Protein AF-A0A9R1CIU8-F1 (afdb_monomer)

Foldseek 3Di:
DDDDDDDPDDPDPPPDPPPPDPVSVVVVVVVVVVVVVVVVVVVVVVVVVVVVVVVVVVVVVVVVVVVVVVVVVVVVVVVVVVVVVVVVVVVVVVVVVVVVVVVVVVVVVVVVVVVVVVVVVVVVVVVVVVVVVVVVVVVVVVVVVVVVVVVVVVVVVVVVVVVVVVVVVVVVVVVCVVPVPDDDDVPVVVVVVVVVVVVVVVVVVVVVVVVVVVVVVVVVVVVVVVVVVVVVVVVVVVVVVVVVVVVVVVVVVVVVVVVVVVVVPDDDPPDDDPVNVVVVVVVVVVVVVVVVVVVVVVVVVVVVVVVVVVVVVVVVVVVVVVVVVVVVVVVVVVVVVVVVVVVVVVVVVVVVLVVLVVVVVVVVVVVDDDDPDDDDPVVVVVSVVVNVVVVVVVVVVVVVVVVVVVVCVVVQVPPHRPVRVVVVVVVVVVVVVVVVVVVVVVVVVVVVVVVVVVVVVVVVVCVVVVPDDPVPDDDDDDPPDPVVVVVVVVVVVVVVVVVVVVVVVVVVVVVVVVVVVVVVPPPDDDDDDDDPPPPDDDPPVVVVVVVVVVVVVVVVVVVVVVVVVVVVVVVVVVVQVVCCVPLQWHWDADPVRQKIWIFGNLAPPDQAGKIWIWGDDPDPDTDIDIHHPCPVVLVVLCCVCCVVVVHPPSSSVVVNVVSVVVSVVVVVVVVVVVVVVVVVVVVVVVVVCVVDPDDDPVVVVVVVVVPPPPDDDDDDDDDDDDDDDDDDDDDDDDDDDDDDDDDDD

Solvent-accessible surface area (backbone atoms only — not comparable to full-atom values): 42557 Å² total; per-residue (Å²): 138,80,90,83,81,83,81,85,79,67,95,69,84,74,74,85,74,92,68,85,44,81,63,55,52,50,53,51,51,50,48,51,52,50,48,54,50,48,50,51,51,49,51,53,48,51,54,48,50,54,50,52,51,51,51,52,52,52,51,49,53,50,50,53,50,53,47,51,52,51,49,53,53,48,50,53,52,49,50,52,49,52,52,48,54,50,52,51,49,52,50,51,51,52,48,50,52,53,52,49,52,54,50,51,53,50,52,52,48,52,52,50,52,50,51,50,53,50,51,50,53,53,49,52,55,49,52,51,50,51,53,52,50,50,53,51,51,51,52,50,50,51,51,52,51,51,49,50,54,50,52,50,50,52,52,51,50,50,51,51,49,50,52,50,49,51,51,51,46,52,54,47,49,57,46,41,73,71,45,76,78,74,72,92,72,56,65,65,56,52,49,53,52,50,50,52,50,49,51,50,51,50,50,52,49,52,52,51,51,52,52,50,51,50,51,50,52,50,50,55,53,50,51,47,52,50,51,56,49,52,54,50,51,50,55,49,51,51,51,50,51,53,51,52,52,49,52,52,51,52,50,51,52,49,54,48,52,52,50,51,55,61,61,73,68,65,76,74,96,85,74,78,54,77,69,53,54,51,53,50,50,51,49,50,52,52,49,52,52,50,48,52,53,50,52,54,51,50,55,53,50,53,49,52,52,51,52,52,52,50,53,51,50,52,51,51,48,53,53,50,52,52,51,49,53,51,50,51,50,51,56,49,52,52,50,52,50,49,51,52,50,56,50,47,56,54,48,52,52,52,51,54,50,52,50,55,51,51,54,51,51,51,51,56,58,70,71,55,92,85,78,96,71,83,90,80,58,70,65,62,53,51,50,51,50,50,50,51,47,50,49,50,51,50,49,52,49,50,51,46,53,48,48,54,48,49,48,34,42,72,71,53,69,36,102,65,37,69,72,58,52,51,52,48,51,54,51,48,52,50,50,50,50,50,51,50,52,50,51,51,52,50,50,52,51,50,53,51,46,51,52,50,49,52,50,50,52,50,50,51,49,41,50,73,72,65,63,75,55,76,92,85,46,80,94,80,76,65,94,84,34,68,69,57,50,52,50,50,50,54,50,49,54,51,53,51,53,51,49,50,52,47,55,50,49,53,52,47,51,52,51,50,49,53,48,49,55,54,58,74,57,70,74,84,80,89,80,93,74,83,78,78,78,78,76,82,78,74,56,67,70,61,52,55,48,55,52,53,51,50,56,50,50,53,54,52,49,53,52,50,54,49,52,51,52,51,51,51,54,49,54,50,48,54,49,48,49,51,43,26,72,74,72,35,38,41,78,42,75,43,98,84,70,52,36,41,36,38,33,47,68,64,41,54,91,65,86,61,21,49,36,38,37,35,41,50,57,95,64,99,64,52,56,79,46,71,42,39,73,54,37,74,80,44,43,66,53,40,44,54,23,45,67,73,62,66,28,62,68,60,32,53,52,52,51,49,52,54,36,48,51,54,53,52,56,54,49,53,53,52,52,50,53,51,48,52,53,50,50,51,54,49,51,52,50,54,57,49,53,73,71,53,85,69,94,68,74,70,67,58,55,57,61,58,65,70,67,73,80,78,78,94,76,85,83,81,83,75,93,72,85,80,84,92,75,82,92,77,92,78,93,76,92,76,89,82,82,88,81,86,81,84,85,81,135

Structure (mmCIF, N/CA/C/O backbone):
data_AF-A0A9R1CIU8-F1
#
_entry.id   AF-A0A9R1CIU8-F1
#
loop_
_atom_site.group_PDB
_atom_site.id
_atom_site.type_symbol
_atom_site.label_atom_id
_atom_site.label_alt_id
_atom_site.label_comp_id
_atom_site.label_asym_id
_atom_site.label_entity_id
_atom_site.label_seq_id
_atom_site.pdbx_PDB_ins_code
_atom_site.Cartn_x
_atom_site.Cartn_y
_atom_site.Cartn_z
_atom_site.occupancy
_atom_site.B_iso_or_equiv
_atom_site.auth_seq_id
_atom_site.auth_comp_id
_atom_site.auth_asym_id
_atom_site.auth_atom_id
_atom_site.pdbx_PDB_model_num
ATOM 1 N N . MET A 1 1 ? -4.027 8.244 -102.520 1.00 32.84 1 MET A N 1
ATOM 2 C CA . MET A 1 1 ? -4.541 9.336 -103.379 1.00 32.84 1 MET A CA 1
ATOM 3 C C . MET A 1 1 ? -3.441 10.381 -103.516 1.00 32.84 1 MET A C 1
ATOM 5 O O . MET A 1 1 ? -2.922 10.759 -102.478 1.00 32.84 1 MET A O 1
ATOM 9 N N . PRO A 1 2 ? -3.113 10.897 -104.707 1.00 42.72 2 PRO A N 1
ATOM 10 C CA . PRO A 1 2 ? -2.824 10.186 -105.950 1.00 42.72 2 PRO A CA 1
ATOM 11 C C . PRO A 1 2 ? -1.463 10.602 -106.567 1.00 42.72 2 PRO A C 1
ATOM 13 O O . PRO A 1 2 ? -0.926 11.668 -106.300 1.00 42.72 2 PRO A O 1
ATOM 16 N N . VAL A 1 3 ? -0.943 9.699 -107.401 1.00 46.72 3 VAL A N 1
ATOM 17 C CA . VAL A 1 3 ? -0.181 9.899 -108.648 1.00 46.72 3 VAL A CA 1
ATOM 18 C C . VAL A 1 3 ? 0.190 11.344 -109.019 1.00 46.72 3 VAL A C 1
ATOM 20 O O . VAL A 1 3 ? -0.689 12.121 -109.374 1.00 46.72 3 VAL A O 1
ATOM 23 N N . THR A 1 4 ? 1.491 11.610 -109.178 1.00 39.84 4 THR A N 1
ATOM 24 C CA . THR A 1 4 ? 1.994 12.340 -110.355 1.00 39.84 4 THR A CA 1
ATOM 25 C C . THR A 1 4 ? 3.302 11.716 -110.867 1.00 39.84 4 THR A C 1
ATOM 27 O O . THR A 1 4 ? 4.161 11.332 -110.071 1.00 39.84 4 THR A O 1
ATOM 30 N N . PRO A 1 5 ? 3.433 11.534 -112.195 1.00 43.41 5 PRO A N 1
ATOM 31 C CA . PRO A 1 5 ? 4.546 10.844 -112.831 1.00 43.41 5 PRO A CA 1
ATOM 32 C C . PRO A 1 5 ? 5.718 11.795 -113.113 1.00 43.41 5 PRO A C 1
ATOM 34 O O . PRO A 1 5 ? 5.579 13.015 -113.108 1.00 43.41 5 PRO A O 1
ATOM 37 N N . ALA A 1 6 ? 6.875 11.191 -113.378 1.00 47.25 6 ALA A N 1
ATOM 38 C CA . ALA A 1 6 ? 8.132 11.825 -113.764 1.00 47.25 6 ALA A CA 1
ATOM 39 C C . ALA A 1 6 ? 8.003 12.967 -114.794 1.00 47.25 6 ALA A C 1
ATOM 41 O O . ALA A 1 6 ? 7.138 12.922 -115.668 1.00 47.25 6 ALA A O 1
ATOM 42 N N . PRO A 1 7 ? 9.031 13.828 -114.881 1.00 43.34 7 PRO A N 1
ATOM 43 C CA . PRO A 1 7 ? 9.591 14.176 -116.166 1.00 43.34 7 PRO A CA 1
ATOM 44 C C . PRO A 1 7 ? 10.929 13.454 -116.314 1.00 43.34 7 PRO A C 1
ATOM 46 O O . PRO A 1 7 ? 11.941 13.787 -115.699 1.00 43.34 7 PRO A O 1
ATOM 49 N N . THR A 1 8 ? 10.920 12.445 -117.178 1.00 48.88 8 THR A N 1
ATOM 50 C CA . THR A 1 8 ? 12.097 11.961 -117.888 1.00 48.88 8 THR A CA 1
ATOM 51 C C . THR A 1 8 ? 12.731 13.140 -118.628 1.00 48.88 8 THR A C 1
ATOM 53 O O . THR A 1 8 ? 12.346 13.466 -119.752 1.00 48.88 8 THR A O 1
ATOM 56 N N . LEU A 1 9 ? 13.692 13.811 -117.996 1.00 41.59 9 LEU A N 1
ATOM 57 C CA . LEU A 1 9 ? 14.535 14.793 -118.663 1.00 41.59 9 LEU A CA 1
ATOM 58 C C . LEU A 1 9 ? 15.562 14.049 -119.518 1.00 41.59 9 LEU A C 1
ATOM 60 O O . LEU A 1 9 ? 16.585 13.568 -119.047 1.00 41.59 9 LEU A O 1
ATOM 64 N N . GLY A 1 10 ? 15.179 13.911 -120.786 1.00 38.97 10 GLY A N 1
ATOM 65 C CA . GLY A 1 10 ? 16.003 13.782 -121.981 1.00 38.97 10 GLY A CA 1
ATOM 66 C C . GLY A 1 10 ? 17.421 13.241 -121.822 1.00 38.97 10 GLY A C 1
ATOM 67 O O . GLY A 1 10 ? 18.350 13.977 -121.497 1.00 38.97 10 GLY A O 1
ATOM 68 N N . LYS A 1 11 ? 17.610 12.011 -122.309 1.00 43.59 11 LYS A N 1
ATOM 69 C CA . LYS A 1 11 ? 18.804 11.649 -123.082 1.00 43.59 11 LYS A CA 1
ATOM 70 C C . LYS A 1 11 ? 18.958 12.655 -124.232 1.00 43.59 11 LYS A C 1
ATOM 72 O O . LYS A 1 11 ? 18.422 12.449 -125.317 1.00 43.59 11 LYS A O 1
ATOM 77 N N . ARG A 1 12 ? 19.665 13.760 -123.997 1.00 39.12 12 ARG A N 1
ATOM 78 C CA . ARG A 1 12 ? 20.302 14.535 -125.061 1.00 39.12 12 ARG A CA 1
ATOM 79 C C . ARG A 1 12 ? 21.724 14.013 -125.183 1.00 39.12 12 ARG A C 1
ATOM 81 O O . ARG A 1 12 ? 22.557 14.232 -124.314 1.00 39.12 12 ARG A O 1
ATOM 88 N N . SER A 1 13 ? 21.965 13.287 -126.266 1.00 40.06 13 SER A N 1
ATOM 89 C CA . SER A 1 13 ? 23.292 13.154 -126.851 1.00 40.06 13 SER A CA 1
ATOM 90 C C . SER A 1 13 ? 23.784 14.564 -127.188 1.00 40.06 13 SER A C 1
ATOM 92 O O . SER A 1 13 ? 23.333 15.142 -128.173 1.00 40.06 13 SER A O 1
ATOM 94 N N . SER A 1 14 ? 24.673 15.123 -126.370 1.00 42.22 14 SER A N 1
ATOM 95 C CA . SER A 1 14 ? 25.617 16.147 -126.821 1.00 42.22 14 SER A CA 1
ATOM 96 C C . SER A 1 14 ? 26.930 15.449 -127.173 1.00 42.22 14 SER A C 1
ATOM 98 O O . SER A 1 14 ? 27.936 15.581 -126.477 1.00 42.22 14 SER A O 1
ATOM 100 N N . ALA A 1 15 ? 26.889 14.636 -128.229 1.00 41.75 15 ALA A N 1
ATOM 101 C CA . ALA A 1 15 ? 28.028 14.586 -129.127 1.00 41.75 15 ALA A CA 1
ATOM 102 C C . ALA A 1 15 ? 28.186 16.000 -129.717 1.00 41.75 15 ALA A C 1
ATOM 104 O O . ALA A 1 15 ? 27.187 16.655 -130.012 1.00 41.75 15 ALA A O 1
ATOM 105 N N . ASP A 1 16 ? 29.428 16.457 -129.816 1.00 42.94 16 ASP A N 1
ATOM 106 C CA . ASP A 1 16 ? 29.844 17.694 -130.480 1.00 42.94 16 ASP A CA 1
ATOM 107 C C . ASP A 1 16 ? 29.483 19.014 -129.778 1.00 42.94 16 ASP A C 1
ATOM 109 O O . ASP A 1 16 ? 28.778 19.880 -130.292 1.00 42.94 16 ASP A O 1
ATOM 113 N N . ALA A 1 17 ? 30.088 19.218 -128.605 1.00 42.75 17 ALA A N 1
ATOM 114 C CA . ALA A 1 17 ? 30.644 20.526 -128.266 1.00 42.75 17 ALA A CA 1
ATOM 115 C C . ALA A 1 17 ? 32.170 20.388 -128.284 1.00 42.75 17 ALA A C 1
ATOM 117 O O . ALA A 1 17 ? 32.766 19.792 -127.385 1.00 42.75 17 ALA A O 1
ATOM 118 N N . ASP A 1 18 ? 32.776 20.895 -129.351 1.00 46.41 18 ASP A N 1
ATOM 119 C CA . ASP A 1 18 ? 34.205 20.877 -129.643 1.00 46.41 18 ASP A CA 1
ATOM 120 C C . ASP A 1 18 ? 34.985 21.689 -128.581 1.00 46.41 18 ASP A C 1
ATOM 122 O O . ASP A 1 18 ? 35.318 22.862 -128.738 1.00 46.41 18 ASP A O 1
ATOM 126 N N . LEU A 1 19 ? 35.214 21.080 -127.414 1.00 48.44 19 LEU A N 1
ATOM 127 C CA . LEU A 1 19 ? 35.966 21.639 -126.285 1.00 48.44 19 LEU A CA 1
ATOM 128 C C . LEU A 1 19 ? 37.390 21.074 -126.298 1.00 48.44 19 LEU A C 1
ATOM 130 O O . LEU A 1 19 ? 37.871 20.427 -125.362 1.00 48.44 19 LEU A O 1
ATOM 134 N N . HIS A 1 20 ? 38.097 21.320 -127.394 1.00 46.97 20 HIS A N 1
ATOM 135 C CA . HIS A 1 20 ? 39.532 21.076 -127.512 1.00 46.97 20 HIS A CA 1
ATOM 136 C C . HIS A 1 20 ? 40.313 22.387 -127.535 1.00 46.97 20 HIS A C 1
ATOM 138 O O . HIS A 1 20 ? 41.182 22.622 -128.363 1.00 46.97 20 HIS A O 1
ATOM 144 N N . THR A 1 21 ? 40.053 23.226 -126.531 1.00 54.69 21 THR A N 1
ATOM 145 C CA . THR A 1 21 ? 41.006 24.246 -126.089 1.00 54.69 21 THR A CA 1
ATOM 146 C C . THR A 1 21 ? 41.682 23.770 -124.795 1.00 54.69 21 THR A C 1
ATOM 148 O O . THR A 1 21 ? 41.004 23.249 -123.902 1.00 54.69 21 THR A O 1
ATOM 151 N N . PRO A 1 22 ? 43.011 23.935 -124.630 1.00 60.44 22 PRO A N 1
ATOM 152 C CA . PRO A 1 22 ? 43.727 23.521 -123.415 1.00 60.44 22 PRO A CA 1
ATOM 153 C C . PRO A 1 22 ? 43.220 24.231 -122.147 1.00 60.44 22 PRO A C 1
ATOM 155 O O . PRO A 1 22 ? 43.459 23.751 -121.042 1.00 60.44 22 PRO A O 1
ATOM 158 N N . SER A 1 23 ? 42.486 25.339 -122.299 1.00 60.66 23 SER A N 1
ATOM 159 C CA . SER A 1 23 ? 41.804 26.043 -121.209 1.00 60.66 23 SER A CA 1
ATOM 160 C C . SER A 1 23 ? 40.589 25.264 -120.680 1.00 60.66 23 SER A C 1
ATOM 162 O O . SER A 1 23 ? 40.474 25.036 -119.478 1.00 60.66 23 SER A O 1
ATOM 164 N N . SER A 1 24 ? 39.727 24.743 -121.560 1.00 59.34 24 SER A N 1
ATOM 165 C CA . SER A 1 24 ? 38.496 24.040 -121.155 1.00 59.34 24 SER A CA 1
ATOM 166 C C . SER A 1 24 ? 38.767 22.703 -120.457 1.00 59.34 24 SER A C 1
ATOM 168 O O . SER A 1 24 ? 38.088 22.369 -119.489 1.00 59.34 24 SER A O 1
ATOM 170 N N . ARG A 1 25 ? 39.811 21.964 -120.869 1.00 65.62 25 ARG A N 1
ATOM 171 C CA . ARG A 1 25 ? 40.265 20.751 -120.156 1.00 65.62 25 ARG A CA 1
ATOM 172 C C . ARG A 1 25 ? 40.822 21.058 -118.767 1.00 65.62 25 ARG A C 1
ATOM 174 O O . ARG A 1 25 ? 40.573 20.288 -117.845 1.00 65.62 25 ARG A O 1
ATOM 181 N N . LYS A 1 26 ? 41.540 22.175 -118.601 1.00 72.25 26 LYS A N 1
ATOM 182 C CA . LYS A 1 26 ? 42.005 22.627 -117.281 1.00 72.25 26 LYS A CA 1
ATOM 183 C C . LYS A 1 26 ? 40.823 23.007 -116.393 1.00 72.25 26 LYS A C 1
ATOM 185 O O . LYS A 1 26 ? 40.779 22.541 -115.266 1.00 72.25 26 LYS A O 1
ATOM 190 N N . HIS A 1 27 ? 39.836 23.738 -116.917 1.00 74.75 27 HIS A N 1
ATOM 191 C CA . HIS A 1 27 ? 38.619 24.082 -116.175 1.00 74.75 27 HIS A CA 1
ATOM 192 C C . HIS A 1 27 ? 37.792 22.851 -115.773 1.00 74.75 27 HIS A C 1
ATOM 194 O O . HIS A 1 27 ? 37.403 22.734 -114.613 1.00 74.75 27 HIS A O 1
ATOM 200 N N . LEU A 1 28 ? 37.592 21.888 -116.679 1.00 76.75 28 LEU A N 1
ATOM 201 C CA . LEU A 1 28 ? 36.949 20.607 -116.362 1.00 76.75 28 LEU A CA 1
ATOM 202 C C . LEU A 1 28 ? 37.749 19.808 -115.328 1.00 76.75 28 LEU A C 1
ATOM 204 O O . LEU A 1 28 ? 37.176 19.333 -114.355 1.00 76.75 28 LEU A O 1
ATOM 208 N N . SER A 1 29 ? 39.073 19.719 -115.468 1.00 78.75 29 SER A N 1
ATOM 209 C CA . SER A 1 29 ? 39.935 19.060 -114.480 1.00 78.75 29 SER A CA 1
ATOM 210 C C . SER A 1 29 ? 39.851 19.736 -113.109 1.00 78.75 29 SER A C 1
ATOM 212 O O . SER A 1 29 ? 39.707 19.042 -112.105 1.00 78.75 29 SER A O 1
ATOM 214 N N . THR A 1 30 ? 39.866 21.070 -113.045 1.00 82.19 30 THR A N 1
ATOM 215 C CA . THR A 1 30 ? 39.698 21.796 -111.781 1.00 82.19 30 THR A CA 1
ATOM 216 C C . THR A 1 30 ? 38.314 21.561 -111.193 1.00 82.19 30 THR A C 1
ATOM 218 O O . THR A 1 30 ? 38.223 21.244 -110.013 1.00 82.19 30 THR A O 1
ATOM 221 N N . LEU A 1 31 ? 37.254 21.586 -112.008 1.00 82.38 31 LEU A N 1
ATOM 222 C CA . LEU A 1 31 ? 35.887 21.327 -111.555 1.00 82.38 31 LEU A CA 1
ATOM 223 C C . LEU A 1 31 ? 35.722 19.892 -111.041 1.00 82.38 31 LEU A C 1
ATOM 225 O O . LEU A 1 31 ? 35.160 19.691 -109.972 1.00 82.38 31 LEU A O 1
ATOM 229 N N . THR A 1 32 ? 36.278 18.892 -111.728 1.00 84.31 32 THR A N 1
ATOM 230 C CA . THR A 1 32 ? 36.272 17.499 -111.245 1.00 84.31 32 THR A CA 1
ATOM 231 C C . THR A 1 32 ? 37.073 17.335 -109.949 1.00 84.31 32 THR A C 1
ATOM 233 O O . THR A 1 32 ? 36.638 16.627 -109.044 1.00 84.31 32 THR A O 1
ATOM 236 N N . SER A 1 33 ? 38.197 18.043 -109.788 1.00 83.81 33 SER A N 1
ATOM 237 C CA . SER A 1 33 ? 38.962 18.041 -108.534 1.00 83.81 33 SER A CA 1
ATOM 238 C C . SER A 1 33 ? 38.215 18.735 -107.387 1.00 83.81 33 SER A C 1
ATOM 240 O O . SER A 1 33 ? 38.254 18.265 -106.253 1.00 83.81 33 SER A O 1
ATOM 242 N N . THR A 1 34 ? 37.465 19.807 -107.672 1.00 88.00 34 THR A N 1
ATOM 243 C CA . THR A 1 34 ? 36.631 20.476 -106.668 1.00 88.00 34 THR A CA 1
ATOM 244 C C . THR A 1 34 ? 35.404 19.647 -106.326 1.00 88.00 34 THR A C 1
ATOM 246 O O . THR A 1 34 ? 35.060 19.569 -105.158 1.00 88.00 34 THR A O 1
ATOM 249 N N . VAL A 1 35 ? 34.782 18.977 -107.301 1.00 89.00 35 VAL A N 1
ATOM 250 C CA . VAL A 1 35 ? 33.635 18.084 -107.078 1.00 89.00 35 VAL A CA 1
ATOM 251 C C . VAL A 1 35 ? 34.059 16.886 -106.239 1.00 89.00 35 VAL A C 1
ATOM 253 O O . VAL A 1 35 ? 33.445 16.637 -105.214 1.00 89.00 35 VAL A O 1
ATOM 256 N N . THR A 1 36 ? 35.165 16.219 -106.572 1.00 88.25 36 THR A N 1
ATOM 257 C CA . THR A 1 36 ? 35.686 15.103 -105.760 1.00 88.25 36 THR A CA 1
ATOM 258 C C . THR A 1 36 ? 36.147 15.546 -104.368 1.00 88.25 36 THR A C 1
ATOM 260 O O . THR A 1 36 ? 35.982 14.807 -103.400 1.00 88.25 36 THR A O 1
ATOM 263 N N . SER A 1 37 ? 36.701 16.757 -104.229 1.00 90.44 37 SER A N 1
ATOM 264 C CA . SER A 1 37 ? 36.991 17.350 -102.918 1.00 90.44 37 SER A CA 1
ATOM 265 C C . SER A 1 37 ? 35.702 17.589 -102.126 1.00 90.44 37 SER A C 1
ATOM 267 O O . SER A 1 37 ? 35.603 17.155 -100.981 1.00 90.44 37 SER A O 1
ATOM 269 N N . LEU A 1 38 ? 34.681 18.185 -102.750 1.00 89.88 38 LEU A N 1
ATOM 270 C CA . LEU A 1 38 ? 33.377 18.431 -102.139 1.00 89.88 38 LEU A CA 1
ATOM 271 C C . LEU A 1 38 ? 32.668 17.128 -101.762 1.00 89.88 38 LEU A C 1
ATOM 273 O O . LEU A 1 38 ? 32.148 17.037 -100.658 1.00 89.88 38 LEU A O 1
ATOM 277 N N . GLU A 1 39 ? 32.707 16.098 -102.603 1.00 90.75 39 GLU A N 1
ATOM 278 C CA . GLU A 1 39 ? 32.171 14.762 -102.319 1.00 90.75 39 GLU A CA 1
ATOM 279 C C . GLU A 1 39 ? 32.873 14.115 -101.125 1.00 90.75 39 GLU A C 1
ATOM 281 O O . GLU A 1 39 ? 32.209 13.584 -100.236 1.00 90.75 39 GLU A O 1
ATOM 286 N N . ARG A 1 40 ? 34.206 14.225 -101.038 1.00 90.50 40 ARG A N 1
ATOM 287 C CA . ARG A 1 40 ? 34.957 13.781 -99.854 1.00 90.50 40 ARG A CA 1
ATOM 288 C C . ARG A 1 40 ? 34.549 14.569 -98.616 1.00 90.50 40 ARG A C 1
ATOM 290 O O . ARG A 1 40 ? 34.334 13.955 -97.578 1.00 90.50 40 ARG A O 1
ATOM 297 N N . THR A 1 41 ? 34.403 15.894 -98.711 1.00 93.25 41 THR A N 1
ATOM 298 C CA . THR A 1 41 ? 33.940 16.705 -97.572 1.00 93.25 41 THR A CA 1
ATOM 299 C C . THR A 1 41 ? 32.500 16.396 -97.176 1.00 93.25 41 THR A C 1
ATOM 301 O O . THR A 1 41 ? 32.178 16.378 -95.996 1.00 93.25 41 THR A O 1
ATOM 304 N N . ASN A 1 42 ? 31.629 16.097 -98.136 1.00 91.56 42 ASN A N 1
ATOM 305 C CA . ASN A 1 42 ? 30.243 15.737 -97.874 1.00 91.56 42 ASN A CA 1
ATOM 306 C C . ASN A 1 42 ? 30.187 14.364 -97.197 1.00 91.56 42 ASN A C 1
ATOM 308 O O . ASN A 1 42 ? 29.518 14.206 -96.186 1.00 91.56 42 ASN A O 1
ATOM 312 N N . HIS A 1 43 ? 30.997 13.407 -97.653 1.00 93.00 43 HIS A N 1
ATOM 313 C CA . HIS A 1 43 ? 31.110 12.105 -97.009 1.00 93.00 43 HIS A CA 1
ATOM 314 C C . HIS A 1 43 ? 31.684 12.194 -95.586 1.00 93.00 43 HIS A C 1
ATOM 316 O O . HIS A 1 43 ? 31.174 11.540 -94.679 1.00 93.00 43 HIS A O 1
ATOM 322 N N . THR A 1 44 ? 32.706 13.023 -95.344 1.00 94.19 44 THR A N 1
ATOM 323 C CA . THR A 1 44 ? 33.238 13.215 -93.983 1.00 94.19 44 THR A CA 1
ATOM 324 C C . THR A 1 44 ? 32.244 13.933 -93.074 1.00 94.19 44 THR A C 1
ATOM 326 O O . THR A 1 44 ? 32.139 13.578 -91.899 1.00 94.19 44 THR A O 1
ATOM 329 N N . LEU A 1 45 ? 31.478 14.895 -93.597 1.00 92.62 45 LEU A N 1
ATOM 330 C CA . LEU A 1 45 ? 30.388 15.539 -92.865 1.00 92.62 45 LEU A CA 1
ATOM 331 C C . LEU A 1 45 ? 29.254 14.557 -92.562 1.00 92.62 45 LEU A C 1
ATOM 333 O O . LEU A 1 45 ? 28.826 14.508 -91.418 1.00 92.62 45 LEU A O 1
ATOM 337 N N . GLN A 1 46 ? 28.851 13.712 -93.511 1.00 95.00 46 GLN A N 1
ATOM 338 C CA . GLN A 1 46 ? 27.853 12.657 -93.300 1.00 95.00 46 GLN A CA 1
ATOM 339 C C . GLN A 1 46 ? 28.310 11.635 -92.252 1.00 95.00 46 GLN A C 1
ATOM 341 O O . GLN A 1 46 ? 27.529 11.234 -91.393 1.00 95.00 46 GLN A O 1
ATOM 346 N N . GLN A 1 47 ? 29.586 11.235 -92.266 1.00 94.31 47 GLN A N 1
ATOM 347 C CA . GLN A 1 47 ? 30.151 10.374 -91.222 1.00 94.31 47 GLN A CA 1
ATOM 348 C C . GLN A 1 47 ? 30.196 11.068 -89.855 1.00 94.31 47 GLN A C 1
ATOM 350 O O . GLN A 1 47 ? 30.026 10.424 -88.822 1.00 94.31 47 GLN A O 1
ATOM 355 N N . ARG A 1 48 ? 30.457 12.378 -89.817 1.00 95.38 48 ARG A N 1
ATOM 356 C CA . ARG A 1 48 ? 30.428 13.153 -88.573 1.00 95.38 48 ARG A CA 1
ATOM 357 C C . ARG A 1 48 ? 29.001 13.312 -88.056 1.00 95.38 48 ARG A C 1
ATOM 359 O O . ARG A 1 48 ? 28.790 13.180 -86.858 1.00 95.38 48 ARG A O 1
ATOM 366 N N . GLU A 1 49 ? 28.045 13.564 -88.939 1.00 94.44 49 GLU A N 1
ATOM 367 C CA . GLU A 1 49 ? 26.625 13.680 -88.620 1.00 94.44 49 GLU A CA 1
ATOM 368 C C . GLU A 1 49 ? 26.074 12.354 -88.091 1.00 94.44 49 GLU A C 1
ATOM 370 O O . GLU A 1 49 ? 25.440 12.349 -87.042 1.00 94.44 49 GLU A O 1
ATOM 375 N N . SER A 1 50 ? 26.406 11.220 -88.717 1.00 94.56 50 SER A N 1
ATOM 376 C CA . SER A 1 50 ? 25.994 9.902 -88.220 1.00 94.56 50 SER A CA 1
ATOM 377 C C . SER A 1 50 ? 26.622 9.557 -86.866 1.00 94.56 50 SER A C 1
ATOM 379 O O . SER A 1 50 ? 25.941 9.017 -85.997 1.00 94.56 50 SER A O 1
ATOM 381 N N . ARG A 1 51 ? 27.892 9.925 -86.638 1.00 95.44 51 ARG A N 1
ATOM 382 C CA . ARG A 1 51 ? 28.547 9.779 -85.325 1.00 95.44 51 ARG A CA 1
ATOM 383 C C . ARG A 1 51 ? 27.897 10.649 -84.254 1.00 95.44 51 ARG A C 1
ATOM 385 O O . ARG A 1 51 ? 27.664 10.164 -83.153 1.00 95.44 51 ARG A O 1
ATOM 392 N N . LEU A 1 52 ? 27.603 11.913 -84.562 1.00 94.81 52 LEU A N 1
ATOM 393 C CA . LEU A 1 52 ? 26.932 12.818 -83.626 1.00 94.81 52 LEU A CA 1
ATOM 394 C C . LEU A 1 52 ? 25.497 12.361 -83.343 1.00 94.81 52 LEU A C 1
ATOM 396 O O . LEU A 1 52 ? 25.078 12.389 -82.193 1.00 94.81 52 LEU A O 1
ATOM 400 N N . ALA A 1 53 ? 24.766 11.881 -84.352 1.00 94.69 53 ALA A N 1
ATOM 401 C CA . ALA A 1 53 ? 23.433 11.313 -84.172 1.00 94.69 53 ALA A CA 1
ATOM 402 C C . ALA A 1 53 ? 23.466 10.076 -83.260 1.00 94.69 53 ALA A C 1
ATOM 404 O O . ALA A 1 53 ? 22.664 9.986 -82.336 1.00 94.69 53 ALA A O 1
ATOM 405 N N . ALA A 1 54 ? 24.436 9.173 -83.451 1.00 95.25 54 ALA A N 1
ATOM 406 C CA . ALA A 1 54 ? 24.627 8.023 -82.568 1.00 95.25 54 ALA A CA 1
ATOM 407 C C . ALA A 1 54 ? 24.944 8.445 -81.121 1.00 95.25 54 ALA A C 1
ATOM 409 O O . ALA A 1 54 ? 24.360 7.897 -80.192 1.00 95.25 54 ALA A O 1
ATOM 410 N N . GLN A 1 55 ? 25.797 9.458 -80.925 1.00 96.38 55 GLN A N 1
ATOM 411 C CA . GLN A 1 55 ? 26.098 10.002 -79.593 1.00 96.38 55 GLN A CA 1
ATOM 412 C C . GLN A 1 55 ? 24.879 10.655 -78.931 1.00 96.38 55 GLN A C 1
ATOM 414 O O . GLN A 1 55 ? 24.689 10.513 -77.727 1.00 96.38 55 GLN A O 1
ATOM 419 N N . VAL A 1 56 ? 24.041 11.362 -79.695 1.00 94.88 56 VAL A N 1
ATOM 420 C CA . VAL A 1 56 ? 22.803 11.958 -79.172 1.00 94.88 56 VAL A CA 1
ATOM 421 C C . VAL A 1 56 ? 21.810 10.874 -78.754 1.00 94.88 56 VAL A C 1
ATOM 423 O O . VAL A 1 56 ? 21.190 11.011 -77.704 1.00 94.88 56 VAL A O 1
ATOM 426 N N . GLU A 1 57 ? 21.668 9.793 -79.524 1.00 95.31 57 GLU A N 1
ATOM 427 C CA . GLU A 1 57 ? 20.807 8.666 -79.139 1.00 95.31 57 GLU A CA 1
ATOM 428 C C . GLU A 1 57 ? 21.346 7.905 -77.919 1.00 95.31 57 GLU A C 1
ATOM 430 O O . GLU A 1 57 ? 20.580 7.586 -77.013 1.00 95.31 57 GLU A O 1
ATOM 435 N N . GLU A 1 58 ? 22.660 7.692 -77.825 1.00 95.81 58 GLU A N 1
ATOM 436 C CA . GLU A 1 58 ? 23.292 7.103 -76.637 1.00 95.81 58 GLU A CA 1
ATOM 437 C C . GLU A 1 58 ? 23.048 7.966 -75.389 1.00 95.81 58 GLU A C 1
ATOM 439 O O . GLU A 1 58 ? 22.607 7.462 -74.357 1.00 95.81 58 GLU A O 1
ATOM 444 N N . GLN A 1 59 ? 23.228 9.286 -75.499 1.00 95.81 59 GLN A N 1
ATOM 445 C CA . GLN A 1 59 ? 22.927 10.222 -74.413 1.00 95.81 59 GLN A CA 1
ATOM 446 C C . GLN A 1 59 ? 21.440 10.239 -74.048 1.00 95.81 59 GLN A C 1
ATOM 448 O O . GLN A 1 59 ? 21.111 10.363 -72.871 1.00 95.81 59 GLN A O 1
ATOM 453 N N . ARG A 1 60 ? 20.526 10.108 -75.019 1.00 95.50 60 ARG A N 1
ATOM 454 C CA . ARG A 1 60 ? 19.082 10.010 -74.750 1.00 95.50 60 ARG A CA 1
ATOM 455 C C . ARG A 1 60 ? 18.754 8.757 -73.948 1.00 95.50 60 ARG A C 1
ATOM 457 O O . ARG A 1 60 ? 18.055 8.866 -72.946 1.00 95.50 60 ARG A O 1
ATOM 464 N N . LEU A 1 61 ? 19.277 7.601 -74.356 1.00 96.25 61 LEU A N 1
ATOM 465 C CA . LEU A 1 61 ? 19.074 6.340 -73.639 1.00 96.25 61 LEU A CA 1
ATOM 466 C C . LEU A 1 61 ? 19.656 6.398 -72.224 1.00 96.25 61 LEU A C 1
ATOM 468 O O . LEU A 1 61 ? 19.001 5.957 -71.283 1.00 96.25 61 LEU A O 1
ATOM 472 N N . GLU A 1 62 ? 20.835 6.999 -72.059 1.00 95.88 62 GLU A N 1
ATOM 473 C CA . GLU A 1 62 ? 21.452 7.177 -70.744 1.00 95.88 62 GLU A CA 1
ATOM 474 C C . GLU A 1 62 ? 20.641 8.131 -69.855 1.00 95.88 62 GLU A C 1
ATOM 476 O O . GLU A 1 62 ? 20.409 7.852 -68.682 1.00 95.88 62 GLU A O 1
ATOM 481 N N . ILE A 1 63 ? 20.125 9.232 -70.409 1.00 95.12 63 ILE A N 1
ATOM 482 C CA . ILE A 1 63 ? 19.239 10.147 -69.679 1.00 95.12 63 ILE A CA 1
ATOM 483 C C . ILE A 1 63 ? 17.954 9.433 -69.243 1.00 95.12 63 ILE A C 1
ATOM 485 O O . ILE A 1 63 ? 17.519 9.622 -68.110 1.00 95.12 63 ILE A O 1
ATOM 489 N N . GLU A 1 64 ? 17.337 8.623 -70.107 1.00 95.81 64 GLU A N 1
ATOM 490 C CA . GLU A 1 64 ? 16.143 7.848 -69.746 1.00 95.81 64 GLU A CA 1
ATOM 491 C C . GLU A 1 64 ? 16.450 6.793 -68.675 1.00 95.81 64 GLU A C 1
ATOM 493 O O . GLU A 1 64 ? 15.690 6.655 -67.715 1.00 95.81 64 GLU A O 1
ATOM 498 N N . ARG A 1 65 ? 17.606 6.123 -68.757 1.00 97.25 65 ARG A N 1
ATOM 499 C CA . ARG A 1 65 ? 18.081 5.209 -67.712 1.00 97.25 65 ARG A CA 1
ATOM 500 C C . ARG A 1 65 ? 18.236 5.930 -66.369 1.00 97.25 65 ARG A C 1
ATOM 502 O O . ARG A 1 65 ? 17.647 5.500 -65.381 1.00 97.25 65 ARG A O 1
ATOM 509 N N . LEU A 1 66 ? 18.957 7.051 -66.337 1.00 95.12 66 LEU A N 1
ATOM 510 C CA . LEU A 1 66 ? 19.182 7.835 -65.117 1.00 95.12 66 LEU A CA 1
ATOM 511 C C . LEU A 1 66 ? 17.887 8.435 -64.555 1.00 95.12 66 LEU A C 1
ATOM 513 O O . LEU A 1 66 ? 17.743 8.567 -63.340 1.00 95.12 66 LEU A O 1
ATOM 517 N N . LYS A 1 67 ? 16.925 8.802 -65.412 1.00 95.25 67 LYS A N 1
ATOM 518 C CA . LYS A 1 67 ? 15.591 9.231 -64.969 1.00 95.25 67 LYS A CA 1
ATOM 519 C C . LYS A 1 67 ? 14.862 8.095 -64.262 1.00 95.25 67 LYS A C 1
ATOM 521 O O . LYS A 1 67 ? 14.361 8.329 -63.168 1.00 95.25 67 LYS A O 1
ATOM 526 N N . ASN A 1 68 ? 14.831 6.899 -64.850 1.00 95.69 68 ASN A N 1
ATOM 527 C CA . ASN A 1 68 ? 14.179 5.735 -64.249 1.00 95.69 68 ASN A CA 1
ATOM 528 C C . ASN A 1 68 ? 14.833 5.362 -62.913 1.00 95.69 68 ASN A C 1
ATOM 530 O O . ASN A 1 68 ? 14.133 5.257 -61.912 1.00 95.69 68 ASN A O 1
ATOM 534 N N . GLU A 1 69 ? 16.167 5.304 -62.857 1.00 95.94 69 GLU A N 1
ATOM 535 C CA . GLU A 1 69 ? 16.903 5.077 -61.605 1.00 95.94 69 GLU A CA 1
ATOM 536 C C . GLU A 1 69 ? 16.582 6.159 -60.558 1.00 95.94 69 GLU A C 1
ATOM 538 O O . GLU A 1 69 ? 16.366 5.862 -59.384 1.00 95.94 69 GLU A O 1
ATOM 543 N N . ARG A 1 70 ? 16.481 7.433 -60.963 1.00 95.00 70 ARG A N 1
ATOM 544 C CA . ARG A 1 70 ? 16.088 8.523 -60.058 1.00 95.00 70 ARG A CA 1
ATOM 545 C C . ARG A 1 70 ? 14.650 8.373 -59.553 1.00 95.00 70 ARG A C 1
ATOM 547 O O . ARG A 1 70 ? 14.406 8.701 -58.392 1.00 95.00 70 ARG A O 1
ATOM 554 N N . TYR A 1 71 ? 13.716 7.932 -60.395 1.00 95.12 71 TYR A N 1
ATOM 555 C CA . TYR A 1 71 ? 12.333 7.671 -59.991 1.00 95.12 71 TYR A CA 1
ATOM 556 C C . TYR A 1 71 ? 12.260 6.515 -58.992 1.00 95.12 71 TYR A C 1
ATOM 558 O O . TYR A 1 71 ? 11.687 6.700 -57.924 1.00 95.12 71 TYR A O 1
ATOM 566 N N . GLU A 1 72 ? 12.924 5.391 -59.266 1.00 95.31 72 GLU A N 1
ATOM 567 C CA . GLU A 1 72 ? 12.981 4.239 -58.355 1.00 95.31 72 GLU A CA 1
ATOM 568 C C . GLU A 1 72 ? 13.610 4.609 -57.005 1.00 95.31 72 GLU A C 1
ATOM 570 O O . GLU A 1 72 ? 13.073 4.281 -55.947 1.00 95.31 72 GLU A O 1
ATOM 575 N N . LEU A 1 73 ? 14.713 5.368 -57.010 1.00 94.56 73 LEU A N 1
ATOM 576 C CA . LEU A 1 73 ? 15.337 5.860 -55.778 1.00 94.56 73 LEU A CA 1
ATOM 577 C C . LEU A 1 73 ? 14.428 6.829 -55.010 1.00 94.56 73 LEU A C 1
ATOM 579 O O . LEU A 1 73 ? 14.438 6.843 -53.777 1.00 94.56 73 LEU A O 1
ATOM 583 N N . PHE A 1 74 ? 13.656 7.658 -55.716 1.00 93.62 74 PHE A N 1
ATOM 584 C CA . PHE A 1 74 ? 12.693 8.559 -55.093 1.00 93.62 74 PHE A CA 1
ATOM 585 C C . PHE A 1 74 ? 11.526 7.787 -54.468 1.00 93.62 74 PHE A C 1
ATOM 587 O O . PHE A 1 74 ? 11.187 8.055 -53.316 1.00 93.62 74 PHE A O 1
ATOM 594 N N . GLU A 1 75 ? 10.956 6.813 -55.178 1.00 96.06 75 GLU A N 1
ATOM 595 C CA . GLU A 1 75 ? 9.897 5.942 -54.662 1.00 96.06 75 GLU A CA 1
ATOM 596 C C . GLU A 1 75 ? 10.380 5.143 -53.451 1.00 96.06 75 GLU A C 1
ATOM 598 O O . GLU A 1 75 ? 9.758 5.223 -52.393 1.00 96.06 75 GLU A O 1
ATOM 603 N N . ALA A 1 76 ? 11.546 4.496 -53.536 1.00 94.75 76 ALA A N 1
ATOM 604 C CA . ALA A 1 76 ? 12.139 3.769 -52.414 1.00 94.75 76 ALA A CA 1
ATOM 605 C C . ALA A 1 76 ? 12.364 4.676 -51.190 1.00 94.75 76 ALA A C 1
ATOM 607 O O . ALA A 1 76 ? 12.057 4.299 -50.059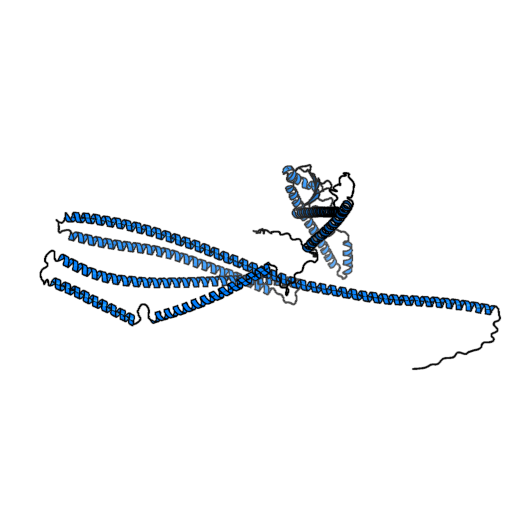 1.00 94.75 76 ALA A O 1
ATOM 608 N N . LYS A 1 77 ? 12.839 5.912 -51.399 1.00 93.25 77 LYS A N 1
ATOM 609 C CA . LYS A 1 77 ? 13.002 6.898 -50.319 1.00 93.25 77 LYS A CA 1
ATOM 610 C C . LYS A 1 77 ? 11.663 7.304 -49.696 1.00 93.25 77 LYS A C 1
ATOM 612 O O . LYS A 1 77 ? 11.593 7.503 -48.483 1.00 93.25 77 LYS A O 1
ATOM 617 N N . MET A 1 78 ? 10.619 7.466 -50.506 1.00 93.75 78 MET A N 1
ATOM 618 C CA . MET A 1 78 ? 9.280 7.808 -50.025 1.00 93.75 78 MET A CA 1
ATOM 619 C C . MET A 1 78 ? 8.636 6.643 -49.270 1.00 93.75 78 MET A C 1
ATOM 621 O O . MET A 1 78 ? 8.020 6.868 -48.231 1.00 93.75 78 MET A O 1
ATOM 625 N N . GLU A 1 79 ? 8.824 5.407 -49.729 1.00 94.00 79 GLU A N 1
ATOM 626 C CA . GLU A 1 79 ? 8.362 4.214 -49.023 1.00 94.00 79 GLU A CA 1
ATOM 627 C C . GLU A 1 79 ? 9.061 4.026 -47.679 1.00 94.00 79 GLU A C 1
ATOM 629 O O . GLU A 1 79 ? 8.387 3.751 -46.689 1.00 94.00 79 GLU A O 1
ATOM 634 N N . GLU A 1 80 ? 10.381 4.209 -47.612 1.00 91.12 80 GLU A N 1
ATOM 635 C CA . GLU A 1 80 ? 11.122 4.146 -46.348 1.00 91.12 80 GLU A CA 1
ATOM 636 C C . GLU A 1 80 ? 10.683 5.247 -45.379 1.00 91.12 80 GLU A C 1
ATOM 638 O O . GLU A 1 80 ? 10.453 4.968 -44.204 1.00 91.12 80 GLU A O 1
ATOM 643 N N . ARG A 1 81 ? 10.454 6.478 -45.866 1.00 92.75 81 ARG A N 1
ATOM 644 C CA . ARG A 1 81 ? 9.868 7.541 -45.035 1.00 92.75 81 ARG A CA 1
ATOM 645 C C . ARG A 1 81 ? 8.484 7.141 -44.518 1.00 92.75 81 ARG A C 1
ATOM 647 O O . ARG A 1 81 ? 8.234 7.276 -43.328 1.00 92.75 81 ARG A O 1
ATOM 654 N N . ARG A 1 82 ? 7.613 6.600 -45.376 1.00 94.69 82 ARG A N 1
ATOM 655 C CA . ARG A 1 82 ? 6.262 6.159 -44.991 1.00 94.69 82 ARG A CA 1
ATOM 656 C C . ARG A 1 82 ? 6.302 5.024 -43.963 1.00 94.69 82 ARG A C 1
ATOM 658 O O . ARG A 1 82 ? 5.518 5.033 -43.021 1.00 94.69 82 ARG A O 1
ATOM 665 N N . LYS A 1 83 ? 7.200 4.046 -44.125 1.00 95.38 83 LYS A N 1
ATOM 666 C CA . LYS A 1 83 ? 7.411 2.976 -43.135 1.00 95.38 83 LYS A CA 1
ATOM 667 C C . LYS A 1 83 ? 7.929 3.544 -41.813 1.00 95.38 83 LYS A C 1
ATOM 669 O O . LYS A 1 83 ? 7.465 3.109 -40.766 1.00 95.38 83 LYS A O 1
ATOM 674 N N . GLY A 1 84 ? 8.838 4.520 -41.867 1.00 92.06 84 GLY A N 1
ATOM 675 C CA . GLY A 1 84 ? 9.329 5.246 -40.695 1.00 92.06 84 GLY A CA 1
ATOM 676 C C . GLY A 1 84 ? 8.204 5.959 -39.946 1.00 92.06 84 GLY A C 1
ATOM 677 O O . GLY A 1 84 ? 8.022 5.717 -38.760 1.00 92.06 84 GLY A O 1
ATOM 678 N N . GLU A 1 85 ? 7.384 6.741 -40.650 1.00 94.56 85 GLU A N 1
ATOM 679 C CA . GLU A 1 85 ? 6.226 7.441 -40.075 1.00 94.56 85 GLU A CA 1
ATOM 680 C C . GLU A 1 85 ? 5.210 6.467 -39.455 1.00 94.56 85 GLU A C 1
ATOM 682 O O . GLU A 1 85 ? 4.701 6.714 -38.365 1.00 94.56 85 GLU A O 1
ATOM 687 N N . GLN A 1 86 ? 4.942 5.327 -40.101 1.00 95.44 86 GLN A N 1
ATOM 688 C CA . GLN A 1 86 ? 4.062 4.293 -39.544 1.00 95.44 86 GLN A CA 1
ATOM 689 C C . GLN A 1 86 ? 4.654 3.621 -38.302 1.00 95.44 86 GLN A C 1
ATOM 691 O O . GLN A 1 86 ? 3.937 3.394 -37.332 1.00 95.44 86 GLN A O 1
ATOM 696 N N . ALA A 1 87 ? 5.953 3.317 -38.306 1.00 94.00 87 ALA A N 1
ATOM 697 C CA . ALA A 1 87 ? 6.628 2.758 -37.140 1.00 94.00 87 ALA A CA 1
ATOM 698 C C . ALA A 1 87 ? 6.644 3.753 -35.967 1.00 94.00 87 ALA A C 1
ATOM 700 O O . ALA A 1 87 ? 6.434 3.348 -34.826 1.00 94.00 87 ALA A O 1
ATOM 701 N N . GLU A 1 88 ? 6.834 5.048 -36.238 1.00 92.25 88 GLU A N 1
ATOM 702 C CA . GLU A 1 88 ? 6.752 6.108 -35.230 1.00 92.25 88 GLU A CA 1
ATOM 703 C C . GLU A 1 88 ? 5.338 6.260 -34.660 1.00 92.25 88 GLU A C 1
ATOM 705 O O . GLU A 1 88 ? 5.195 6.429 -33.449 1.00 92.25 88 GLU A O 1
ATOM 710 N N . GLN A 1 89 ? 4.298 6.162 -35.496 1.00 95.44 89 GLN A N 1
ATOM 711 C CA . GLN A 1 89 ? 2.901 6.190 -35.047 1.00 95.44 89 GLN A CA 1
ATOM 712 C C . GLN A 1 89 ? 2.580 5.008 -34.131 1.00 95.44 89 GLN A C 1
ATOM 714 O O . GLN A 1 89 ? 2.110 5.224 -33.017 1.00 95.44 89 GLN A O 1
ATOM 719 N N . LEU A 1 90 ? 2.911 3.783 -34.551 1.00 95.44 90 LEU A N 1
ATOM 720 C CA . LEU A 1 90 ? 2.704 2.584 -33.732 1.00 95.44 90 LEU A CA 1
ATOM 721 C C . LEU A 1 90 ? 3.480 2.671 -32.413 1.00 95.44 90 LEU A C 1
ATOM 723 O O . LEU A 1 90 ? 2.937 2.400 -31.347 1.00 95.44 90 LEU A O 1
ATOM 727 N N . TRP A 1 91 ? 4.731 3.137 -32.456 1.00 93.88 91 TRP A N 1
ATOM 728 C CA . TRP A 1 91 ? 5.522 3.330 -31.244 1.00 93.88 91 TRP A CA 1
ATOM 729 C C . TRP A 1 91 ? 4.938 4.409 -30.321 1.00 93.88 91 TRP A C 1
ATOM 731 O O . TRP A 1 91 ? 5.004 4.281 -29.098 1.00 93.88 91 TRP A O 1
ATOM 741 N N . ALA A 1 92 ? 4.358 5.477 -30.875 1.00 94.00 92 ALA A N 1
ATOM 742 C CA . ALA A 1 92 ? 3.686 6.509 -30.093 1.00 94.00 92 ALA A CA 1
ATOM 743 C C . ALA A 1 92 ? 2.399 5.988 -29.432 1.00 94.00 92 ALA A C 1
ATOM 745 O O . ALA A 1 92 ? 2.147 6.332 -28.274 1.00 94.00 92 ALA A O 1
ATOM 746 N N . GLU A 1 93 ? 1.626 5.153 -30.130 1.00 96.06 93 GLU A N 1
ATOM 747 C CA . GLU A 1 93 ? 0.438 4.472 -29.600 1.00 96.06 93 GLU A CA 1
ATOM 748 C C . GLU A 1 93 ? 0.812 3.506 -28.470 1.00 96.06 93 GLU A C 1
ATOM 750 O O . GLU A 1 93 ? 0.290 3.639 -27.362 1.00 96.06 93 GLU A O 1
ATOM 755 N N . ASP A 1 94 ? 1.792 2.625 -28.689 1.00 95.19 94 ASP A N 1
ATOM 756 C CA . ASP A 1 94 ? 2.298 1.701 -27.665 1.00 95.19 94 ASP A CA 1
ATOM 757 C C . ASP A 1 94 ? 2.819 2.459 -26.441 1.00 95.19 94 ASP A C 1
ATOM 759 O O . ASP A 1 94 ? 2.531 2.107 -25.294 1.00 95.19 94 ASP A O 1
ATOM 763 N N . ARG A 1 95 ? 3.557 3.554 -26.662 1.00 96.50 95 ARG A N 1
ATOM 764 C CA . ARG A 1 95 ? 4.040 4.407 -25.574 1.00 96.50 95 ARG A CA 1
ATOM 765 C C . ARG A 1 95 ? 2.880 5.017 -24.795 1.00 96.50 95 ARG A C 1
ATOM 767 O O . ARG A 1 95 ? 2.957 5.061 -23.571 1.00 96.50 95 ARG A O 1
ATOM 774 N N . LEU A 1 96 ? 1.825 5.478 -25.466 1.00 96.25 96 LEU A N 1
ATOM 775 C CA . LEU A 1 96 ? 0.643 6.027 -24.804 1.00 96.25 96 LEU A CA 1
ATOM 776 C C . LEU A 1 96 ? -0.043 4.961 -23.939 1.00 96.25 96 LEU A C 1
ATOM 778 O O . LEU A 1 96 ? -0.306 5.224 -22.764 1.00 96.25 96 LEU A O 1
ATOM 782 N N . VAL A 1 97 ? -0.251 3.756 -24.478 1.00 96.75 97 VAL A N 1
ATOM 783 C CA . VAL A 1 97 ? -0.845 2.621 -23.752 1.00 96.75 97 VAL A CA 1
ATOM 784 C C . VAL A 1 97 ? -0.011 2.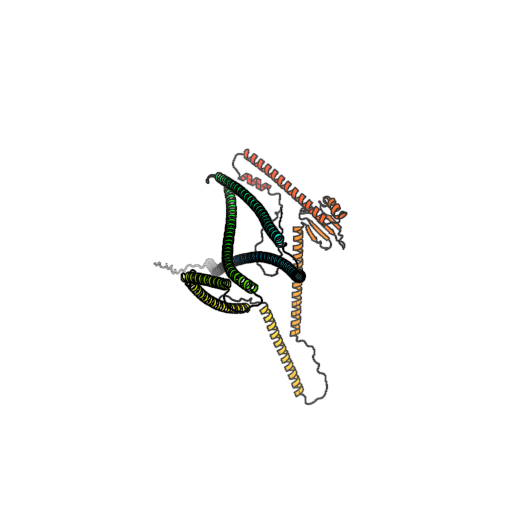274 -22.520 1.00 96.75 97 VAL A C 1
ATOM 786 O O . VAL A 1 97 ? -0.533 2.301 -21.406 1.00 96.75 97 VAL A O 1
ATOM 789 N N . LEU A 1 98 ? 1.300 2.077 -22.682 1.00 94.06 98 LEU A N 1
ATOM 790 C CA . LEU A 1 98 ? 2.206 1.768 -21.573 1.00 94.06 98 LEU A CA 1
ATOM 791 C C . LEU A 1 98 ? 2.238 2.886 -20.522 1.00 94.06 98 LEU A C 1
ATOM 793 O O . LEU A 1 98 ? 2.260 2.613 -19.322 1.00 94.06 98 LEU A O 1
ATOM 797 N N . THR A 1 99 ? 2.211 4.159 -20.932 1.00 96.81 99 THR A N 1
ATOM 798 C CA . THR A 1 99 ? 2.134 5.272 -19.970 1.00 96.81 99 THR A CA 1
ATOM 799 C C . THR A 1 99 ? 0.809 5.295 -19.210 1.00 96.81 99 THR A C 1
ATOM 801 O O . THR A 1 99 ? 0.812 5.591 -18.014 1.00 96.81 99 THR A O 1
ATOM 804 N N . GLY A 1 100 ? -0.299 4.934 -19.866 1.00 96.81 100 GLY A N 1
ATOM 805 C CA . GLY A 1 100 ? -1.608 4.773 -19.237 1.00 96.81 100 GLY A CA 1
ATOM 806 C C . GLY A 1 100 ? -1.624 3.625 -18.229 1.00 96.81 100 GLY A C 1
ATOM 807 O O . GLY A 1 100 ? -2.057 3.813 -17.094 1.00 96.81 100 GLY A O 1
ATOM 808 N N . GLU A 1 101 ? -1.067 2.468 -18.588 1.00 96.62 101 GLU A N 1
ATOM 809 C CA . GLU A 1 101 ? -0.930 1.319 -17.684 1.00 96.62 101 GLU A CA 1
ATOM 810 C C . GLU A 1 101 ? -0.076 1.655 -16.458 1.00 96.62 101 GLU A C 1
ATOM 812 O O . GLU A 1 101 ? -0.467 1.366 -15.328 1.00 96.62 101 GLU A O 1
ATOM 817 N N . VAL A 1 102 ? 1.060 2.336 -16.645 1.00 93.81 102 VAL A N 1
ATOM 818 C CA . VAL A 1 102 ? 1.906 2.788 -15.530 1.00 93.81 102 VAL A CA 1
ATOM 819 C C . VAL A 1 102 ? 1.163 3.782 -14.633 1.00 93.81 102 VAL A C 1
ATOM 821 O O . VAL A 1 102 ? 1.311 3.720 -13.410 1.00 93.81 102 VAL A O 1
ATOM 824 N N . ALA A 1 103 ? 0.362 4.688 -15.199 1.00 96.56 103 ALA A N 1
ATOM 825 C CA . ALA A 1 103 ? -0.454 5.617 -14.420 1.00 96.56 103 ALA A CA 1
ATOM 826 C C . ALA A 1 103 ? -1.518 4.880 -13.588 1.00 96.56 103 ALA A C 1
ATOM 828 O O . ALA A 1 103 ? -1.601 5.108 -12.381 1.00 96.56 103 ALA A O 1
ATOM 829 N N . LEU A 1 104 ? -2.243 3.931 -14.189 1.00 96.75 104 LEU A N 1
ATOM 830 C CA . LEU A 1 104 ? -3.240 3.103 -13.501 1.00 96.75 104 LEU A CA 1
ATOM 831 C C . LEU A 1 104 ? -2.614 2.238 -12.400 1.00 96.75 104 LEU A C 1
ATOM 833 O O . LEU A 1 104 ? -3.150 2.139 -11.296 1.00 96.75 104 LEU A O 1
ATOM 837 N N . LEU A 1 105 ? -1.450 1.636 -12.659 1.00 93.31 105 LEU A N 1
ATOM 838 C CA . LEU A 1 105 ? -0.723 0.860 -11.654 1.00 93.31 105 LEU A CA 1
ATOM 839 C C . LEU A 1 105 ? -0.241 1.739 -10.495 1.00 93.31 105 LEU A C 1
ATOM 841 O O . LEU A 1 105 ? -0.260 1.294 -9.347 1.00 93.31 105 LEU A O 1
ATOM 845 N N . ARG A 1 106 ? 0.173 2.984 -10.757 1.00 95.62 106 ARG A N 1
ATOM 846 C CA . ARG A 1 106 ? 0.533 3.945 -9.701 1.00 95.62 106 ARG A CA 1
ATOM 847 C C . ARG A 1 106 ? -0.680 4.352 -8.872 1.00 95.62 106 ARG A C 1
ATOM 849 O O . ARG A 1 106 ? -0.586 4.344 -7.650 1.00 95.62 106 ARG A O 1
ATOM 856 N N . GLU A 1 107 ? -1.810 4.641 -9.510 1.00 96.12 107 GLU A N 1
ATOM 857 C CA . GLU A 1 107 ? -3.061 4.968 -8.820 1.00 96.12 107 GLU A CA 1
ATOM 858 C C . GLU A 1 107 ? -3.540 3.803 -7.944 1.00 96.12 107 GLU A C 1
ATOM 860 O O . GLU A 1 107 ? -3.832 3.992 -6.763 1.00 96.12 107 GLU A O 1
ATOM 865 N N . ARG A 1 108 ? -3.516 2.572 -8.472 1.00 97.19 108 ARG A N 1
ATOM 866 C CA . ARG A 1 108 ? -3.857 1.368 -7.704 1.00 97.19 108 ARG A CA 1
ATOM 867 C C . ARG A 1 108 ? -2.916 1.154 -6.520 1.00 97.19 108 ARG A C 1
ATOM 869 O O . ARG A 1 108 ? -3.383 0.795 -5.442 1.00 97.19 108 ARG A O 1
ATOM 876 N N . ASN A 1 109 ? -1.612 1.370 -6.696 1.00 93.88 109 ASN A N 1
ATOM 877 C CA . ASN A 1 109 ? -0.657 1.281 -5.590 1.00 93.88 109 ASN A CA 1
ATOM 878 C C . ASN A 1 109 ? -0.946 2.331 -4.513 1.00 93.88 109 ASN A C 1
ATOM 880 O O . ASN A 1 109 ? -0.970 1.974 -3.342 1.00 93.88 109 ASN A O 1
ATOM 884 N N . LEU A 1 110 ? -1.234 3.580 -4.894 1.00 97.12 110 LEU A N 1
ATOM 885 C CA . LEU A 1 110 ? -1.605 4.639 -3.949 1.00 97.12 110 LEU A CA 1
ATOM 886 C C . LEU A 1 110 ? -2.902 4.312 -3.193 1.00 97.12 110 LEU A C 1
ATOM 888 O O . LEU A 1 110 ? -2.984 4.503 -1.981 1.00 97.12 110 LEU A O 1
ATOM 892 N N . ALA A 1 111 ? -3.910 3.773 -3.881 1.00 96.12 111 ALA A N 1
ATOM 893 C CA . ALA A 1 111 ? -5.152 3.339 -3.244 1.00 96.12 111 ALA A CA 1
ATOM 894 C C . ALA A 1 111 ? -4.903 2.207 -2.231 1.00 96.12 111 ALA A C 1
ATOM 896 O O . ALA A 1 111 ? -5.408 2.251 -1.108 1.00 96.12 111 ALA A O 1
ATOM 897 N N . LEU A 1 112 ? -4.073 1.223 -2.594 1.00 94.62 112 LEU A N 1
ATOM 898 C CA . LEU A 1 112 ? -3.698 0.131 -1.697 1.00 94.62 112 LEU A CA 1
ATOM 899 C C . LEU A 1 112 ? -2.886 0.629 -0.496 1.00 94.62 112 LEU A C 1
ATOM 901 O O . LEU A 1 112 ? -3.177 0.221 0.627 1.00 94.62 112 LEU A O 1
ATOM 905 N N . THR A 1 113 ? -1.922 1.535 -0.681 1.00 97.56 113 THR A N 1
ATOM 906 C CA . THR A 1 113 ? -1.157 2.101 0.442 1.00 97.56 113 THR A CA 1
ATOM 907 C C . THR A 1 113 ? -2.050 2.880 1.396 1.00 97.56 113 THR A C 1
ATOM 909 O O . THR A 1 113 ? -1.951 2.673 2.603 1.00 97.56 113 THR A O 1
ATOM 912 N N . ASN A 1 114 ? -2.985 3.681 0.876 1.00 96.44 114 ASN A N 1
ATOM 913 C CA . ASN A 1 114 ? -3.948 4.407 1.706 1.00 96.44 114 ASN A CA 1
ATOM 914 C C . ASN A 1 114 ? -4.841 3.439 2.494 1.00 96.44 114 ASN A C 1
ATOM 916 O O . ASN A 1 114 ? -5.037 3.627 3.691 1.00 96.44 114 ASN A O 1
ATOM 920 N N . SER A 1 115 ? -5.315 2.357 1.862 1.00 95.94 115 SER A N 1
ATOM 921 C CA . SER A 1 115 ? -6.113 1.337 2.556 1.00 95.94 115 SER A CA 1
ATOM 922 C C . SER A 1 115 ? -5.327 0.622 3.664 1.00 95.94 115 SER A C 1
ATOM 924 O O . SER A 1 115 ? -5.874 0.335 4.726 1.00 95.94 115 SER A O 1
ATOM 926 N N . LEU A 1 116 ? -4.025 0.377 3.461 1.00 95.75 116 LEU A N 1
ATOM 927 C CA . LEU A 1 116 ? -3.153 -0.215 4.478 1.00 95.75 116 LEU A CA 1
ATOM 928 C C . LEU A 1 116 ? -2.895 0.746 5.640 1.00 95.75 116 LEU A C 1
ATOM 930 O O . LEU A 1 116 ? -2.854 0.311 6.790 1.00 95.75 116 LEU A O 1
ATOM 934 N N . GLU A 1 117 ? -2.706 2.035 5.366 1.00 96.38 117 GLU A N 1
ATOM 935 C CA . GLU A 1 117 ? -2.564 3.064 6.399 1.00 96.38 117 GLU A CA 1
ATOM 936 C C . GLU A 1 117 ? -3.849 3.229 7.212 1.00 96.38 117 GLU A C 1
ATOM 938 O O . GLU A 1 117 ? -3.794 3.265 8.444 1.00 96.38 117 GLU A O 1
ATOM 943 N N . GLU A 1 118 ? -5.007 3.230 6.551 1.00 96.69 118 GLU A N 1
ATOM 944 C CA . GLU A 1 118 ? -6.303 3.265 7.220 1.00 96.69 118 GLU A CA 1
ATOM 945 C C . GLU A 1 118 ? -6.498 2.031 8.108 1.00 96.69 118 GLU A C 1
ATOM 947 O O . GLU A 1 118 ? -6.780 2.176 9.299 1.00 96.69 118 GLU A O 1
ATOM 952 N N . LEU A 1 119 ? -6.239 0.826 7.594 1.00 94.75 119 LEU A N 1
ATOM 953 C CA . LEU A 1 119 ? -6.368 -0.409 8.369 1.00 94.75 119 LEU A CA 1
ATOM 954 C C . LEU A 1 119 ? -5.390 -0.457 9.555 1.00 94.75 119 LEU A C 1
ATOM 956 O O . LEU A 1 119 ? -5.744 -0.912 10.644 1.00 94.75 119 LEU A O 1
ATOM 960 N N . ARG A 1 120 ? -4.171 0.073 9.387 1.00 96.81 120 ARG A N 1
ATOM 961 C CA . ARG A 1 120 ? -3.206 0.243 10.487 1.00 96.81 120 ARG A CA 1
ATOM 962 C C . ARG A 1 120 ? -3.726 1.212 11.542 1.00 96.81 120 ARG A C 1
ATOM 964 O O . ARG A 1 120 ? -3.615 0.908 12.726 1.00 96.81 120 ARG A O 1
ATOM 971 N N . SER A 1 121 ? -4.310 2.340 11.139 1.00 95.75 121 SER A N 1
ATOM 972 C CA . SER A 1 121 ? -4.903 3.307 12.072 1.00 95.75 121 SER A CA 1
ATOM 973 C C . SER A 1 121 ? -6.089 2.713 12.842 1.00 95.75 121 SER A C 1
ATOM 975 O O . SER A 1 121 ? -6.211 2.905 14.050 1.00 95.75 121 SER A O 1
ATOM 977 N N . GLN A 1 122 ? -6.925 1.907 12.182 1.00 96.38 122 GLN A N 1
ATOM 978 C CA . GLN A 1 122 ? -8.019 1.194 12.837 1.00 96.38 122 GLN A CA 1
ATOM 979 C C . GLN A 1 122 ? -7.479 0.158 13.829 1.00 96.38 122 GLN A C 1
ATOM 981 O O . GLN A 1 122 ? -7.972 0.065 14.953 1.00 96.38 122 GLN A O 1
ATOM 986 N N . HIS A 1 123 ? -6.422 -0.570 13.461 1.00 96.06 123 HIS A N 1
ATOM 987 C CA . HIS A 1 123 ? -5.779 -1.534 14.347 1.00 96.06 123 HIS A CA 1
ATOM 988 C C . HIS A 1 123 ? -5.143 -0.873 15.578 1.00 96.06 123 HIS A C 1
ATOM 990 O O . HIS A 1 123 ? -5.300 -1.384 16.685 1.00 96.06 123 HIS A O 1
ATOM 996 N N . THR A 1 124 ? -4.476 0.277 15.437 1.00 97.00 124 THR A N 1
ATOM 997 C CA . THR A 1 124 ? -3.912 0.997 16.592 1.00 97.00 124 THR A CA 1
ATOM 998 C C . THR A 1 124 ? -5.010 1.536 17.512 1.00 97.00 124 THR A C 1
ATOM 1000 O O . THR A 1 124 ? -4.903 1.401 18.733 1.00 97.00 124 THR A O 1
ATOM 1003 N N . VAL A 1 125 ? -6.107 2.068 16.962 1.00 96.50 125 VAL A N 1
ATOM 1004 C CA . VAL A 1 125 ? -7.274 2.503 17.752 1.00 96.50 125 VAL A CA 1
ATOM 1005 C C . VAL A 1 125 ? -7.932 1.324 18.479 1.00 96.50 125 VAL A C 1
ATOM 1007 O O . VAL A 1 125 ? -8.247 1.430 19.663 1.00 96.50 125 VAL A O 1
ATOM 1010 N N . LEU A 1 126 ? -8.111 0.179 17.820 1.00 95.06 126 LEU A N 1
ATOM 1011 C CA . LEU A 1 126 ? -8.648 -1.018 18.472 1.00 95.06 126 LEU A CA 1
ATOM 1012 C C . LEU A 1 126 ? -7.694 -1.554 19.542 1.00 95.06 126 LEU A C 1
ATOM 1014 O O . LEU A 1 126 ? -8.129 -1.833 20.654 1.00 95.06 126 LEU A O 1
ATOM 1018 N N . SER A 1 127 ? -6.394 -1.637 19.258 1.00 97.00 127 SER A N 1
ATOM 1019 C CA . SER A 1 127 ? -5.389 -2.106 20.217 1.00 97.00 127 SER A CA 1
ATOM 1020 C C . SER A 1 127 ? -5.335 -1.224 21.465 1.00 97.00 127 SER A C 1
ATOM 1022 O O . SER A 1 127 ? -5.248 -1.745 22.575 1.00 97.00 127 SER A O 1
ATOM 1024 N N . THR A 1 128 ? -5.403 0.099 21.304 1.00 96.81 128 THR A N 1
ATOM 1025 C CA . THR A 1 128 ? -5.434 1.046 22.432 1.00 96.81 128 THR A CA 1
ATOM 1026 C C . THR A 1 128 ? -6.723 0.929 23.241 1.00 96.81 128 THR A C 1
ATOM 1028 O O . THR A 1 128 ? -6.661 0.896 24.470 1.00 96.81 128 THR A O 1
ATOM 1031 N N . ARG A 1 129 ? -7.880 0.770 22.583 1.00 96.69 129 ARG A N 1
ATOM 1032 C CA . ARG A 1 129 ? -9.153 0.482 23.265 1.00 96.69 129 ARG A CA 1
ATOM 1033 C C . ARG A 1 129 ? -9.093 -0.828 24.047 1.00 96.69 129 ARG A C 1
ATOM 1035 O O . ARG A 1 129 ? -9.453 -0.835 25.221 1.00 96.69 129 ARG A O 1
ATOM 1042 N N . HIS A 1 130 ? -8.585 -1.903 23.445 1.00 95.88 130 HIS A N 1
ATOM 1043 C CA . HIS A 1 130 ? -8.414 -3.191 24.119 1.00 95.88 130 HIS A CA 1
ATOM 1044 C C . HIS A 1 130 ? -7.474 -3.091 25.321 1.00 95.88 130 HIS A C 1
ATOM 1046 O O . HIS A 1 130 ? -7.805 -3.622 26.375 1.00 95.88 130 HIS A O 1
ATOM 1052 N N . ALA A 1 131 ? -6.357 -2.369 25.204 1.00 97.19 131 ALA A N 1
ATOM 1053 C CA . ALA A 1 131 ? -5.460 -2.128 26.331 1.00 97.19 131 ALA A CA 1
ATOM 1054 C C . ALA A 1 131 ? -6.159 -1.355 27.464 1.00 97.19 131 ALA A C 1
ATOM 1056 O O . ALA A 1 131 ? -6.040 -1.731 28.627 1.00 97.19 131 ALA A O 1
ATOM 1057 N N . SER A 1 132 ? -6.944 -0.322 27.132 1.00 96.69 132 SER A N 1
ATOM 1058 C CA . SER A 1 132 ? -7.688 0.451 28.135 1.00 96.69 132 SER A CA 1
ATOM 1059 C C . SER A 1 132 ? -8.786 -0.365 28.828 1.00 96.69 132 SER A C 1
ATOM 1061 O O . SER A 1 132 ? -8.942 -0.260 30.041 1.00 96.69 132 SER A O 1
ATOM 1063 N N . LEU A 1 133 ? -9.498 -1.220 28.081 1.00 95.44 133 LEU A N 1
ATOM 1064 C CA . LEU A 1 133 ? -10.529 -2.107 28.621 1.00 95.44 133 LEU A CA 1
ATOM 1065 C C . LEU A 1 133 ? -9.913 -3.215 29.483 1.00 95.44 133 LEU A C 1
ATOM 1067 O O . LEU A 1 133 ? -10.440 -3.545 30.541 1.00 95.44 133 LEU A O 1
ATOM 1071 N N . ALA A 1 134 ? -8.773 -3.766 29.058 1.00 95.81 134 ALA A N 1
ATOM 1072 C CA . ALA A 1 134 ? -8.026 -4.726 29.860 1.00 95.81 134 ALA A CA 1
ATOM 1073 C C . ALA A 1 134 ? -7.619 -4.093 31.198 1.00 95.81 134 ALA A C 1
ATOM 1075 O O . ALA A 1 134 ? -7.919 -4.654 32.249 1.00 95.81 134 ALA A O 1
ATOM 1076 N N . GLN A 1 135 ? -7.065 -2.878 31.171 1.00 96.62 135 GLN A N 1
ATOM 1077 C CA . GLN A 1 135 ? -6.675 -2.160 32.382 1.00 96.62 135 GLN A CA 1
ATOM 1078 C C . GLN A 1 135 ? -7.875 -1.808 33.278 1.00 96.62 135 GLN A C 1
ATOM 1080 O O . GLN A 1 135 ? -7.778 -1.931 34.497 1.00 96.62 135 GLN A O 1
ATOM 1085 N N . SER A 1 136 ? -9.024 -1.408 32.715 1.00 96.50 136 SER A N 1
ATOM 1086 C CA . SER A 1 136 ? -10.227 -1.149 33.520 1.00 96.50 136 SER A CA 1
ATOM 1087 C C . SER A 1 136 ? -10.755 -2.426 34.173 1.00 96.50 136 SER A C 1
ATOM 1089 O O . SER A 1 136 ? -11.073 -2.407 35.359 1.00 96.50 136 SER A O 1
ATOM 1091 N N . SER A 1 137 ? -10.777 -3.543 33.438 1.00 92.12 137 SER A N 1
ATOM 1092 C CA . SER A 1 137 ? -11.199 -4.838 33.981 1.00 92.12 137 SER A CA 1
ATOM 1093 C C . SER A 1 137 ? -10.249 -5.348 35.069 1.00 92.12 137 SER A C 1
ATOM 1095 O O . SER A 1 137 ? -10.700 -5.864 36.087 1.00 92.12 137 SER A O 1
ATOM 1097 N N . GLU A 1 138 ? -8.940 -5.140 34.916 1.00 97.31 138 GLU A N 1
ATOM 1098 C CA . GLU A 1 138 ? -7.941 -5.509 35.920 1.00 97.31 138 GLU A CA 1
ATOM 1099 C C . GLU A 1 138 ? -8.095 -4.663 37.193 1.00 97.31 138 GLU A C 1
ATOM 1101 O O . GLU A 1 138 ? -8.067 -5.198 38.304 1.00 97.31 138 GLU A O 1
ATOM 1106 N N . ASN A 1 139 ? -8.376 -3.364 37.046 1.00 96.62 139 ASN A N 1
ATOM 1107 C CA . ASN A 1 139 ? -8.693 -2.488 38.173 1.00 96.62 139 ASN A CA 1
ATOM 1108 C C . ASN A 1 139 ? -9.973 -2.937 38.901 1.00 96.62 139 ASN A C 1
ATOM 1110 O O . ASN A 1 139 ? -9.980 -3.001 40.131 1.00 96.62 139 ASN A O 1
ATOM 1114 N N . GLU A 1 140 ? -11.038 -3.290 38.177 1.00 96.38 140 GLU A N 1
ATOM 1115 C CA . GLU A 1 140 ? -12.277 -3.812 38.770 1.00 96.38 140 GLU A CA 1
ATOM 1116 C C . GLU A 1 140 ? -12.052 -5.138 39.501 1.00 96.38 140 GLU A C 1
ATOM 1118 O O . GLU A 1 140 ? -12.494 -5.295 40.641 1.00 96.38 140 GLU A O 1
ATOM 1123 N N . ILE A 1 141 ? -11.307 -6.068 38.897 1.00 95.56 141 ILE A N 1
ATOM 1124 C CA . ILE A 1 141 ? -10.928 -7.333 39.535 1.00 95.56 141 ILE A CA 1
ATOM 1125 C C . ILE A 1 141 ? -10.142 -7.057 40.820 1.00 95.56 141 ILE A C 1
ATOM 1127 O O . ILE A 1 141 ? -10.436 -7.666 41.848 1.00 95.56 141 ILE A O 1
ATOM 1131 N N . SER A 1 142 ? -9.197 -6.113 40.802 1.00 97.19 142 SER A N 1
ATOM 1132 C CA . SER A 1 142 ? -8.415 -5.745 41.988 1.00 97.19 142 SER A CA 1
ATOM 1133 C C . SER A 1 142 ? -9.290 -5.170 43.113 1.00 97.19 142 SER A C 1
ATOM 1135 O O . SER A 1 142 ? -9.111 -5.518 44.284 1.00 97.19 142 SER A O 1
ATOM 1137 N N . LEU A 1 143 ? -10.296 -4.356 42.769 1.00 96.94 143 LEU A N 1
ATOM 1138 C CA . LEU A 1 143 ? -11.246 -3.782 43.722 1.00 96.94 143 LEU A CA 1
ATOM 1139 C C . LEU A 1 143 ? -12.150 -4.866 44.321 1.00 96.94 143 LEU A C 1
ATOM 1141 O O . LEU A 1 143 ? -12.351 -4.908 45.537 1.00 96.94 143 LEU A O 1
ATOM 1145 N N . LEU A 1 144 ? -12.663 -5.768 43.481 1.00 94.25 144 LEU A N 1
ATOM 1146 C CA . LEU A 1 144 ? -13.469 -6.904 43.921 1.00 94.25 144 LEU A CA 1
ATOM 1147 C C . LEU A 1 144 ? -12.656 -7.835 44.826 1.00 94.25 144 LEU A C 1
ATOM 1149 O O . LEU A 1 144 ? -13.153 -8.227 45.879 1.00 94.25 144 LEU A O 1
ATOM 1153 N N . GLN A 1 145 ? -11.395 -8.116 44.488 1.00 96.00 145 GLN A N 1
ATOM 1154 C CA . GLN A 1 145 ? -10.484 -8.903 45.324 1.00 96.00 145 GLN A CA 1
ATOM 1155 C C . GLN A 1 145 ? -10.239 -8.241 46.688 1.00 96.00 145 GLN A C 1
ATOM 1157 O O . GLN A 1 145 ? -10.321 -8.907 47.727 1.00 96.00 145 GLN A O 1
ATOM 1162 N N . ALA A 1 146 ? -10.005 -6.924 46.718 1.00 96.38 146 ALA A N 1
ATOM 1163 C CA . ALA A 1 146 ? -9.866 -6.174 47.965 1.00 96.38 146 ALA A CA 1
ATOM 1164 C C . ALA A 1 146 ? -11.142 -6.258 48.819 1.00 96.38 146 ALA A C 1
ATOM 1166 O O . ALA A 1 146 ? -11.066 -6.546 50.017 1.00 96.38 146 ALA A O 1
ATOM 1167 N N . ARG A 1 147 ? -12.320 -6.109 48.196 1.00 95.69 147 ARG A N 1
ATOM 1168 C CA . ARG A 1 147 ? -13.613 -6.219 48.881 1.00 95.69 147 ARG A CA 1
ATOM 1169 C C . ARG A 1 147 ? -13.874 -7.627 49.410 1.00 95.69 147 ARG A C 1
ATOM 1171 O O . ARG A 1 147 ? -14.355 -7.772 50.532 1.00 95.69 147 ARG A O 1
ATOM 1178 N N . THR A 1 148 ? -13.528 -8.668 48.654 1.00 94.06 148 THR A N 1
ATOM 1179 C CA . THR A 1 148 ? -13.631 -10.051 49.141 1.00 94.06 148 THR A CA 1
ATOM 1180 C C . THR A 1 148 ? -12.708 -10.292 50.330 1.00 94.06 148 THR A C 1
ATOM 1182 O O . THR A 1 148 ? -13.140 -10.893 51.309 1.00 94.06 148 THR A O 1
ATOM 1185 N N . ALA A 1 149 ? -11.488 -9.744 50.317 1.00 96.19 149 ALA A N 1
ATOM 1186 C CA . ALA A 1 149 ? -10.562 -9.862 51.439 1.00 96.19 149 ALA A CA 1
ATOM 1187 C C . ALA A 1 149 ? -11.071 -9.127 52.694 1.00 96.19 149 ALA A C 1
ATOM 1189 O O . ALA A 1 149 ? -10.903 -9.614 53.811 1.00 96.19 149 ALA A O 1
ATOM 1190 N N . GLU A 1 150 ? -11.713 -7.966 52.544 1.00 96.50 150 GLU A N 1
ATOM 1191 C CA . GLU A 1 150 ? -12.400 -7.282 53.650 1.00 96.50 150 GLU A CA 1
ATOM 1192 C C . GLU A 1 150 ? -13.537 -8.126 54.227 1.00 96.50 150 GLU A C 1
ATOM 1194 O O . GLU A 1 150 ? -13.567 -8.357 55.436 1.00 96.50 150 GLU A O 1
ATOM 1199 N N . LEU A 1 151 ? -14.422 -8.647 53.373 1.00 93.44 151 LEU A N 1
ATOM 1200 C CA . LEU A 1 151 ? -15.529 -9.506 53.800 1.00 93.44 151 LEU A CA 1
ATOM 1201 C C . LEU A 1 151 ? -15.028 -10.786 54.479 1.00 93.44 151 LEU A C 1
ATOM 1203 O O . LEU A 1 151 ? -15.618 -11.244 55.455 1.00 93.44 151 LEU A O 1
ATOM 1207 N N . GLU A 1 152 ? -13.914 -11.358 54.023 1.00 95.75 152 GLU A N 1
ATOM 1208 C CA . GLU A 1 152 ? -13.272 -12.491 54.690 1.00 95.75 152 GLU A CA 1
ATOM 1209 C C . GLU A 1 152 ? -12.737 -12.124 56.078 1.00 95.75 152 GLU A C 1
ATOM 1211 O O . GLU A 1 152 ? -12.912 -12.904 57.022 1.00 95.75 152 GLU A O 1
ATOM 1216 N N . ARG A 1 153 ? -12.129 -10.938 56.240 1.00 96.88 153 ARG A N 1
ATOM 1217 C CA . ARG A 1 153 ? -11.688 -10.426 57.550 1.00 96.88 153 ARG A CA 1
ATOM 1218 C C . ARG A 1 153 ? -12.873 -10.197 58.487 1.00 96.88 153 ARG A C 1
ATOM 1220 O O . ARG A 1 153 ? -12.808 -10.627 59.638 1.00 96.88 153 ARG A O 1
ATOM 1227 N N . GLU A 1 154 ? -13.957 -9.589 58.005 1.00 95.00 154 GLU A N 1
ATOM 1228 C CA . GLU A 1 154 ? -15.199 -9.393 58.766 1.00 95.00 154 GLU A CA 1
ATOM 1229 C C . GLU A 1 154 ? -15.841 -10.728 59.156 1.00 95.00 154 GLU A C 1
ATOM 1231 O O . GLU A 1 154 ? -16.192 -10.949 60.312 1.00 95.00 154 GLU A O 1
ATOM 1236 N N . ARG A 1 155 ? -15.920 -11.684 58.227 1.00 94.00 155 ARG A N 1
ATOM 1237 C CA . ARG A 1 155 ? -16.407 -13.038 58.514 1.00 94.00 155 ARG A CA 1
ATOM 1238 C C . ARG A 1 155 ? -15.555 -13.719 59.585 1.00 94.00 155 ARG A C 1
ATOM 1240 O O . ARG A 1 155 ? -16.091 -14.381 60.471 1.00 94.00 155 ARG A O 1
ATOM 1247 N N . ASN A 1 156 ? -14.231 -13.595 59.510 1.00 94.94 156 ASN A N 1
ATOM 1248 C CA . ASN A 1 156 ? -13.325 -14.197 60.488 1.00 94.94 156 ASN A CA 1
ATOM 1249 C C . ASN A 1 156 ? -13.445 -13.528 61.864 1.00 94.94 156 ASN A C 1
ATOM 1251 O O . ASN A 1 156 ? -13.420 -14.226 62.878 1.00 94.94 156 ASN A O 1
ATOM 1255 N N . SER A 1 157 ? -13.627 -12.205 61.914 1.00 95.44 157 SER A N 1
ATOM 1256 C CA . SER A 1 157 ? -13.855 -11.491 63.171 1.00 95.44 157 SER A CA 1
ATOM 1257 C C . SER A 1 157 ? -15.198 -11.880 63.793 1.00 95.44 157 SER A C 1
ATOM 1259 O O . SER A 1 157 ? -15.238 -12.187 64.982 1.00 95.44 157 SER A O 1
ATOM 1261 N N . LEU A 1 158 ? -16.271 -11.985 62.999 1.00 92.44 158 LEU A N 1
ATOM 1262 C CA . LEU A 1 158 ? -17.578 -12.472 63.450 1.00 92.44 158 LEU A CA 1
ATOM 1263 C C . LEU A 1 158 ? -17.504 -13.907 63.976 1.00 92.44 158 LEU A C 1
ATOM 1265 O O . LEU A 1 158 ? -18.024 -14.172 65.054 1.00 92.44 158 LEU A O 1
ATOM 1269 N N . LYS A 1 159 ? -16.795 -14.813 63.291 1.00 94.75 159 LYS A N 1
ATOM 1270 C CA . LYS A 1 159 ? -16.540 -16.174 63.802 1.00 94.75 159 LYS A CA 1
ATOM 1271 C C . LYS A 1 159 ? -15.783 -16.159 65.131 1.00 94.75 159 LYS A C 1
ATOM 1273 O O . LYS A 1 159 ? -16.098 -16.936 66.027 1.00 94.75 159 LYS A O 1
ATOM 1278 N N . ALA A 1 160 ? -14.796 -15.275 65.288 1.00 94.00 160 ALA A N 1
ATOM 1279 C CA . ALA A 1 160 ? -14.079 -15.129 66.552 1.00 94.00 160 ALA A CA 1
ATOM 1280 C C . ALA A 1 160 ? -14.997 -14.614 67.675 1.00 94.00 160 ALA A C 1
ATOM 1282 O O . ALA A 1 160 ? -14.916 -15.105 68.801 1.00 94.00 160 ALA A O 1
ATOM 1283 N N . TRP A 1 161 ? -15.892 -13.668 67.377 1.00 91.06 161 TRP A N 1
ATOM 1284 C CA . TRP A 1 161 ? -16.915 -13.198 68.314 1.00 91.06 161 TRP A CA 1
ATOM 1285 C C . TRP A 1 161 ? -17.938 -14.278 68.654 1.00 91.06 161 TRP A C 1
ATOM 1287 O O . TRP A 1 161 ? -18.286 -14.422 69.819 1.00 91.06 161 TRP A O 1
ATOM 1297 N N . GLU A 1 162 ? -18.375 -15.068 67.677 1.00 91.12 162 GLU A N 1
ATOM 1298 C CA . GLU A 1 162 ? -19.281 -16.197 67.885 1.00 91.12 162 GLU A CA 1
ATOM 1299 C C . GLU A 1 162 ? -18.644 -17.254 68.795 1.00 91.12 162 GLU A C 1
ATOM 1301 O O . GLU A 1 162 ? -19.279 -17.722 69.736 1.00 91.12 162 GLU A O 1
ATOM 1306 N N . ASN A 1 163 ? -17.367 -17.577 68.581 1.00 91.12 163 ASN A N 1
ATOM 1307 C CA . ASN A 1 163 ? -16.627 -18.499 69.442 1.00 91.12 163 ASN A CA 1
ATOM 1308 C C . ASN A 1 163 ? -16.470 -17.953 70.870 1.00 91.12 163 ASN A C 1
ATOM 1310 O O . ASN A 1 163 ? -16.661 -18.704 71.824 1.00 91.12 163 ASN A O 1
ATOM 1314 N N . LYS A 1 164 ? -16.191 -16.651 71.029 1.00 91.81 164 LYS A N 1
ATOM 1315 C CA . LYS A 1 164 ? -16.170 -15.987 72.346 1.00 91.81 164 LYS A CA 1
ATOM 1316 C C . LYS A 1 164 ? -17.547 -15.968 73.011 1.00 91.81 164 LYS A C 1
ATOM 1318 O O . LYS A 1 164 ? -17.651 -16.155 74.213 1.00 91.81 164 LYS A O 1
ATOM 1323 N N . ALA A 1 165 ? -18.615 -15.742 72.250 1.00 85.69 165 ALA A N 1
ATOM 1324 C CA . ALA A 1 165 ? -19.977 -15.769 72.772 1.00 85.69 165 ALA A CA 1
ATOM 1325 C C . ALA A 1 165 ? -20.370 -17.185 73.212 1.00 85.69 165 ALA A C 1
ATOM 1327 O O . ALA A 1 165 ? -20.981 -17.344 74.263 1.00 85.69 165 ALA A O 1
ATOM 1328 N N . LYS A 1 166 ? -19.966 -18.212 72.455 1.00 89.00 166 LYS A N 1
ATOM 1329 C CA . LYS A 1 166 ? -20.134 -19.621 72.829 1.00 89.00 166 LYS A CA 1
ATOM 1330 C C . LYS A 1 166 ? -19.367 -19.954 74.109 1.00 89.00 166 LYS A C 1
ATOM 1332 O O . LYS A 1 166 ? -19.974 -20.519 75.012 1.00 89.00 166 LYS A O 1
ATOM 1337 N N . SER A 1 167 ? -18.097 -19.553 74.235 1.00 86.00 167 SER A N 1
ATOM 1338 C CA . SER A 1 167 ? -17.318 -19.783 75.463 1.00 86.00 167 SER A CA 1
ATOM 1339 C C . SER A 1 167 ? -17.927 -19.069 76.671 1.00 86.00 167 SER A C 1
ATOM 1341 O O . SER A 1 167 ? -18.127 -19.694 77.704 1.00 86.00 167 SER A O 1
ATOM 1343 N N . LEU A 1 168 ? -18.328 -17.804 76.514 1.00 84.31 168 LEU A N 1
ATOM 1344 C CA . LEU A 1 168 ? -19.025 -17.049 77.558 1.00 84.31 168 LEU A CA 1
ATOM 1345 C C . LEU A 1 168 ? -20.400 -17.641 77.889 1.00 84.31 168 LEU A C 1
ATOM 1347 O O . LEU A 1 168 ? -20.834 -17.545 79.029 1.00 84.31 168 LEU A O 1
ATOM 1351 N N . SER A 1 169 ? -21.109 -18.238 76.923 1.00 81.88 169 SER A N 1
ATOM 1352 C CA . SER A 1 169 ? -22.385 -18.914 77.190 1.00 81.88 169 SER A CA 1
ATOM 1353 C C . SER A 1 169 ? -22.192 -20.187 78.004 1.00 81.88 169 SER A C 1
ATOM 1355 O O . SER A 1 169 ? -22.980 -20.422 78.908 1.00 81.88 169 SER A O 1
ATOM 1357 N N . ILE A 1 170 ? -21.118 -20.939 77.746 1.00 81.50 170 ILE A N 1
ATOM 1358 C CA . ILE A 1 170 ? -20.740 -22.115 78.536 1.00 81.50 170 ILE A CA 1
ATOM 1359 C C . ILE A 1 170 ? -20.376 -21.669 79.958 1.00 81.50 170 ILE A C 1
ATOM 1361 O O . ILE A 1 170 ? -20.925 -22.196 80.916 1.00 81.50 170 ILE A O 1
ATOM 1365 N N . GLU A 1 171 ? -19.565 -20.616 80.105 1.00 79.81 171 GLU A N 1
ATOM 1366 C CA . GLU A 1 171 ? -19.236 -20.029 81.414 1.00 79.81 171 GLU A CA 1
ATOM 1367 C C . GLU A 1 171 ? -20.476 -19.490 82.150 1.00 79.81 171 GLU A C 1
ATOM 1369 O O . GLU A 1 171 ? -20.598 -19.646 83.361 1.00 79.81 171 GLU A O 1
ATOM 1374 N N . LEU A 1 172 ? -21.429 -18.877 81.439 1.00 76.00 172 LEU A N 1
ATOM 1375 C CA . LEU A 1 172 ? -22.689 -18.398 82.012 1.00 76.00 172 LEU A CA 1
ATOM 1376 C C . LEU A 1 172 ? -23.669 -19.525 82.326 1.00 76.00 172 LEU A C 1
ATOM 1378 O O . LEU A 1 172 ? -24.476 -19.356 83.231 1.00 76.00 172 LEU A O 1
ATOM 1382 N N . GLU A 1 173 ? -23.657 -20.633 81.594 1.00 73.69 173 GLU A N 1
ATOM 1383 C CA . GLU A 1 173 ? -24.412 -21.838 81.935 1.00 73.69 173 GLU A CA 1
ATOM 1384 C C . GLU A 1 173 ? -23.803 -22.520 83.163 1.00 73.69 173 GLU A C 1
ATOM 1386 O O . GLU A 1 173 ? -24.554 -22.888 84.063 1.00 73.69 173 GLU A O 1
ATOM 1391 N N . ASP A 1 174 ? -22.474 -22.544 83.286 1.00 69.75 174 ASP A N 1
ATOM 1392 C CA . ASP A 1 174 ? -21.761 -22.977 84.492 1.00 69.75 174 ASP A CA 1
ATOM 1393 C C . ASP A 1 174 ? -22.038 -22.038 85.684 1.00 69.75 174 ASP A C 1
ATOM 1395 O O . ASP A 1 174 ? -22.252 -22.486 86.814 1.00 69.75 174 ASP A O 1
ATOM 1399 N N . GLU A 1 175 ? -22.110 -20.721 85.457 1.00 62.94 175 GLU A N 1
ATOM 1400 C CA . GLU A 1 175 ? -22.498 -19.743 86.478 1.00 62.94 175 GLU A CA 1
ATOM 1401 C C . GLU A 1 175 ? -23.996 -19.752 86.790 1.00 62.94 175 GLU A C 1
ATOM 1403 O O . GLU A 1 175 ? -24.371 -19.502 87.931 1.00 62.94 175 GLU A O 1
ATOM 1408 N N . ARG A 1 176 ? -24.876 -20.026 85.824 1.00 61.09 176 ARG A N 1
ATOM 1409 C CA . ARG A 1 176 ? -26.321 -20.176 86.050 1.00 61.09 176 ARG A CA 1
ATOM 1410 C C . ARG A 1 176 ? -26.612 -21.473 86.772 1.00 61.09 176 ARG A C 1
ATOM 1412 O O . ARG A 1 176 ? -27.421 -21.432 87.682 1.00 61.09 176 ARG A O 1
ATOM 1419 N N . ALA A 1 177 ? -25.907 -22.561 86.470 1.00 55.06 177 ALA A N 1
ATOM 1420 C CA . ALA A 1 177 ? -25.915 -23.779 87.274 1.00 55.06 177 ALA A CA 1
ATOM 1421 C C . ALA A 1 177 ? -25.459 -23.505 88.722 1.00 55.06 177 ALA A C 1
ATOM 1423 O O . ALA A 1 177 ? -25.979 -24.122 89.648 1.00 55.06 177 ALA A O 1
ATOM 1424 N N . ARG A 1 178 ? -24.571 -22.519 88.941 1.00 51.19 178 ARG A N 1
ATOM 1425 C CA . ARG A 1 178 ? -24.209 -21.992 90.275 1.00 51.19 178 ARG A CA 1
ATOM 1426 C C . ARG A 1 178 ? -25.202 -20.970 90.860 1.00 51.19 178 ARG A C 1
ATOM 1428 O O . ARG A 1 178 ? -25.225 -20.800 92.072 1.00 51.19 178 ARG A O 1
ATOM 1435 N N . LYS A 1 179 ? -26.015 -20.300 90.036 1.00 46.62 179 LYS A N 1
ATOM 1436 C CA . LYS A 1 179 ? -26.964 -19.221 90.395 1.00 46.62 179 LYS A CA 1
ATOM 1437 C C . LYS A 1 179 ? -28.440 -19.610 90.168 1.00 46.62 179 LYS A C 1
ATOM 1439 O O . LYS A 1 179 ? -29.276 -18.731 89.977 1.00 46.62 179 LYS A O 1
ATOM 1444 N N . VAL A 1 180 ? -28.789 -20.904 90.175 1.00 48.03 180 VAL A N 1
ATOM 1445 C CA . VAL A 1 180 ? -30.198 -21.373 90.134 1.00 48.03 180 VAL A CA 1
ATOM 1446 C C . VAL A 1 180 ? -30.953 -21.038 91.434 1.00 48.03 180 VAL A C 1
ATOM 1448 O O . VAL A 1 180 ? -32.177 -21.118 91.482 1.00 48.03 180 VAL A O 1
ATOM 1451 N N . THR A 1 181 ? -30.274 -20.546 92.466 1.00 45.34 181 THR A N 1
ATOM 1452 C CA . THR A 1 181 ? -30.906 -19.861 93.596 1.00 45.34 181 THR A CA 1
ATOM 1453 C C . THR A 1 181 ? -30.800 -18.351 93.397 1.00 45.34 181 THR A C 1
ATOM 1455 O O . THR A 1 181 ? -29.744 -17.794 93.675 1.00 45.34 181 THR A O 1
ATOM 1458 N N . GLU A 1 182 ? -31.855 -17.736 92.849 1.00 42.66 182 GLU A N 1
ATOM 1459 C CA . GLU A 1 182 ? -32.375 -16.379 93.150 1.00 42.66 182 GLU A CA 1
ATOM 1460 C C . GLU A 1 182 ? -33.094 -15.725 91.941 1.00 42.66 182 GLU A C 1
ATOM 1462 O O . GLU A 1 182 ? -32.507 -15.344 90.924 1.00 42.66 182 GLU A O 1
ATOM 1467 N N . ASP A 1 183 ? -34.417 -15.632 92.118 1.00 41.44 183 ASP A N 1
ATOM 1468 C CA . ASP A 1 183 ? -35.276 -14.445 91.993 1.00 41.44 183 ASP A CA 1
ATOM 1469 C C . ASP A 1 183 ? -35.695 -13.854 90.627 1.00 41.44 183 ASP A C 1
ATOM 1471 O O . ASP A 1 183 ? -34.973 -13.170 89.902 1.00 41.44 183 ASP A O 1
ATOM 1475 N N . GLY A 1 184 ? -36.988 -14.043 90.322 1.00 48.41 184 GLY A N 1
ATOM 1476 C CA . GLY A 1 184 ? -38.043 -13.086 90.711 1.00 48.41 184 GLY A CA 1
ATOM 1477 C C . GLY A 1 184 ? -38.088 -11.717 90.024 1.00 48.41 184 GLY A C 1
ATOM 1478 O O . GLY A 1 184 ? -39.032 -11.436 89.285 1.00 48.41 184 GLY A O 1
ATOM 1479 N N . GLU A 1 185 ? -37.090 -10.864 90.252 1.00 51.31 185 GLU A N 1
ATOM 1480 C CA . GLU A 1 185 ? -37.141 -9.426 89.919 1.00 51.31 185 GLU A CA 1
ATOM 1481 C C . GLU A 1 185 ? -36.580 -9.080 88.522 1.00 51.31 185 GLU A C 1
ATOM 1483 O O . GLU A 1 185 ? -36.757 -7.973 88.024 1.00 51.31 185 GLU A O 1
ATOM 1488 N N . ARG A 1 186 ? -35.990 -10.048 87.802 1.00 54.97 186 ARG A N 1
ATOM 1489 C CA . ARG A 1 186 ? -35.370 -9.825 86.475 1.00 54.97 186 ARG A CA 1
ATOM 1490 C C . ARG A 1 186 ? -36.343 -9.562 85.321 1.00 54.97 186 ARG A C 1
ATOM 1492 O O . ARG A 1 186 ? -35.921 -9.094 84.268 1.00 54.97 186 ARG A O 1
ATOM 1499 N N . LYS A 1 187 ? -37.631 -9.889 85.452 1.00 55.47 187 LYS A N 1
ATOM 1500 C CA . LYS A 1 187 ? -38.568 -9.865 84.307 1.00 55.47 187 LYS A CA 1
ATOM 1501 C C . LYS A 1 187 ? -38.979 -8.450 83.885 1.00 55.47 187 LYS A C 1
ATOM 1503 O O . LYS A 1 187 ? -39.253 -8.237 82.705 1.00 55.47 187 LYS A O 1
ATOM 1508 N N . THR A 1 188 ? -38.998 -7.493 84.809 1.00 55.75 188 THR A N 1
ATOM 1509 C CA . THR A 1 188 ? -39.325 -6.086 84.526 1.00 55.75 188 THR A CA 1
ATOM 1510 C C . THR A 1 188 ? -38.137 -5.336 83.923 1.00 55.75 188 THR A C 1
ATOM 1512 O O . THR A 1 188 ? -38.310 -4.613 82.941 1.00 55.75 188 THR A O 1
ATOM 1515 N N . ASP A 1 189 ? -36.922 -5.598 84.409 1.00 58.75 189 ASP A N 1
ATOM 1516 C CA . ASP A 1 189 ? -35.690 -5.016 83.860 1.00 58.75 189 ASP A CA 1
ATOM 1517 C C . ASP A 1 189 ? -35.352 -5.576 82.474 1.00 58.75 189 ASP A C 1
ATOM 1519 O O . ASP A 1 189 ? -34.912 -4.842 81.588 1.00 58.75 189 ASP A O 1
ATOM 1523 N N . ASP A 1 190 ? -35.625 -6.860 82.238 1.00 67.56 190 ASP A N 1
ATOM 1524 C CA . ASP A 1 190 ? -35.402 -7.496 80.939 1.00 67.56 190 ASP A CA 1
ATOM 1525 C C . ASP A 1 190 ? -36.410 -6.999 79.881 1.00 67.56 190 ASP A C 1
ATOM 1527 O O . ASP A 1 190 ? -36.072 -6.870 78.703 1.00 67.56 190 ASP A O 1
ATOM 1531 N N . ALA A 1 191 ? -37.633 -6.636 80.289 1.00 66.00 191 ALA A N 1
ATOM 1532 C CA . ALA A 1 191 ? -38.618 -5.998 79.414 1.00 66.00 191 ALA A CA 1
ATOM 1533 C C . ALA A 1 191 ? -38.228 -4.551 79.054 1.00 66.00 191 ALA A C 1
ATOM 1535 O O . ALA A 1 191 ? -38.269 -4.186 77.876 1.00 66.00 191 ALA A O 1
ATOM 1536 N N . LEU A 1 192 ? -37.774 -3.750 80.027 1.00 66.75 192 LEU A N 1
ATOM 1537 C CA . LEU A 1 192 ? -37.262 -2.394 79.783 1.00 66.75 192 LEU A CA 1
ATOM 1538 C C . LEU A 1 192 ? -35.995 -2.407 78.915 1.00 66.75 192 LEU A C 1
ATOM 1540 O O . LEU A 1 192 ? -35.888 -1.623 77.974 1.00 66.75 192 LEU A O 1
ATOM 1544 N N . GLN A 1 193 ? -35.068 -3.341 79.142 1.00 71.81 193 GLN A N 1
ATOM 1545 C CA . GLN A 1 193 ? -33.890 -3.502 78.286 1.00 71.81 193 GLN A CA 1
ATOM 1546 C C . GLN A 1 193 ? -34.251 -3.916 76.858 1.00 71.81 193 GLN A C 1
ATOM 1548 O O . GLN A 1 193 ? -33.607 -3.457 75.913 1.00 71.81 193 GLN A O 1
ATOM 1553 N N . LYS A 1 194 ? -35.260 -4.774 76.670 1.00 77.88 194 LYS A N 1
ATOM 1554 C CA . LYS A 1 194 ? -35.739 -5.160 75.334 1.00 77.88 194 LYS A CA 1
ATOM 1555 C C . LYS A 1 194 ? -36.375 -3.983 74.600 1.00 77.88 194 LYS A C 1
ATOM 1557 O O . LYS A 1 194 ? -36.090 -3.803 73.418 1.00 77.88 194 LYS A O 1
ATOM 1562 N N . GLU A 1 195 ? -37.150 -3.149 75.288 1.00 80.56 195 GLU A N 1
ATOM 1563 C CA . GLU A 1 195 ? -37.761 -1.971 74.667 1.00 80.56 195 GLU A CA 1
ATOM 1564 C C . GLU A 1 195 ? -36.723 -0.880 74.353 1.00 80.56 195 GLU A C 1
ATOM 1566 O O . GLU A 1 195 ? -36.741 -0.327 73.255 1.00 80.56 195 GLU A O 1
ATOM 1571 N N . VAL A 1 196 ? -35.734 -0.649 75.225 1.00 80.75 196 VAL A N 1
ATOM 1572 C CA . VAL A 1 196 ? -34.606 0.263 74.942 1.00 80.75 196 VAL A CA 1
ATOM 1573 C C . VAL A 1 196 ? -33.760 -0.239 73.767 1.00 80.75 196 VAL A C 1
ATOM 1575 O O . VAL A 1 196 ? -33.367 0.552 72.912 1.00 80.75 196 VAL A O 1
ATOM 1578 N N . LYS A 1 197 ? -33.521 -1.554 73.663 1.00 81.88 197 LYS A N 1
ATOM 1579 C CA . LYS A 1 197 ? -32.829 -2.162 72.510 1.00 81.88 197 LYS A CA 1
ATOM 1580 C C . LYS A 1 197 ? -33.636 -2.036 71.218 1.00 81.88 197 LYS A C 1
ATOM 1582 O O . LYS A 1 197 ? -33.061 -1.818 70.156 1.00 81.88 197 LYS A O 1
ATOM 1587 N N . ARG A 1 198 ? -34.965 -2.144 71.289 1.00 84.00 198 ARG A N 1
ATOM 1588 C CA . ARG A 1 198 ? -35.846 -1.937 70.134 1.00 84.00 198 ARG A CA 1
ATOM 1589 C C . ARG A 1 198 ? -35.824 -0.479 69.677 1.00 84.00 198 ARG A C 1
ATOM 1591 O O . ARG A 1 198 ? -35.692 -0.209 68.488 1.00 84.00 198 ARG A O 1
ATOM 1598 N N . GLN A 1 199 ? -35.889 0.461 70.617 1.00 83.94 199 GLN A N 1
ATOM 1599 C CA . GLN A 1 199 ? -35.832 1.891 70.321 1.00 83.94 199 GLN A CA 1
ATOM 1600 C C . GLN A 1 199 ? -34.457 2.320 69.799 1.00 83.94 199 GLN A C 1
ATOM 1602 O O . GLN A 1 199 ? -34.392 3.109 68.859 1.00 83.94 199 GLN A O 1
ATOM 1607 N N . SER A 1 200 ? -33.360 1.761 70.317 1.00 86.81 200 SER A N 1
ATOM 1608 C CA . SER A 1 200 ? -32.018 2.034 69.793 1.00 86.81 200 SER A CA 1
ATOM 1609 C C . SER A 1 200 ? -31.793 1.418 68.409 1.00 86.81 200 SER A C 1
ATOM 1611 O O . SER A 1 200 ? -31.179 2.059 67.559 1.00 86.81 200 SER A O 1
ATOM 1613 N N . ALA A 1 201 ? -32.350 0.234 68.134 1.00 83.25 201 ALA A N 1
ATOM 1614 C CA . ALA A 1 201 ? -32.327 -0.373 66.805 1.00 83.25 201 ALA A CA 1
ATOM 1615 C C . ALA A 1 201 ? -33.133 0.445 65.783 1.00 83.25 201 ALA A C 1
ATOM 1617 O O . ALA A 1 201 ? -32.657 0.670 64.669 1.00 83.25 201 ALA A O 1
ATOM 1618 N N . ASN A 1 202 ? -34.309 0.945 66.175 1.00 87.44 202 ASN A N 1
ATOM 1619 C CA . ASN A 1 202 ? -35.129 1.820 65.337 1.00 87.44 202 ASN A CA 1
ATOM 1620 C C . ASN A 1 202 ? -34.443 3.170 65.095 1.00 87.44 202 ASN A C 1
ATOM 1622 O O . ASN A 1 202 ? -34.390 3.623 63.956 1.00 87.44 202 ASN A O 1
ATOM 1626 N N . LEU A 1 203 ? -33.845 3.784 66.122 1.00 83.56 203 LEU A N 1
ATOM 1627 C CA . LEU A 1 203 ? -33.046 4.999 65.949 1.00 83.56 203 LEU A CA 1
ATOM 1628 C C . LEU A 1 203 ? -31.858 4.748 65.019 1.00 83.56 203 LEU A C 1
ATOM 1630 O O . LEU A 1 203 ? -31.635 5.533 64.107 1.00 83.56 203 LEU A O 1
ATOM 1634 N N . ALA A 1 204 ? -31.130 3.641 65.177 1.00 87.69 204 ALA A N 1
ATOM 1635 C CA . ALA A 1 204 ? -30.025 3.290 64.287 1.00 87.69 204 ALA A CA 1
ATOM 1636 C C . ALA A 1 204 ? -30.483 3.046 62.837 1.00 87.69 204 ALA A C 1
ATOM 1638 O O . ALA A 1 204 ? -29.740 3.355 61.907 1.00 87.69 204 ALA A O 1
ATOM 1639 N N . ALA A 1 205 ? -31.686 2.502 62.630 1.00 88.56 205 ALA A N 1
ATOM 1640 C CA . ALA A 1 205 ? -32.280 2.354 61.304 1.00 88.56 205 ALA A CA 1
ATOM 1641 C C . ALA A 1 205 ? -32.613 3.715 60.683 1.00 88.56 205 ALA A C 1
ATOM 1643 O O . ALA A 1 205 ? -32.162 3.991 59.576 1.00 88.56 205 ALA A O 1
ATOM 1644 N N . VAL A 1 206 ? -33.279 4.596 61.436 1.00 87.50 206 VAL A N 1
ATOM 1645 C CA . VAL A 1 206 ? -33.592 5.962 60.993 1.00 87.50 206 VAL A CA 1
ATOM 1646 C C . VAL A 1 206 ? -32.317 6.760 60.714 1.00 87.50 206 VAL A C 1
ATOM 1648 O O . VAL A 1 206 ? -32.258 7.476 59.722 1.00 87.50 206 VAL A O 1
ATOM 1651 N N . TRP A 1 207 ? -31.263 6.613 61.522 1.00 91.56 207 TRP A N 1
ATOM 1652 C CA . TRP A 1 207 ? -29.963 7.245 61.268 1.00 91.56 207 TRP A CA 1
ATOM 1653 C C . TRP A 1 207 ? -29.304 6.731 59.984 1.00 91.56 207 TRP A C 1
ATOM 1655 O O . TRP A 1 207 ? -28.791 7.537 59.211 1.00 91.56 207 TRP A O 1
ATOM 1665 N N . ARG A 1 208 ? -29.348 5.416 59.726 1.00 91.25 208 ARG A N 1
ATOM 1666 C CA . ARG A 1 208 ? -28.832 4.824 58.481 1.00 91.25 208 ARG A CA 1
ATOM 1667 C C . ARG A 1 208 ? -29.604 5.303 57.256 1.00 91.25 208 ARG A C 1
ATOM 1669 O O . ARG A 1 208 ? -28.981 5.650 56.260 1.00 91.25 208 ARG A O 1
ATOM 1676 N N . GLU A 1 209 ? -30.929 5.366 57.339 1.00 91.19 209 GLU A N 1
ATOM 1677 C CA . GLU A 1 209 ? -31.769 5.913 56.268 1.00 91.19 209 GLU A CA 1
ATOM 1678 C C . GLU A 1 209 ? -31.498 7.403 56.047 1.00 91.19 209 GLU A C 1
ATOM 1680 O O . GLU A 1 209 ? -31.375 7.840 54.909 1.00 91.19 209 GLU A O 1
ATOM 1685 N N . ASN A 1 210 ? -31.324 8.185 57.116 1.00 87.56 210 ASN A N 1
ATOM 1686 C CA . ASN A 1 210 ? -31.006 9.607 56.998 1.00 87.56 210 ASN A CA 1
ATOM 1687 C C . ASN A 1 210 ? -29.640 9.831 56.330 1.00 87.56 210 ASN A C 1
ATOM 1689 O O . ASN A 1 210 ? -29.497 10.732 55.510 1.00 87.56 210 ASN A O 1
ATOM 1693 N N . GLU A 1 211 ? -28.643 9.002 56.643 1.00 92.38 211 GLU A N 1
ATOM 1694 C CA . GLU A 1 211 ? -27.322 9.086 56.017 1.00 92.38 211 GLU A CA 1
ATOM 1695 C C . GLU A 1 211 ? -27.344 8.620 54.554 1.00 92.38 211 GLU A C 1
ATOM 1697 O O . GLU A 1 211 ? -26.755 9.274 53.691 1.00 92.38 211 GLU A O 1
ATOM 1702 N N . ALA A 1 212 ? -28.104 7.564 54.247 1.00 90.38 212 ALA A N 1
ATOM 1703 C CA . ALA A 1 212 ? -28.338 7.125 52.875 1.00 90.38 212 ALA A CA 1
ATOM 1704 C C . ALA A 1 212 ? -29.007 8.235 52.047 1.00 90.38 212 ALA A C 1
ATOM 1706 O O . ALA A 1 212 ? -28.479 8.616 51.002 1.00 90.38 212 ALA A O 1
ATOM 1707 N N . LEU A 1 213 ? -30.078 8.849 52.560 1.00 90.88 213 LEU A N 1
ATOM 1708 C CA . LEU A 1 213 ? -30.761 9.970 51.907 1.00 90.88 213 LEU A CA 1
ATOM 1709 C C . LEU A 1 213 ? -29.855 11.200 51.748 1.00 90.88 213 LEU A C 1
ATOM 1711 O O . LEU A 1 213 ? -29.922 11.883 50.730 1.00 90.88 213 LEU A O 1
ATOM 1715 N N . LYS A 1 214 ? -28.965 11.498 52.703 1.00 93.06 214 LYS A N 1
ATOM 1716 C CA . LYS A 1 214 ? -27.970 12.575 52.535 1.00 93.06 214 LYS A CA 1
ATOM 1717 C C . LYS A 1 214 ? -26.978 12.271 51.417 1.00 93.06 214 LYS A C 1
ATOM 1719 O O . LYS A 1 214 ? -26.636 13.181 50.662 1.00 93.06 214 LYS A O 1
ATOM 1724 N N . SER A 1 215 ? -26.523 11.024 51.309 1.00 92.38 215 SER A N 1
ATOM 1725 C CA . SER A 1 215 ? -25.613 10.600 50.241 1.00 92.38 215 SER A CA 1
ATOM 1726 C C . SER A 1 215 ? -26.293 10.649 48.866 1.00 92.38 215 SER A C 1
ATOM 1728 O O . SER A 1 215 ? -25.706 11.148 47.906 1.00 92.38 215 SER A O 1
ATOM 1730 N N . GLU A 1 216 ? -27.569 10.267 48.788 1.00 94.12 216 GLU A N 1
ATOM 1731 C CA . GLU A 1 216 ? -28.401 10.384 47.589 1.00 94.12 216 GLU A CA 1
ATOM 1732 C C . GLU A 1 216 ? -28.632 11.855 47.208 1.00 94.12 216 GLU A C 1
ATOM 1734 O O . GLU A 1 216 ? -28.418 12.267 46.074 1.00 94.12 216 GLU A O 1
ATOM 1739 N N . VAL A 1 217 ? -28.944 12.720 48.175 1.00 91.00 217 VAL A N 1
ATOM 1740 C CA . VAL A 1 217 ? -29.051 14.165 47.921 1.00 91.00 217 VAL A CA 1
ATOM 1741 C C . VAL A 1 217 ? -27.710 14.756 47.469 1.00 91.00 217 VAL A C 1
ATOM 1743 O O . VAL A 1 217 ? -27.691 15.686 46.660 1.00 91.00 217 VAL A O 1
ATOM 1746 N N . HIS A 1 218 ? -26.577 14.255 47.966 1.00 93.62 218 HIS A N 1
ATOM 1747 C CA . HIS A 1 218 ? -25.259 14.714 47.532 1.00 93.62 218 HIS A CA 1
ATOM 1748 C C . HIS A 1 218 ? -24.945 14.292 46.091 1.00 93.62 218 HIS A C 1
ATOM 1750 O O . HIS A 1 218 ? -24.507 15.131 45.302 1.00 93.62 218 HIS A O 1
ATOM 1756 N N . THR A 1 219 ? -25.218 13.034 45.738 1.00 93.19 219 THR A N 1
ATOM 1757 C CA . THR A 1 219 ? -25.037 12.506 44.376 1.00 93.19 219 THR A CA 1
ATOM 1758 C C . THR A 1 219 ? -25.956 13.215 43.387 1.00 93.19 219 THR A C 1
ATOM 1760 O O . THR A 1 219 ? -25.451 13.793 42.431 1.00 93.19 219 THR A O 1
ATOM 1763 N N . LEU A 1 220 ? -27.251 13.354 43.687 1.00 90.44 220 LEU A N 1
ATOM 1764 C CA . LEU A 1 220 ? -28.197 14.108 42.853 1.00 90.44 220 LEU A CA 1
ATOM 1765 C C . LEU A 1 220 ? -27.785 15.578 42.677 1.00 90.44 220 LEU A C 1
ATOM 1767 O O . LEU A 1 220 ? -27.945 16.161 41.604 1.00 90.44 220 LEU A O 1
ATOM 1771 N N . ARG A 1 221 ? -27.215 16.215 43.710 1.00 94.00 221 ARG A N 1
ATOM 1772 C CA . ARG A 1 221 ? -26.661 17.576 43.584 1.00 94.00 221 ARG A CA 1
ATOM 1773 C C . ARG A 1 221 ? -25.415 17.620 42.703 1.00 94.00 221 ARG A C 1
ATOM 1775 O O . ARG A 1 221 ? -25.200 18.631 42.035 1.00 94.00 221 ARG A O 1
ATOM 1782 N N . HIS A 1 222 ? -24.578 16.587 42.727 1.00 92.75 222 HIS A N 1
ATOM 1783 C CA . HIS A 1 222 ? -23.406 16.489 41.863 1.00 92.75 222 HIS A CA 1
ATOM 1784 C C . HIS A 1 222 ? -23.810 16.240 40.406 1.00 92.75 222 HIS A C 1
ATOM 1786 O O . HIS A 1 222 ? -23.359 16.962 39.520 1.00 92.75 222 HIS A O 1
ATOM 1792 N N . GLU A 1 223 ? -24.741 15.316 40.175 1.00 91.75 223 GLU A N 1
ATOM 1793 C CA . GLU A 1 223 ? -25.332 15.045 38.864 1.00 91.75 223 GLU A CA 1
ATOM 1794 C C . GLU A 1 223 ? -26.000 16.292 38.293 1.00 91.75 223 GLU A C 1
ATOM 1796 O O . GLU A 1 223 ? -25.706 16.673 37.166 1.00 91.75 223 GLU A O 1
ATOM 1801 N N . LYS A 1 224 ? -26.794 17.018 39.092 1.00 93.81 224 LYS A N 1
ATOM 1802 C CA . LYS A 1 224 ? -27.372 18.299 38.668 1.00 93.81 224 LYS A CA 1
ATOM 1803 C C . LYS A 1 224 ? -26.301 19.312 38.252 1.00 93.81 224 LYS A C 1
ATOM 1805 O O . LYS A 1 224 ? -26.450 19.960 37.225 1.00 93.81 224 LYS A O 1
ATOM 1810 N N . LYS A 1 225 ? -25.205 19.445 39.009 1.00 94.38 225 LYS A N 1
ATOM 1811 C CA . LYS A 1 225 ? -24.092 20.337 38.627 1.00 94.38 225 LYS A CA 1
ATOM 1812 C C . LYS A 1 225 ? -23.427 19.906 37.318 1.00 94.38 225 LYS A C 1
ATOM 1814 O O . LYS A 1 225 ? -23.032 20.772 36.541 1.00 94.38 225 LYS A O 1
ATOM 1819 N N . SER A 1 226 ? -23.302 18.598 37.093 1.00 93.25 226 SER A N 1
ATOM 1820 C CA . SER A 1 226 ? -22.772 18.022 35.856 1.00 93.25 226 SER A CA 1
ATOM 1821 C C . SER A 1 226 ? -23.695 18.316 34.669 1.00 93.25 226 SER A C 1
ATOM 1823 O O . SER A 1 226 ? -23.238 18.859 33.666 1.00 93.25 226 SER A O 1
ATOM 1825 N N . ILE A 1 227 ? -25.005 18.088 34.828 1.00 92.38 227 ILE A N 1
ATOM 1826 C CA . ILE A 1 227 ? -26.042 18.415 33.835 1.00 92.38 227 ILE A CA 1
ATOM 1827 C C . ILE A 1 227 ? -26.027 19.912 33.517 1.00 92.38 227 ILE A C 1
ATOM 1829 O O . ILE A 1 227 ? -25.917 20.281 32.352 1.00 92.38 227 ILE A O 1
ATOM 1833 N N . ASP A 1 228 ? -26.027 20.782 34.532 1.00 92.75 228 ASP A N 1
ATOM 1834 C CA . ASP A 1 228 ? -25.933 22.232 34.331 1.00 92.75 228 ASP A CA 1
ATOM 1835 C C . ASP A 1 228 ? -24.637 22.608 33.575 1.00 92.75 228 ASP A C 1
ATOM 1837 O O . ASP A 1 228 ? -24.598 23.584 32.825 1.00 92.75 228 ASP A O 1
ATOM 1841 N N . GLY A 1 229 ? -23.536 21.879 33.797 1.00 93.19 229 GLY A N 1
ATOM 1842 C CA . GLY A 1 229 ? -22.272 22.042 33.070 1.00 93.19 229 GLY A CA 1
ATOM 1843 C C . GLY A 1 229 ? -22.402 21.692 31.588 1.00 93.19 229 GLY A C 1
ATOM 1844 O O . GLY A 1 229 ? -22.014 22.489 30.734 1.00 93.19 229 GLY A O 1
ATOM 1845 N N . VAL A 1 230 ? -23.015 20.545 31.291 1.00 90.94 230 VAL A N 1
ATOM 1846 C CA . VAL A 1 230 ? -23.295 20.088 29.923 1.00 90.94 230 VAL A CA 1
ATOM 1847 C C . VAL A 1 230 ? -24.250 21.044 29.206 1.00 90.94 230 VAL A C 1
ATOM 1849 O O . VAL A 1 230 ? -23.994 21.405 28.062 1.00 90.94 230 VAL A O 1
ATOM 1852 N N . GLU A 1 231 ? -25.298 21.537 29.870 1.00 91.12 231 GLU A N 1
ATOM 1853 C CA . GLU A 1 231 ? -26.224 22.513 29.279 1.00 91.12 231 GLU A CA 1
ATOM 1854 C C . GLU A 1 231 ? -25.547 23.848 28.940 1.00 91.12 231 GLU A C 1
ATOM 1856 O O . GLU A 1 231 ? -25.872 24.470 27.925 1.00 91.12 231 GLU A O 1
ATOM 1861 N N . ARG A 1 232 ? -24.605 24.317 29.772 1.00 92.69 232 ARG A N 1
ATOM 1862 C CA . ARG A 1 232 ? -23.824 25.527 29.461 1.00 92.69 232 ARG A CA 1
ATOM 1863 C C . ARG A 1 232 ? -22.931 25.306 28.245 1.00 92.69 232 ARG A C 1
ATOM 1865 O O . ARG A 1 232 ? -22.953 26.144 27.346 1.00 92.69 232 ARG A O 1
ATOM 1872 N N . ALA A 1 233 ? -22.229 24.175 28.188 1.00 89.25 233 ALA A N 1
ATOM 1873 C CA . ALA A 1 233 ? -21.398 23.815 27.043 1.00 89.25 233 ALA A CA 1
ATOM 1874 C C . ALA A 1 233 ? -22.231 23.679 25.755 1.00 89.25 233 ALA A C 1
ATOM 1876 O O . ALA A 1 233 ? -21.843 24.204 24.715 1.00 89.25 233 ALA A O 1
ATOM 1877 N N . ALA A 1 234 ? -23.417 23.065 25.828 1.00 88.56 234 ALA A N 1
ATOM 1878 C CA . ALA A 1 234 ? -24.337 22.961 24.695 1.00 88.56 234 ALA A CA 1
ATOM 1879 C C . ALA A 1 234 ? -24.763 24.346 24.179 1.00 88.56 234 ALA A C 1
ATOM 1881 O O . ALA A 1 234 ? -24.656 24.618 22.986 1.00 88.56 234 ALA A O 1
ATOM 1882 N N . LYS A 1 235 ? -25.145 25.265 25.078 1.00 93.56 235 LYS A N 1
ATOM 1883 C CA . LYS A 1 235 ? -25.490 26.651 24.712 1.00 93.56 235 LYS A CA 1
ATOM 1884 C C . LYS A 1 235 ? -24.305 27.425 24.128 1.00 93.56 235 LYS A C 1
ATOM 1886 O O . LYS A 1 235 ? -24.500 28.306 23.298 1.00 93.56 235 LYS A O 1
ATOM 1891 N N . GLU A 1 236 ? -23.079 27.157 24.571 1.00 92.00 236 GLU A N 1
ATOM 1892 C CA . GLU A 1 236 ? -21.870 27.765 23.999 1.00 92.00 236 GLU A CA 1
ATOM 1893 C C . GLU A 1 236 ? -21.589 27.256 22.584 1.00 92.00 236 GLU A C 1
ATOM 1895 O O . GLU A 1 236 ? -21.337 28.071 21.696 1.00 92.00 236 GLU A O 1
ATOM 1900 N N . VAL A 1 237 ? -21.725 25.948 22.349 1.00 89.81 237 VAL A N 1
ATOM 1901 C CA . VAL A 1 237 ? -21.616 25.348 21.010 1.00 89.81 237 VAL A CA 1
ATOM 1902 C C . VAL A 1 237 ? -22.702 25.886 20.081 1.00 89.81 237 VAL A C 1
ATOM 1904 O O . VAL A 1 237 ? -22.402 26.267 18.953 1.00 89.81 237 VAL A O 1
ATOM 1907 N N . GLU A 1 238 ? -23.946 25.997 20.553 1.00 90.56 238 GLU A N 1
ATOM 1908 C CA . GLU A 1 238 ? -25.023 26.614 19.778 1.00 90.56 238 GLU A CA 1
ATOM 1909 C C . GLU A 1 238 ? -24.666 28.049 19.382 1.00 90.56 238 GLU A C 1
ATOM 1911 O O . GLU A 1 238 ? -24.782 28.396 18.210 1.00 90.56 238 GLU A O 1
ATOM 1916 N N . ARG A 1 239 ? -24.183 28.886 20.310 1.00 93.44 239 ARG A N 1
ATOM 1917 C CA . ARG A 1 239 ? -23.767 30.261 19.977 1.00 93.44 239 ARG A CA 1
ATOM 1918 C C . ARG A 1 239 ? -22.627 30.296 18.960 1.00 93.44 239 ARG A C 1
ATOM 1920 O O . ARG A 1 239 ? -22.678 31.119 18.052 1.00 93.44 239 ARG A O 1
ATOM 1927 N N . ALA A 1 240 ? -21.637 29.413 19.092 1.00 91.38 240 ALA A N 1
ATOM 1928 C CA . ALA A 1 240 ? -20.530 29.321 18.143 1.00 91.38 240 ALA A CA 1
ATOM 1929 C C . ALA A 1 240 ? -21.026 28.961 16.733 1.00 91.38 240 ALA A C 1
ATOM 1931 O O . ALA A 1 240 ? -20.679 29.644 15.774 1.00 91.38 240 ALA A O 1
ATOM 1932 N N . LEU A 1 241 ? -21.919 27.973 16.617 1.00 87.12 241 LEU A N 1
ATOM 1933 C CA . LEU A 1 241 ? -22.527 27.590 15.340 1.00 87.12 241 LEU A CA 1
ATOM 1934 C C . LEU A 1 241 ? -23.360 28.723 14.727 1.00 87.12 241 LEU A C 1
ATOM 1936 O O . LEU A 1 241 ? -23.305 28.937 13.519 1.00 87.12 241 LEU A O 1
ATOM 1940 N N . HIS A 1 242 ? -24.116 29.473 15.535 1.00 91.75 242 HIS A N 1
ATOM 1941 C CA . HIS A 1 242 ? -24.878 30.622 15.035 1.00 91.75 242 HIS A CA 1
ATOM 1942 C C . HIS A 1 242 ? -23.961 31.728 14.493 1.00 91.75 242 HIS A C 1
ATOM 1944 O O . HIS A 1 242 ? -24.266 32.307 13.450 1.00 91.75 242 HIS A O 1
ATOM 1950 N N . GLU A 1 243 ? -22.838 32.005 15.162 1.00 92.31 243 GLU A N 1
ATOM 1951 C CA . GLU A 1 243 ? -21.866 32.988 14.674 1.00 92.31 243 GLU A CA 1
ATOM 1952 C C . GLU A 1 243 ? -21.164 32.494 13.399 1.00 92.31 243 GLU A C 1
ATOM 1954 O O . GLU A 1 243 ? -21.047 33.252 12.440 1.00 92.31 243 GLU A O 1
ATOM 1959 N N . GLU A 1 244 ? -20.786 31.214 13.319 1.00 89.56 244 GLU A N 1
ATOM 1960 C CA . GLU A 1 244 ? -20.228 30.624 12.093 1.00 89.56 244 GLU A CA 1
ATOM 1961 C C . GLU A 1 244 ? -21.203 30.711 10.914 1.00 89.56 244 GLU A C 1
ATOM 1963 O O . GLU A 1 244 ? -20.816 31.123 9.819 1.00 89.56 244 GLU A O 1
ATOM 1968 N N . ILE A 1 245 ? -22.482 30.386 11.132 1.00 88.75 245 ILE A N 1
ATOM 1969 C CA . ILE A 1 245 ? -23.529 30.521 10.110 1.00 88.75 245 ILE A CA 1
ATOM 1970 C C . ILE A 1 245 ? -23.642 31.977 9.652 1.00 88.75 245 ILE A C 1
ATOM 1972 O O . ILE A 1 245 ? -23.714 32.229 8.449 1.00 88.75 245 ILE A O 1
ATOM 1976 N N . ARG A 1 246 ? -23.619 32.938 10.581 1.00 94.06 246 ARG A N 1
ATOM 1977 C CA . ARG A 1 246 ? -23.668 34.367 10.255 1.00 94.06 246 ARG A CA 1
ATOM 1978 C C . ARG A 1 246 ? -22.458 34.801 9.422 1.00 94.06 246 ARG A C 1
ATOM 1980 O O . ARG A 1 246 ? -22.639 35.490 8.419 1.00 94.06 246 ARG A O 1
ATOM 1987 N N . VAL A 1 247 ? -21.244 34.383 9.787 1.00 91.75 247 VAL A N 1
ATOM 1988 C CA . VAL A 1 247 ? -20.029 34.692 9.012 1.00 91.75 247 VAL A CA 1
ATOM 1989 C C . VAL A 1 247 ? -20.107 34.079 7.613 1.00 91.75 247 VAL A C 1
ATOM 1991 O O . VAL A 1 247 ? -19.795 34.756 6.634 1.00 91.75 247 VAL A O 1
ATOM 1994 N N . LEU A 1 248 ? -20.561 32.830 7.490 1.00 86.12 248 LEU A N 1
ATOM 1995 C CA . LEU A 1 248 ? -20.730 32.166 6.195 1.00 86.12 248 LEU A CA 1
ATOM 1996 C C . LEU A 1 248 ? -21.788 32.855 5.324 1.00 86.12 248 LEU A C 1
ATOM 1998 O O . LEU A 1 248 ? -21.589 32.993 4.118 1.00 86.12 248 LEU A O 1
ATOM 2002 N N . GLN A 1 249 ? -22.887 33.328 5.917 1.00 88.44 249 GLN A N 1
ATOM 2003 C CA . GLN A 1 249 ? -23.890 34.130 5.214 1.00 88.44 249 GLN A CA 1
ATOM 2004 C C . GLN A 1 249 ? -23.294 35.447 4.710 1.00 88.44 249 GLN A C 1
ATOM 2006 O O . GLN A 1 249 ? -23.467 35.787 3.542 1.00 88.44 249 GLN A O 1
ATOM 2011 N N . GLU A 1 250 ? -22.524 36.153 5.540 1.00 90.62 250 GLU A N 1
ATOM 2012 C CA . GLU A 1 250 ? -21.868 37.396 5.135 1.00 90.62 250 GLU A CA 1
ATOM 2013 C C . GLU A 1 250 ? -20.832 37.164 4.019 1.00 90.62 250 GLU A C 1
ATOM 2015 O O . GLU A 1 250 ? -20.758 37.940 3.064 1.00 90.62 250 GLU A O 1
ATOM 2020 N N . GLN A 1 251 ? -20.069 36.069 4.086 1.00 84.62 251 GLN A N 1
ATOM 2021 C CA . GLN A 1 251 ? -19.136 35.665 3.029 1.00 84.62 251 GLN A CA 1
ATOM 2022 C C . GLN A 1 251 ? -19.857 35.327 1.718 1.00 84.62 251 GLN A C 1
ATOM 2024 O O . GLN A 1 251 ? -19.417 35.763 0.654 1.00 84.62 251 GLN A O 1
ATOM 2029 N N . LEU A 1 252 ? -20.980 34.605 1.780 1.00 84.25 252 LEU A N 1
ATOM 2030 C CA . LEU A 1 252 ? -21.805 34.298 0.611 1.00 84.25 252 LEU A CA 1
ATOM 2031 C C . LEU A 1 252 ? -22.359 35.577 -0.028 1.00 84.25 252 LEU A C 1
ATOM 2033 O O . LEU A 1 252 ? -22.339 35.719 -1.248 1.00 84.25 252 LEU A O 1
ATOM 2037 N N . GLU A 1 253 ? -22.845 36.521 0.778 1.00 86.94 253 GLU A N 1
ATOM 2038 C CA . GLU A 1 253 ? -23.341 37.795 0.267 1.00 86.94 253 GLU A CA 1
ATOM 2039 C C . GLU A 1 253 ? -22.229 38.652 -0.346 1.00 86.94 253 GLU A C 1
ATOM 2041 O O . GLU A 1 253 ? -22.464 39.301 -1.363 1.00 86.94 253 GLU A O 1
ATOM 2046 N N . ARG A 1 254 ? -21.018 38.660 0.228 1.00 85.81 254 ARG A N 1
ATOM 2047 C CA . ARG A 1 254 ? -19.850 39.322 -0.382 1.00 85.81 254 ARG A CA 1
ATOM 2048 C C . ARG A 1 254 ? -19.505 38.690 -1.729 1.00 85.81 254 ARG A C 1
ATOM 2050 O O . ARG A 1 254 ? -19.436 39.409 -2.714 1.00 85.81 254 ARG A O 1
ATOM 2057 N N . ALA A 1 255 ? -19.426 37.361 -1.802 1.00 74.12 255 ALA A N 1
ATOM 2058 C CA . ALA A 1 255 ? -19.160 36.655 -3.055 1.00 74.12 255 ALA A CA 1
ATOM 2059 C C . ALA A 1 255 ? -20.242 36.910 -4.122 1.00 74.12 255 ALA A C 1
ATOM 2061 O O . ALA A 1 255 ? -19.926 37.043 -5.302 1.00 74.12 255 ALA A O 1
ATOM 2062 N N . ARG A 1 256 ? -21.517 37.022 -3.719 1.00 79.88 256 ARG A N 1
ATOM 2063 C CA . ARG A 1 256 ? -22.613 37.410 -4.623 1.00 79.88 256 ARG A CA 1
ATOM 2064 C C . ARG A 1 256 ? -22.461 38.843 -5.125 1.00 79.88 256 ARG A C 1
ATOM 2066 O O . ARG A 1 256 ? -22.574 39.056 -6.322 1.00 79.88 256 ARG A O 1
ATOM 2073 N N . ARG A 1 257 ? -22.143 39.802 -4.248 1.00 80.31 257 ARG A N 1
ATOM 2074 C CA . ARG A 1 257 ? -21.880 41.200 -4.644 1.00 80.31 257 ARG A CA 1
ATOM 2075 C C . ARG A 1 257 ? -20.675 41.309 -5.579 1.00 80.31 257 ARG A C 1
ATOM 2077 O O . ARG A 1 257 ? -20.738 42.052 -6.554 1.00 80.31 257 ARG A O 1
ATOM 2084 N N . ASP A 1 258 ? -19.617 40.546 -5.320 1.00 74.56 258 ASP A N 1
ATOM 2085 C CA . ASP A 1 258 ? -18.436 40.490 -6.182 1.00 74.56 258 ASP A CA 1
ATOM 2086 C C . ASP A 1 258 ? -18.804 39.922 -7.560 1.00 74.56 258 ASP A C 1
ATOM 2088 O O . ASP A 1 258 ? -18.462 40.521 -8.579 1.00 74.56 258 ASP A O 1
ATOM 2092 N N . MET A 1 259 ? -19.581 38.835 -7.608 1.00 68.31 259 MET A N 1
ATOM 2093 C CA . MET A 1 259 ? -20.102 38.271 -8.857 1.00 68.31 259 MET A CA 1
ATOM 2094 C C . MET A 1 259 ? -20.983 39.276 -9.615 1.00 68.31 259 MET A C 1
ATOM 2096 O O . MET A 1 259 ? -20.752 39.494 -10.803 1.00 68.31 259 MET A O 1
ATOM 2100 N N . ASP A 1 260 ? -21.917 39.942 -8.931 1.00 73.75 260 ASP A N 1
ATOM 2101 C CA . ASP A 1 260 ? -22.821 40.933 -9.524 1.00 73.75 260 ASP A CA 1
ATOM 2102 C C . ASP A 1 260 ? -22.047 42.141 -10.089 1.00 73.75 260 ASP A C 1
ATOM 2104 O O . ASP A 1 260 ? -22.329 42.602 -11.202 1.00 73.75 260 ASP A O 1
ATOM 2108 N N . SER A 1 261 ? -21.010 42.603 -9.377 1.00 72.12 261 SER A N 1
ATOM 2109 C CA . SER A 1 261 ? -20.108 43.676 -9.826 1.00 72.12 261 SER A CA 1
ATOM 2110 C C . SER A 1 261 ? -19.288 43.284 -11.063 1.00 72.12 261 SER A C 1
ATOM 2112 O O . SER A 1 261 ? -19.062 44.101 -11.961 1.00 72.12 261 SER A O 1
ATOM 2114 N N . LEU A 1 262 ? -18.892 42.011 -11.158 1.00 61.69 262 LEU A N 1
ATOM 2115 C CA . LEU A 1 262 ? -18.172 41.474 -12.310 1.00 61.69 262 LEU A CA 1
ATOM 2116 C C . LEU A 1 262 ? -19.093 41.314 -13.528 1.00 61.69 262 LEU A C 1
ATOM 2118 O O . LEU A 1 262 ? -18.638 41.513 -14.651 1.00 61.69 262 LEU A O 1
ATOM 2122 N N . THR A 1 263 ? -20.386 41.037 -13.334 1.00 62.69 263 THR A N 1
ATOM 2123 C CA . THR A 1 263 ? -21.378 41.018 -14.426 1.00 62.69 263 THR A CA 1
ATOM 2124 C C . THR A 1 263 ? -21.807 42.406 -14.904 1.00 62.69 263 THR A C 1
ATOM 2126 O O . THR A 1 263 ? -22.084 42.562 -16.090 1.00 62.69 263 THR A O 1
ATOM 2129 N N . GLN A 1 264 ? -21.822 43.432 -14.043 1.00 59.31 264 GLN A N 1
ATOM 2130 C CA . GLN A 1 264 ? -22.143 44.813 -14.452 1.00 59.31 264 GLN A CA 1
ATOM 2131 C C . GLN A 1 264 ? -21.027 45.505 -15.254 1.00 59.31 264 GLN A C 1
ATOM 2133 O O . GLN A 1 264 ? -21.267 46.552 -15.849 1.00 59.31 264 GLN A O 1
ATOM 2138 N N . THR A 1 265 ? -19.819 44.934 -15.301 1.00 57.91 265 THR A N 1
ATOM 2139 C CA . THR A 1 265 ? -18.661 45.502 -16.017 1.00 57.91 265 THR A CA 1
ATOM 2140 C C . THR A 1 265 ? -18.385 44.846 -17.376 1.00 57.91 265 THR A C 1
ATOM 2142 O O . THR A 1 265 ? -17.264 44.948 -17.873 1.00 57.91 265 THR A O 1
ATOM 2145 N N . LEU A 1 266 ? -19.376 44.191 -18.000 1.00 50.94 266 LEU A N 1
ATOM 2146 C CA . LEU A 1 266 ? -19.296 43.757 -19.404 1.00 50.94 266 LEU A CA 1
ATOM 2147 C C . LEU A 1 266 ? -19.847 44.846 -20.352 1.00 50.94 266 LEU A C 1
ATOM 2149 O O . LEU A 1 266 ? -21.052 45.093 -20.327 1.00 50.94 266 LEU A O 1
ATOM 2153 N N . PRO A 1 267 ? -19.019 45.467 -21.216 1.00 56.16 267 PRO A N 1
ATOM 2154 C CA . PRO A 1 267 ? -19.493 46.252 -22.356 1.00 56.16 267 PRO A CA 1
ATOM 2155 C C . PRO A 1 267 ? -19.961 45.348 -23.511 1.00 56.16 267 PRO A C 1
ATOM 2157 O O . PRO A 1 267 ? -19.519 44.203 -23.634 1.00 56.16 267 PRO A O 1
ATOM 2160 N N . ASP A 1 268 ? -20.841 45.885 -24.362 1.00 53.44 268 ASP A N 1
ATOM 2161 C CA . ASP A 1 268 ? -21.437 45.215 -25.526 1.00 53.44 268 ASP A CA 1
ATOM 2162 C C . ASP A 1 268 ? -20.395 44.604 -26.496 1.00 53.44 268 ASP A C 1
ATOM 2164 O O . ASP A 1 268 ? -19.348 45.206 -26.754 1.00 53.44 268 ASP A O 1
ATOM 2168 N N . PRO A 1 269 ? -20.687 43.443 -27.122 1.00 52.53 269 PRO A N 1
ATOM 2169 C CA . PRO A 1 269 ? -19.728 42.636 -27.893 1.00 52.53 269 PRO A CA 1
ATOM 2170 C C . PRO A 1 269 ? -19.317 43.224 -29.260 1.00 52.53 269 PRO A C 1
ATOM 2172 O O . PRO A 1 269 ? -18.771 42.506 -30.096 1.00 52.53 269 PRO A O 1
ATOM 2175 N N . ALA A 1 270 ? -19.590 44.506 -29.522 1.00 50.84 270 ALA A N 1
ATOM 2176 C CA . ALA A 1 270 ? -19.368 45.149 -30.819 1.00 50.84 270 ALA A CA 1
ATOM 2177 C C . ALA A 1 270 ? -18.197 46.155 -30.849 1.00 50.84 270 ALA A C 1
ATOM 2179 O O . ALA A 1 270 ? -17.915 46.700 -31.914 1.00 50.84 270 ALA A O 1
ATOM 2180 N N . SER A 1 271 ? -17.502 46.405 -29.730 1.00 54.12 271 SER A N 1
ATOM 2181 C CA . SER A 1 271 ? -16.446 47.435 -29.649 1.00 54.12 271 SER A CA 1
ATOM 2182 C C . SER A 1 271 ? -15.161 46.992 -28.936 1.00 54.12 271 SER A C 1
ATOM 2184 O O . SER A 1 271 ? -14.559 47.786 -28.221 1.00 54.12 271 SER A O 1
ATOM 2186 N N . THR A 1 272 ? -14.751 45.730 -29.070 1.00 52.97 272 THR A N 1
ATOM 2187 C CA . THR A 1 272 ? -13.683 45.165 -28.226 1.00 52.97 272 THR A CA 1
ATOM 2188 C C . THR A 1 272 ? -12.320 45.166 -28.929 1.00 52.97 272 THR A C 1
ATOM 2190 O O . THR A 1 272 ? -12.088 44.400 -29.866 1.00 52.97 272 THR A O 1
ATOM 2193 N N . GLU A 1 273 ? -11.405 46.013 -28.452 1.00 58.62 273 GLU A N 1
ATOM 2194 C CA . GLU A 1 273 ? -9.992 46.061 -28.861 1.00 58.62 273 GLU A CA 1
ATOM 2195 C C . GLU A 1 273 ? -9.242 44.755 -28.479 1.00 58.62 273 GLU A C 1
ATOM 2197 O O . GLU A 1 273 ? -9.621 44.063 -27.525 1.00 58.62 273 GLU A O 1
ATOM 2202 N N . PRO A 1 274 ? -8.130 44.386 -29.151 1.00 60.66 274 PRO A N 1
ATOM 2203 C CA . PRO A 1 274 ? -7.397 43.135 -28.895 1.00 60.66 274 PRO A CA 1
ATOM 2204 C C . PRO A 1 274 ? -6.892 42.973 -27.449 1.00 60.66 274 PRO A C 1
ATOM 2206 O O . PRO A 1 274 ? -6.719 41.848 -26.969 1.00 60.66 274 PRO A O 1
ATOM 2209 N N . SER A 1 275 ? -6.661 44.086 -26.744 1.00 63.38 275 SER A N 1
ATOM 2210 C CA . SER A 1 275 ? -6.243 44.111 -25.336 1.00 63.38 275 SER A CA 1
ATOM 2211 C C . SER A 1 275 ? -7.361 43.672 -24.383 1.00 63.38 275 SER A C 1
ATOM 2213 O O . SER A 1 275 ? -7.090 43.026 -23.371 1.00 63.38 275 SER A O 1
ATOM 2215 N N . GLU A 1 276 ? -8.619 43.936 -24.727 1.00 59.97 276 GLU A N 1
ATOM 2216 C CA . GLU A 1 276 ? -9.790 43.576 -23.926 1.00 59.97 276 GLU A CA 1
ATOM 2217 C C . GLU A 1 276 ? -10.154 42.093 -24.094 1.00 59.97 276 GLU A C 1
ATOM 2219 O O . GLU A 1 276 ? -10.566 41.427 -23.147 1.00 59.97 276 GLU A O 1
ATOM 2224 N N . ILE A 1 277 ? -9.876 41.499 -25.257 1.00 68.44 277 ILE A N 1
ATOM 2225 C CA . ILE A 1 277 ? -9.981 40.041 -25.446 1.00 68.44 277 ILE A CA 1
ATOM 2226 C C . ILE A 1 277 ? -8.957 39.306 -24.567 1.00 68.44 277 ILE A C 1
ATOM 2228 O O . ILE A 1 277 ? -9.247 38.236 -24.024 1.00 68.44 277 ILE A O 1
ATOM 2232 N N . ALA A 1 278 ? -7.759 39.872 -24.391 1.00 72.44 278 ALA A N 1
ATOM 2233 C CA . ALA A 1 278 ? -6.752 39.305 -23.500 1.00 72.44 278 ALA A CA 1
ATOM 2234 C C . ALA A 1 278 ? -7.193 39.370 -22.027 1.00 72.44 278 ALA A C 1
ATOM 2236 O O . ALA A 1 278 ? -7.038 38.379 -21.312 1.00 72.44 278 ALA A O 1
ATOM 2237 N N . THR A 1 279 ? -7.804 40.475 -21.584 1.00 77.75 279 THR A N 1
ATOM 2238 C CA . THR A 1 279 ? -8.335 40.588 -20.213 1.00 77.75 279 THR A CA 1
ATOM 2239 C C . THR A 1 279 ? -9.555 39.694 -19.983 1.00 77.75 279 THR A C 1
ATOM 2241 O O . THR A 1 279 ? -9.697 39.116 -18.907 1.00 77.75 279 THR A O 1
ATOM 2244 N N . LEU A 1 280 ? -10.408 39.487 -20.988 1.00 77.81 280 LEU A N 1
ATOM 2245 C CA . LEU A 1 280 ? -11.512 38.526 -20.907 1.00 77.81 280 LEU A CA 1
ATOM 2246 C C . LEU A 1 280 ? -11.012 37.077 -20.843 1.00 77.81 280 LEU A C 1
ATOM 2248 O O . LEU A 1 280 ? -11.552 36.281 -20.077 1.00 77.81 280 LEU A O 1
ATOM 2252 N N . ARG A 1 281 ? -9.944 36.728 -21.572 1.00 80.00 281 ARG A N 1
ATOM 2253 C CA . ARG A 1 281 ? -9.316 35.396 -21.490 1.00 80.00 281 ARG A CA 1
ATOM 2254 C C . ARG A 1 281 ? -8.673 35.139 -20.133 1.00 80.00 281 ARG A C 1
ATOM 2256 O O . ARG A 1 281 ? -8.841 34.048 -19.589 1.00 80.00 281 ARG A O 1
ATOM 2263 N N . THR A 1 282 ? -7.979 36.124 -19.561 1.00 82.75 282 THR A N 1
ATOM 2264 C CA . THR A 1 282 ? -7.425 35.979 -18.208 1.00 82.75 282 THR A CA 1
ATOM 2265 C C . THR A 1 282 ? -8.545 35.856 -17.179 1.00 82.75 282 THR A C 1
ATOM 2267 O O . THR A 1 282 ? -8.497 34.935 -16.367 1.00 82.75 282 THR A O 1
ATOM 2270 N N . ARG A 1 283 ? -9.614 36.658 -17.281 1.00 81.44 283 ARG A N 1
ATOM 2271 C CA . ARG A 1 283 ? -10.801 36.541 -16.415 1.00 81.44 283 ARG A CA 1
ATOM 2272 C C . ARG A 1 283 ? -11.501 35.185 -16.533 1.00 81.44 283 ARG A C 1
ATOM 2274 O O . ARG A 1 283 ? -11.830 34.580 -15.514 1.00 81.44 283 ARG A O 1
ATOM 2281 N N . LEU A 1 284 ? -11.675 34.668 -17.749 1.00 84.25 284 LEU A N 1
ATOM 2282 C CA . LEU A 1 284 ? -12.241 33.336 -17.980 1.00 84.25 284 LEU A CA 1
ATOM 2283 C C . LEU A 1 284 ? -11.358 32.251 -17.353 1.00 84.25 284 LEU A C 1
ATOM 2285 O O . LEU A 1 284 ? -11.870 31.348 -16.696 1.00 84.25 284 LEU A O 1
ATOM 2289 N N . SER A 1 285 ? -10.034 32.364 -17.494 1.00 83.25 285 SER A N 1
ATOM 2290 C CA . SER A 1 285 ? -9.103 31.424 -16.865 1.00 83.25 285 SER A CA 1
ATOM 2291 C C . SER A 1 285 ? -9.182 31.481 -15.337 1.00 83.25 285 SER A C 1
ATOM 2293 O O . SER A 1 285 ? -9.275 30.434 -14.702 1.00 83.25 285 SER A O 1
ATOM 2295 N N . THR A 1 286 ? -9.272 32.678 -14.742 1.00 87.56 286 THR A N 1
ATOM 2296 C CA . THR A 1 286 ? -9.405 32.837 -13.287 1.00 87.56 286 THR A CA 1
ATOM 2297 C C . THR A 1 286 ? -10.743 32.305 -12.777 1.00 87.56 286 THR A C 1
ATOM 2299 O O . THR A 1 286 ? -10.784 31.624 -11.754 1.00 87.56 286 THR A O 1
ATOM 2302 N N . LEU A 1 287 ? -11.836 32.527 -13.514 1.00 87.62 287 LEU A N 1
ATOM 2303 C CA . LEU A 1 287 ? -13.148 31.978 -13.172 1.00 87.62 287 LEU A CA 1
ATOM 2304 C C . LEU A 1 287 ? -13.168 30.457 -13.305 1.00 87.62 287 LEU A C 1
ATOM 2306 O O . LEU A 1 287 ? -13.696 29.784 -12.428 1.00 87.62 287 LEU A O 1
ATOM 2310 N N . SER A 1 288 ? -12.535 29.900 -14.338 1.00 87.06 288 SER A N 1
ATOM 2311 C CA . SER A 1 288 ? -12.390 28.452 -14.485 1.00 87.06 288 SER A CA 1
ATOM 2312 C C . SER A 1 288 ? -11.581 27.843 -13.339 1.00 87.06 288 SER A C 1
ATOM 2314 O O . SER A 1 288 ? -11.931 26.763 -12.867 1.00 87.06 288 SER A O 1
ATOM 2316 N N . THR A 1 289 ? -10.527 28.520 -12.865 1.00 90.81 289 THR A N 1
ATOM 2317 C CA . THR A 1 289 ? -9.744 28.050 -11.711 1.00 90.81 289 THR A CA 1
ATOM 2318 C C . THR A 1 289 ? -10.506 28.166 -10.394 1.00 90.81 289 THR A C 1
ATOM 2320 O O . THR A 1 289 ? -10.435 27.261 -9.571 1.00 90.81 289 THR A O 1
ATOM 2323 N N . LEU A 1 290 ? -11.275 29.238 -10.189 1.00 92.25 290 LEU A N 1
ATOM 2324 C CA . LEU A 1 290 ? -12.104 29.387 -8.990 1.00 92.25 290 LEU A CA 1
ATOM 2325 C C . LEU A 1 290 ? -13.264 28.391 -8.993 1.00 92.25 290 LEU A C 1
ATOM 2327 O O . LEU A 1 290 ? -13.587 27.815 -7.955 1.00 92.25 290 LEU A O 1
ATOM 2331 N N . HIS A 1 291 ? -13.862 28.140 -10.158 1.00 90.56 291 HIS A N 1
ATOM 2332 C CA . HIS A 1 291 ? -14.902 27.135 -10.310 1.00 90.56 291 HIS A CA 1
ATOM 2333 C C . HIS A 1 291 ? -14.359 25.749 -9.968 1.00 90.56 291 HIS A C 1
ATOM 2335 O O . HIS A 1 291 ? -14.934 25.097 -9.101 1.00 90.56 291 HIS A O 1
ATOM 2341 N N . SER A 1 292 ? -13.216 25.348 -10.545 1.00 91.56 292 SER A N 1
ATOM 2342 C CA . SER A 1 292 ? -12.608 24.046 -10.253 1.00 91.56 292 SER A CA 1
ATOM 2343 C C . SER A 1 292 ? -12.289 23.893 -8.763 1.00 91.56 292 SER A C 1
ATOM 2345 O O . SER A 1 292 ? -12.692 22.898 -8.158 1.00 91.56 292 SER A O 1
ATOM 2347 N N . GLN A 1 293 ? -11.692 24.914 -8.138 1.00 94.00 293 GLN A N 1
ATOM 2348 C CA . GLN A 1 293 ? -11.435 24.948 -6.695 1.00 94.00 293 GLN A CA 1
ATOM 2349 C C . GLN A 1 293 ? -12.725 24.791 -5.877 1.00 94.00 293 GLN A C 1
ATOM 2351 O O . GLN A 1 293 ? -12.789 23.952 -4.978 1.00 94.00 293 GLN A O 1
ATOM 2356 N N . THR A 1 294 ? -13.786 25.519 -6.222 1.00 92.19 294 THR A N 1
ATOM 2357 C CA . THR A 1 294 ? -15.066 25.449 -5.503 1.00 92.19 294 THR A CA 1
ATOM 2358 C C . THR A 1 294 ? -15.721 24.076 -5.649 1.00 92.19 294 THR A C 1
ATOM 2360 O O . THR A 1 294 ? -16.179 23.515 -4.655 1.00 92.19 294 THR A O 1
ATOM 2363 N N . THR A 1 295 ? -15.701 23.474 -6.844 1.00 93.94 295 THR A N 1
ATOM 2364 C CA . THR A 1 295 ? -16.176 22.092 -7.033 1.00 93.94 295 THR A CA 1
ATOM 2365 C C . THR A 1 295 ? -15.373 21.094 -6.211 1.00 93.94 295 THR A C 1
ATOM 2367 O O . THR A 1 295 ? -15.967 20.224 -5.582 1.00 93.94 295 THR A O 1
ATOM 2370 N N . THR A 1 296 ? -14.044 21.230 -6.143 1.00 92.81 296 THR A N 1
ATOM 2371 C CA . THR A 1 296 ? -13.234 20.322 -5.315 1.00 92.81 296 THR A CA 1
ATOM 2372 C C . THR A 1 296 ? -13.564 20.456 -3.830 1.00 92.81 296 THR A C 1
ATOM 2374 O O . THR A 1 296 ? -13.708 19.444 -3.147 1.00 92.81 296 THR A O 1
ATOM 2377 N N . LEU A 1 297 ? -13.771 21.683 -3.335 1.00 95.44 297 LEU A N 1
ATOM 2378 C CA . LEU A 1 297 ? -14.178 21.923 -1.952 1.00 95.44 297 LEU A CA 1
ATOM 2379 C C . LEU A 1 297 ? -15.575 21.363 -1.666 1.00 95.44 297 LEU A C 1
ATOM 2381 O O . LEU A 1 297 ? -15.775 20.759 -0.616 1.00 95.44 297 LEU A O 1
ATOM 2385 N N . LEU A 1 298 ? -16.531 21.508 -2.587 1.00 93.62 298 LEU A N 1
ATOM 2386 C CA . LEU A 1 298 ? -17.870 20.931 -2.431 1.00 93.62 298 LEU A CA 1
ATOM 2387 C C . LEU A 1 298 ? -17.820 19.404 -2.352 1.00 93.62 298 LEU A C 1
ATOM 2389 O O . LEU A 1 298 ? -18.393 18.836 -1.426 1.00 93.62 298 LEU A O 1
ATOM 2393 N N . VAL A 1 299 ? -17.064 18.748 -3.235 1.00 94.94 299 VAL A N 1
ATOM 2394 C CA . VAL A 1 299 ? -16.891 17.285 -3.209 1.00 94.94 299 VAL A CA 1
ATOM 2395 C C . VAL A 1 299 ? -16.258 16.820 -1.892 1.00 94.94 299 VAL A C 1
ATOM 2397 O O . VAL A 1 299 ? -16.712 15.836 -1.306 1.00 94.94 299 VAL A O 1
ATOM 2400 N N . GLN A 1 300 ? -15.259 17.548 -1.381 1.00 95.06 300 GLN A N 1
ATOM 2401 C CA . GLN A 1 300 ? -14.658 17.266 -0.071 1.00 95.06 300 GLN A CA 1
ATOM 2402 C C . GLN A 1 300 ? -15.663 17.445 1.075 1.00 95.06 300 GLN A C 1
ATOM 2404 O O . GLN A 1 300 ? -15.712 16.639 2.001 1.00 95.06 300 GLN A O 1
ATOM 2409 N N . ARG A 1 301 ? -16.504 18.483 1.038 1.00 93.62 301 ARG A N 1
ATOM 2410 C CA . ARG A 1 301 ? -17.527 18.681 2.074 1.00 93.62 301 ARG A CA 1
ATOM 2411 C C . ARG A 1 301 ? -18.603 17.604 2.007 1.00 93.62 301 ARG A C 1
ATOM 2413 O O . ARG A 1 301 ? -18.969 17.054 3.042 1.00 93.62 301 ARG A O 1
ATOM 2420 N N . GLU A 1 302 ? -19.046 17.224 0.817 1.00 94.69 302 GLU A N 1
ATOM 2421 C CA . GLU A 1 302 ? -19.991 16.124 0.633 1.00 94.69 302 GLU A CA 1
ATOM 2422 C C . GLU A 1 302 ? -19.442 14.784 1.131 1.00 94.69 302 GLU A C 1
ATOM 2424 O O . GLU A 1 302 ? -20.200 14.011 1.722 1.00 94.69 302 GLU A O 1
ATOM 2429 N N . SER A 1 303 ? -18.142 14.508 0.956 1.00 93.50 303 SER A N 1
ATOM 2430 C CA . SER A 1 303 ? -17.528 13.313 1.544 1.00 93.50 303 SER A CA 1
ATOM 2431 C C . SER A 1 303 ? -17.533 13.374 3.066 1.00 93.50 303 SER A C 1
ATOM 2433 O O . SER A 1 303 ? -18.023 12.442 3.694 1.00 93.50 303 SER A O 1
ATOM 2435 N N . THR A 1 304 ? -17.143 14.505 3.666 1.00 95.38 304 THR A N 1
ATOM 2436 C CA . THR A 1 304 ? -17.190 14.648 5.132 1.00 95.38 304 THR A CA 1
ATOM 2437 C C . THR A 1 304 ? -18.605 14.507 5.697 1.00 95.38 304 THR A C 1
ATOM 2439 O O . THR A 1 304 ? -18.794 13.895 6.745 1.00 95.38 304 THR A O 1
ATOM 2442 N N . ILE A 1 305 ? -19.627 15.013 4.998 1.00 93.94 305 ILE A N 1
ATOM 2443 C CA . ILE A 1 305 ? -21.029 14.865 5.408 1.00 93.94 305 ILE A CA 1
ATOM 2444 C C . ILE A 1 305 ? -21.463 13.398 5.323 1.00 93.94 305 ILE A C 1
ATOM 2446 O O . ILE A 1 305 ? -22.178 12.924 6.208 1.00 93.94 305 ILE A O 1
ATOM 2450 N N . ARG A 1 306 ? -21.045 12.666 4.282 1.00 95.38 306 ARG A N 1
ATOM 2451 C CA . ARG A 1 306 ? -21.304 11.223 4.166 1.00 95.38 306 ARG A CA 1
ATOM 2452 C C . ARG A 1 306 ? -20.649 10.445 5.307 1.00 95.38 306 ARG A C 1
ATOM 2454 O O . ARG A 1 306 ? -21.334 9.640 5.932 1.00 95.38 306 ARG A O 1
ATOM 2461 N N . ASP A 1 307 ? -19.401 10.755 5.643 1.00 93.25 307 ASP A N 1
ATOM 2462 C CA . ASP A 1 307 ? -18.677 10.092 6.733 1.00 93.25 307 ASP A CA 1
ATOM 2463 C C . ASP A 1 307 ? -19.327 10.367 8.096 1.00 93.25 307 ASP A C 1
ATOM 2465 O O . ASP A 1 307 ? -19.504 9.459 8.908 1.00 93.25 307 ASP A O 1
ATOM 2469 N N . LEU A 1 308 ? -19.749 11.611 8.344 1.00 92.25 308 LEU A N 1
ATOM 2470 C CA . LEU A 1 308 ? -20.473 11.971 9.566 1.00 92.25 308 LEU A CA 1
ATOM 2471 C C . LEU A 1 308 ? -21.834 11.267 9.654 1.00 92.25 308 LEU A C 1
ATOM 2473 O O . LEU A 1 308 ? -22.215 10.817 10.733 1.00 92.25 308 LEU A O 1
ATOM 2477 N N . ARG A 1 309 ? -22.556 11.125 8.535 1.00 93.94 309 ARG A N 1
ATOM 2478 C CA . ARG A 1 309 ? -23.821 10.372 8.491 1.00 93.94 309 ARG A CA 1
ATOM 2479 C C . ARG A 1 309 ? -23.618 8.883 8.759 1.00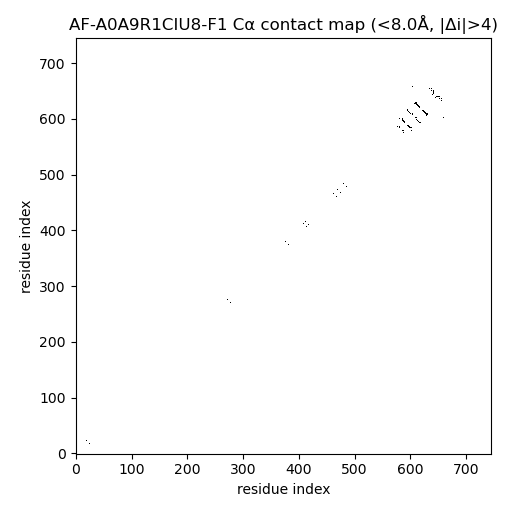 93.94 309 ARG A C 1
ATOM 2481 O O . ARG A 1 309 ? -24.413 8.313 9.498 1.00 93.94 309 ARG A O 1
ATOM 2488 N N . ALA A 1 310 ? -22.562 8.279 8.214 1.00 93.75 310 ALA A N 1
ATOM 2489 C CA . ALA A 1 310 ? -22.208 6.890 8.501 1.00 93.75 310 ALA A CA 1
ATOM 2490 C C . ALA A 1 310 ? -21.899 6.701 9.994 1.00 93.75 310 ALA A C 1
ATOM 2492 O O . ALA A 1 310 ? -22.523 5.873 10.648 1.00 93.75 310 ALA A O 1
ATOM 2493 N N . ARG A 1 311 ? -21.062 7.569 10.579 1.00 94.00 311 ARG A N 1
ATOM 2494 C CA . ARG A 1 311 ? -20.749 7.529 12.020 1.00 94.00 311 ARG A CA 1
ATOM 2495 C C . ARG A 1 311 ? -21.978 7.705 12.909 1.00 94.00 311 ARG A C 1
ATOM 2497 O O . ARG A 1 311 ? -22.064 7.066 13.951 1.00 94.00 311 ARG A O 1
ATOM 2504 N N . LEU A 1 312 ? -22.920 8.569 12.524 1.00 90.94 312 LEU A N 1
ATOM 2505 C CA . LEU A 1 312 ? -24.184 8.726 13.249 1.00 90.94 312 LEU A CA 1
ATOM 2506 C C . LEU A 1 312 ? -25.058 7.472 13.151 1.00 90.94 312 LEU A C 1
ATOM 2508 O O . LEU A 1 312 ? -25.675 7.102 14.146 1.00 90.94 312 LEU A O 1
ATOM 2512 N N . ALA A 1 313 ? -25.101 6.814 11.990 1.00 93.81 313 ALA A N 1
ATOM 2513 C CA . ALA A 1 313 ? -25.813 5.550 11.825 1.00 93.81 313 ALA A CA 1
ATOM 2514 C C . ALA A 1 313 ? -25.183 4.435 12.677 1.00 93.81 313 ALA A C 1
ATOM 2516 O O . ALA A 1 313 ? -25.913 3.717 13.357 1.00 93.81 313 ALA A O 1
ATOM 2517 N N . ASP A 1 314 ? -23.852 4.359 12.723 1.00 93.00 314 ASP A N 1
ATOM 2518 C CA . ASP A 1 314 ? -23.121 3.395 13.552 1.00 93.00 314 ASP A CA 1
ATOM 2519 C C . ASP A 1 314 ? -23.353 3.645 15.048 1.00 93.00 314 ASP A C 1
ATOM 2521 O O . ASP A 1 314 ? -23.642 2.712 15.798 1.00 93.00 314 ASP A O 1
ATOM 2525 N N . LEU A 1 315 ? -23.292 4.909 15.496 1.00 91.50 315 LEU A N 1
ATOM 2526 C CA . LEU A 1 315 ? -23.603 5.266 16.885 1.00 91.50 315 LEU A CA 1
ATOM 2527 C C . LEU A 1 315 ? -25.060 4.950 17.239 1.00 91.50 315 LEU A C 1
ATOM 2529 O O . LEU A 1 315 ? -25.329 4.457 18.333 1.00 91.50 315 LEU A O 1
ATOM 2533 N N . ALA A 1 316 ? -26.001 5.228 16.334 1.00 91.62 316 ALA A N 1
ATOM 2534 C CA . ALA A 1 316 ? -27.412 4.915 16.540 1.00 91.62 316 ALA A CA 1
ATOM 2535 C C . ALA A 1 316 ? -27.652 3.397 16.597 1.00 91.62 316 ALA A C 1
ATOM 2537 O O . ALA A 1 316 ? -28.424 2.938 17.439 1.00 91.62 316 ALA A O 1
ATOM 2538 N N . GLY A 1 317 ? -26.963 2.622 15.752 1.00 93.19 317 GLY A N 1
ATOM 2539 C CA . GLY A 1 317 ? -26.962 1.159 15.785 1.00 93.19 317 GLY A CA 1
ATOM 2540 C C . GLY A 1 317 ? -26.430 0.629 17.113 1.00 93.19 317 GLY A C 1
ATOM 2541 O O . GLY A 1 317 ? -27.152 -0.050 17.835 1.00 93.19 317 GLY A O 1
ATOM 2542 N N . SER A 1 318 ? -25.232 1.063 17.508 1.00 92.12 318 SER A N 1
ATOM 2543 C CA . SER A 1 318 ? -24.614 0.677 18.782 1.00 92.12 318 SER A CA 1
ATOM 2544 C C . SER A 1 318 ? -25.462 1.072 19.997 1.00 92.12 318 SER A C 1
ATOM 2546 O O . SER A 1 318 ? -25.600 0.284 20.931 1.00 92.12 318 SER A O 1
ATOM 2548 N N . SER A 1 319 ? -26.093 2.253 19.985 1.00 85.44 319 SER A N 1
ATOM 2549 C CA . SER A 1 319 ? -27.025 2.662 21.041 1.00 85.44 319 SER A CA 1
ATOM 2550 C C . SER A 1 319 ? -28.263 1.768 21.094 1.00 85.44 319 SER A C 1
ATOM 2552 O O . SER A 1 319 ? -28.732 1.462 22.189 1.00 85.44 319 SER A O 1
ATOM 2554 N N . LYS A 1 320 ? -28.804 1.353 19.944 1.00 92.75 320 LYS A N 1
ATOM 2555 C CA . LYS A 1 320 ? -29.959 0.452 19.878 1.00 92.75 320 LYS A CA 1
ATOM 2556 C C . LYS A 1 320 ? -29.607 -0.945 20.383 1.00 92.75 320 LYS A C 1
ATOM 2558 O O . LYS A 1 320 ? -30.394 -1.516 21.135 1.00 92.75 320 LYS A O 1
ATOM 2563 N N . ASP A 1 321 ? -28.437 -1.457 20.023 1.00 90.94 321 ASP A N 1
ATOM 2564 C CA . ASP A 1 321 ? -27.958 -2.764 20.473 1.00 90.94 321 ASP A CA 1
ATOM 2565 C C . ASP A 1 321 ? -27.710 -2.756 21.986 1.00 90.94 321 ASP A C 1
ATOM 2567 O O . ASP A 1 321 ? -28.219 -3.621 22.696 1.00 90.94 321 ASP A O 1
ATOM 2571 N N . ALA A 1 322 ? -27.067 -1.707 22.513 1.00 88.31 322 ALA A N 1
ATOM 2572 C CA . ALA A 1 322 ? -26.874 -1.527 23.951 1.00 88.31 322 ALA A CA 1
ATOM 2573 C C . ALA A 1 322 ? -28.207 -1.416 24.717 1.00 88.31 322 ALA A C 1
ATOM 2575 O O . ALA A 1 322 ? -28.356 -1.992 25.794 1.00 88.31 322 ALA A O 1
ATOM 2576 N N . LEU A 1 323 ? -29.206 -0.714 24.165 1.00 89.50 323 LEU A N 1
ATOM 2577 C CA . LEU A 1 323 ? -30.556 -0.675 24.742 1.00 89.50 323 LEU A CA 1
ATOM 2578 C C . LEU A 1 323 ? -31.235 -2.052 24.698 1.00 89.50 323 LEU A C 1
ATOM 2580 O O . LEU A 1 323 ? -31.929 -2.415 25.647 1.00 89.50 323 LEU A O 1
ATOM 2584 N N . GLY A 1 324 ? -31.020 -2.822 23.629 1.00 91.69 324 GLY A N 1
ATOM 2585 C CA . GLY A 1 324 ? -31.491 -4.199 23.502 1.00 91.69 324 GLY A CA 1
ATOM 2586 C C . GLY A 1 324 ? -30.891 -5.117 24.566 1.00 91.69 324 GLY A C 1
ATOM 2587 O O . GLY A 1 324 ? -31.633 -5.808 25.262 1.00 91.69 324 GLY A O 1
ATOM 2588 N N . GLU A 1 325 ? -29.572 -5.068 24.757 1.00 92.12 325 GLU A N 1
ATOM 2589 C CA . GLU A 1 325 ? -28.867 -5.829 25.795 1.00 92.12 325 GLU A CA 1
ATOM 2590 C C . GLU A 1 325 ? -29.314 -5.431 27.204 1.00 92.12 325 GLU A C 1
ATOM 2592 O O . GLU A 1 325 ? -29.599 -6.292 28.036 1.00 92.12 325 GLU A O 1
ATOM 2597 N N . MET A 1 326 ? -29.430 -4.128 27.481 1.00 83.94 326 MET A N 1
ATOM 2598 C CA . MET A 1 326 ? -29.910 -3.649 28.777 1.00 83.94 326 MET A CA 1
ATOM 2599 C C . MET A 1 326 ? -31.356 -4.072 29.030 1.00 83.94 326 MET A C 1
ATOM 2601 O O . MET A 1 326 ? -31.674 -4.503 30.136 1.00 83.94 326 MET A O 1
ATOM 2605 N N . SER A 1 327 ? -32.221 -4.033 28.012 1.00 91.56 327 SER A N 1
ATOM 2606 C CA . SER A 1 327 ? -33.588 -4.540 28.123 1.00 91.56 327 SER A CA 1
ATOM 2607 C C . SER A 1 327 ? -33.599 -6.040 28.435 1.00 91.56 327 SER A C 1
ATOM 2609 O O . SER A 1 327 ? -34.252 -6.454 29.394 1.00 91.56 327 SER A O 1
ATOM 2611 N N . GLN A 1 328 ? -32.811 -6.853 27.728 1.00 91.19 328 GLN A N 1
ATOM 2612 C CA . GLN A 1 328 ? -32.700 -8.288 28.010 1.00 91.19 328 GLN A CA 1
ATOM 2613 C C . GLN A 1 328 ? -32.232 -8.547 29.447 1.00 91.19 328 GLN A C 1
ATOM 2615 O O . GLN A 1 328 ? -32.920 -9.256 30.184 1.00 91.19 328 GLN A O 1
ATOM 2620 N N . ARG A 1 329 ? -31.168 -7.870 29.897 1.00 89.06 329 ARG A N 1
ATOM 2621 C CA . ARG A 1 329 ? -30.673 -7.965 31.281 1.00 89.06 329 ARG A CA 1
ATOM 2622 C C . ARG A 1 329 ? -31.724 -7.555 32.310 1.00 89.06 329 ARG A C 1
ATOM 2624 O O . ARG A 1 329 ? -31.853 -8.216 33.335 1.00 89.06 329 ARG A O 1
ATOM 2631 N N . THR A 1 330 ? -32.519 -6.513 32.046 1.00 84.44 330 THR A N 1
ATOM 2632 C CA . THR A 1 330 ? -33.625 -6.146 32.949 1.00 84.44 330 THR A CA 1
ATOM 2633 C C . THR A 1 330 ? -34.700 -7.230 33.006 1.00 84.44 330 THR A C 1
ATOM 2635 O O . THR A 1 330 ? -35.138 -7.578 34.098 1.00 84.44 330 THR A O 1
ATOM 2638 N N . THR A 1 331 ? -35.068 -7.849 31.878 1.00 90.00 331 THR A N 1
ATOM 2639 C CA . THR A 1 331 ? -36.049 -8.951 31.875 1.00 90.00 331 THR A CA 1
ATOM 2640 C C . THR A 1 331 ? -35.529 -10.221 32.554 1.00 90.00 331 THR A C 1
ATOM 2642 O O . THR A 1 331 ? -36.307 -10.984 33.127 1.00 90.00 331 THR A O 1
ATOM 2645 N N . GLU A 1 332 ? -34.224 -10.484 32.492 1.00 87.31 332 GLU A N 1
ATOM 2646 C CA . GLU A 1 332 ? -33.569 -11.585 33.206 1.00 87.31 332 GLU A CA 1
ATOM 2647 C C . GLU A 1 332 ? -33.549 -11.321 34.709 1.00 87.31 332 GLU A C 1
ATOM 2649 O O . GLU A 1 332 ? -34.044 -12.144 35.477 1.00 87.31 332 GLU A O 1
ATOM 2654 N N . ALA A 1 333 ? -33.115 -10.129 35.120 1.00 82.00 333 ALA A N 1
ATOM 2655 C CA . ALA A 1 333 ? -33.129 -9.713 36.517 1.00 82.00 333 ALA A CA 1
ATOM 2656 C C . ALA A 1 333 ? -34.551 -9.712 37.109 1.00 82.00 333 ALA A C 1
ATOM 2658 O O . ALA A 1 333 ? -34.757 -10.115 38.254 1.00 82.00 333 ALA A O 1
ATOM 2659 N N . GLU A 1 334 ? -35.565 -9.312 36.336 1.00 84.12 334 GLU A N 1
ATOM 2660 C CA . GLU A 1 334 ? -36.968 -9.399 36.753 1.00 84.12 334 GLU A CA 1
ATOM 2661 C C . GLU A 1 334 ? -37.437 -10.847 36.943 1.00 84.12 334 GLU A C 1
ATOM 2663 O O . GLU A 1 334 ? -38.178 -11.128 37.890 1.00 84.12 334 GLU A O 1
ATOM 2668 N N . ARG A 1 335 ? -37.012 -11.775 36.075 1.00 86.50 335 ARG A N 1
ATOM 2669 C CA . ARG A 1 335 ? -37.302 -13.212 36.220 1.00 86.50 335 ARG A CA 1
ATOM 2670 C C . ARG A 1 335 ? -36.634 -13.789 37.465 1.00 86.50 335 ARG A C 1
ATOM 2672 O O . ARG A 1 335 ? -37.303 -14.448 38.259 1.00 86.50 335 ARG A O 1
ATOM 2679 N N . GLU A 1 336 ? -35.362 -13.477 37.686 1.00 83.19 336 GLU A N 1
ATOM 2680 C CA . GLU A 1 336 ? -34.619 -13.903 38.876 1.00 83.19 336 GLU A CA 1
ATOM 2681 C C . GLU A 1 336 ? -35.234 -13.355 40.167 1.00 83.19 336 GLU A C 1
ATOM 2683 O O . GLU A 1 336 ? -35.413 -14.093 41.138 1.00 83.19 336 GLU A O 1
ATOM 2688 N N . LEU A 1 337 ? -35.644 -12.083 40.171 1.00 80.69 337 LEU A N 1
ATOM 2689 C CA . LEU A 1 337 ? -36.315 -11.471 41.313 1.00 80.69 337 LEU A CA 1
ATOM 2690 C C . LEU A 1 337 ? -37.655 -12.152 41.617 1.00 80.69 337 LEU A C 1
ATOM 2692 O O . LEU A 1 337 ? -37.993 -12.335 42.789 1.00 80.69 337 LEU A O 1
ATOM 2696 N N . ARG A 1 338 ? -38.427 -12.525 40.588 1.00 84.06 338 ARG A N 1
ATOM 2697 C CA . ARG A 1 338 ? -39.685 -13.270 40.764 1.00 84.06 338 ARG A CA 1
ATOM 2698 C C . ARG A 1 338 ? -39.430 -14.641 41.387 1.00 84.06 338 ARG A C 1
ATOM 2700 O O . ARG A 1 338 ? -40.047 -14.945 42.405 1.00 84.06 338 ARG A O 1
ATOM 2707 N N . TRP A 1 339 ? -38.466 -15.406 40.877 1.00 78.81 339 TRP A N 1
ATOM 2708 C CA . TRP A 1 339 ? -38.100 -16.699 41.468 1.00 78.81 339 TRP A CA 1
ATOM 2709 C C . TRP A 1 339 ? -37.584 -16.577 42.902 1.00 78.81 339 TRP A C 1
ATOM 2711 O O . TRP A 1 339 ? -37.949 -17.381 43.760 1.00 78.81 339 TRP A O 1
ATOM 2721 N N . ALA A 1 340 ? -36.782 -15.555 43.201 1.00 77.62 340 ALA A N 1
ATOM 2722 C CA . ALA A 1 340 ? -36.295 -15.314 44.555 1.00 77.62 340 ALA A CA 1
ATOM 2723 C C . ALA A 1 340 ? -37.434 -14.965 45.530 1.00 77.62 340 ALA A C 1
ATOM 2725 O O . ALA A 1 340 ? -37.417 -15.415 46.680 1.00 77.62 340 ALA A O 1
ATOM 2726 N N . LYS A 1 341 ? -38.438 -14.195 45.083 1.00 81.69 341 LYS A N 1
ATOM 2727 C CA . LYS A 1 341 ? -39.636 -13.868 45.874 1.00 81.69 341 LYS A CA 1
ATOM 2728 C C . LYS A 1 341 ? -40.487 -15.107 46.143 1.00 81.69 341 LYS A C 1
ATOM 2730 O O . LYS A 1 341 ? -40.759 -15.402 47.303 1.00 81.69 341 LYS A O 1
ATOM 2735 N N . GLU A 1 342 ? -40.819 -15.873 45.108 1.00 81.44 342 GLU A N 1
ATOM 2736 C CA . GLU A 1 342 ? -41.592 -17.117 45.239 1.00 81.44 342 GLU A CA 1
ATOM 2737 C C . GLU A 1 342 ? -40.855 -18.152 46.115 1.00 81.44 342 GLU A C 1
ATOM 2739 O O . GLU A 1 342 ? -41.453 -18.812 46.972 1.00 81.44 342 GLU A O 1
ATOM 2744 N N . GLY A 1 343 ? -39.528 -18.241 45.971 1.00 77.94 343 GLY A N 1
ATOM 2745 C CA . GLY A 1 343 ? -38.663 -19.076 46.802 1.00 77.94 343 GLY A CA 1
ATOM 2746 C C . GLY A 1 343 ? -38.659 -18.661 48.277 1.00 77.94 343 GLY A C 1
ATOM 2747 O O . GLY A 1 343 ? -38.766 -19.526 49.152 1.00 77.94 343 GLY A O 1
ATOM 2748 N N . ARG A 1 344 ? -38.598 -17.351 48.566 1.00 77.62 344 ARG A N 1
ATOM 2749 C CA . ARG A 1 344 ? -38.722 -16.812 49.933 1.00 77.62 344 ARG A CA 1
ATOM 2750 C C . ARG A 1 344 ? -40.085 -17.103 50.537 1.00 77.62 344 ARG A C 1
ATOM 2752 O O . ARG A 1 344 ? -40.140 -17.639 51.636 1.00 77.62 344 ARG A O 1
ATOM 2759 N N . GLU A 1 345 ? -41.170 -16.827 49.822 1.00 78.69 345 GLU A N 1
ATOM 2760 C CA . GLU A 1 345 ? -42.528 -17.067 50.321 1.00 78.69 345 GLU A CA 1
ATOM 2761 C C . GLU A 1 345 ? -42.768 -18.555 50.629 1.00 78.69 345 GLU A C 1
ATOM 2763 O O . GLU A 1 345 ? -43.391 -18.907 51.634 1.00 78.69 345 GLU A O 1
ATOM 2768 N N . SER A 1 346 ? -42.230 -19.458 49.803 1.00 77.25 346 SER A N 1
ATOM 2769 C CA . SER A 1 346 ? -42.255 -20.904 50.054 1.00 77.25 346 SER A CA 1
ATOM 2770 C C . SER A 1 346 ? -41.397 -21.316 51.261 1.00 77.25 346 SER A C 1
ATOM 2772 O O . SER A 1 346 ? -41.800 -22.168 52.061 1.00 77.25 346 SER A O 1
ATOM 2774 N N . ALA A 1 347 ? -40.213 -20.720 51.430 1.00 75.38 347 ALA A N 1
ATOM 2775 C CA . ALA A 1 347 ? -39.354 -20.965 52.588 1.00 75.38 347 ALA A CA 1
ATOM 2776 C C . ALA A 1 347 ? -39.989 -20.452 53.893 1.00 75.38 347 ALA A C 1
ATOM 2778 O O . ALA A 1 347 ? -40.011 -21.180 54.882 1.00 75.38 347 ALA A O 1
ATOM 2779 N N . GLU A 1 348 ? -40.589 -19.261 53.885 1.00 83.06 348 GLU A N 1
ATOM 2780 C CA . GLU A 1 348 ? -41.303 -18.682 55.028 1.00 83.06 348 GLU A CA 1
ATOM 2781 C C . GLU A 1 348 ? -42.542 -19.499 55.416 1.00 83.06 348 GLU A C 1
ATOM 2783 O O . GLU A 1 348 ? -42.838 -19.646 56.605 1.00 83.06 348 GLU A O 1
ATOM 2788 N N . ARG A 1 349 ? -43.273 -20.057 54.437 1.00 79.44 349 ARG A N 1
ATOM 2789 C CA . ARG A 1 349 ? -44.377 -20.999 54.698 1.00 79.44 349 ARG A CA 1
ATOM 2790 C C . ARG A 1 349 ? -43.879 -22.254 55.422 1.00 79.44 349 ARG A C 1
ATOM 2792 O O . ARG A 1 349 ? -44.455 -22.628 56.443 1.00 79.44 349 ARG A O 1
ATOM 2799 N N . ARG A 1 350 ? -42.780 -22.858 54.955 1.00 77.50 350 ARG A N 1
ATOM 2800 C CA . ARG A 1 350 ? -42.157 -24.033 55.598 1.00 77.50 350 ARG A CA 1
ATOM 2801 C C . ARG A 1 350 ? -41.628 -23.716 56.994 1.00 77.50 350 ARG A C 1
ATOM 2803 O O . ARG A 1 350 ? -41.875 -24.469 57.929 1.00 77.50 350 ARG A O 1
ATOM 2810 N N . GLU A 1 351 ? -40.969 -22.576 57.164 1.00 77.94 351 GLU A N 1
ATOM 2811 C CA . GLU A 1 351 ? -40.446 -22.140 58.458 1.00 77.94 351 GLU A CA 1
ATOM 2812 C C . GLU A 1 351 ? -41.573 -21.883 59.474 1.00 77.94 351 GLU A C 1
ATOM 2814 O O . GLU A 1 351 ? -41.449 -22.231 60.648 1.00 77.94 351 GLU 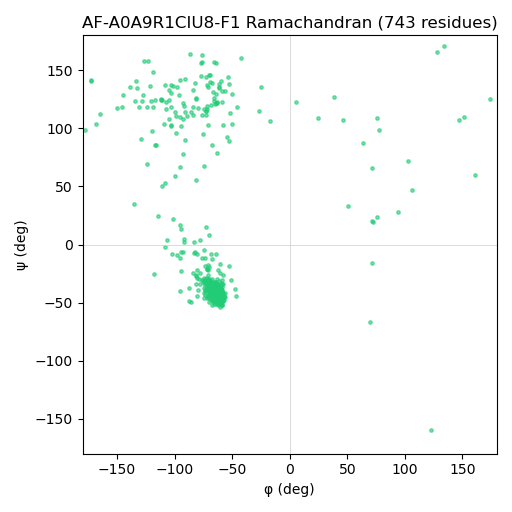A O 1
ATOM 2819 N N . ARG A 1 352 ? -42.707 -21.317 59.038 1.00 81.62 352 ARG A N 1
ATOM 2820 C CA . ARG A 1 352 ? -43.906 -21.164 59.880 1.00 81.62 352 ARG A CA 1
ATOM 2821 C C . ARG A 1 352 ? -44.476 -22.507 60.340 1.00 81.62 352 ARG A C 1
ATOM 2823 O O . ARG A 1 352 ? -44.888 -22.602 61.494 1.00 81.62 352 ARG A O 1
ATOM 2830 N N . LEU A 1 353 ? -44.495 -23.525 59.479 1.00 77.19 353 LEU A N 1
ATOM 2831 C CA . LEU A 1 353 ? -44.945 -24.873 59.847 1.00 77.19 353 LEU A CA 1
ATOM 2832 C C . LEU A 1 353 ? -43.988 -25.522 60.855 1.00 77.19 353 LEU A C 1
ATOM 2834 O O . LEU A 1 353 ? -44.425 -25.939 61.924 1.00 77.19 353 LEU A O 1
ATOM 2838 N N . VAL A 1 354 ? -42.680 -25.482 60.590 1.00 78.81 354 VAL A N 1
ATOM 2839 C CA . VAL A 1 354 ? -41.655 -26.033 61.494 1.00 78.81 354 VAL A CA 1
ATOM 2840 C C . VAL A 1 354 ? -41.648 -25.325 62.853 1.00 78.81 354 VAL A C 1
ATOM 2842 O O . VAL A 1 354 ? -41.474 -25.968 63.885 1.00 78.81 354 VAL A O 1
ATOM 2845 N N . ARG A 1 355 ? -41.881 -24.005 62.906 1.00 80.75 355 ARG A N 1
ATOM 2846 C CA . ARG A 1 355 ? -42.033 -23.289 64.187 1.00 80.75 355 ARG A CA 1
ATOM 2847 C C . ARG A 1 355 ? -43.224 -23.801 64.993 1.00 80.75 355 ARG A C 1
ATOM 2849 O O . ARG A 1 355 ? -43.077 -24.020 66.193 1.00 80.75 355 ARG A O 1
ATOM 2856 N N . LYS A 1 356 ? -44.376 -24.024 64.350 1.00 79.25 356 LYS A N 1
ATOM 2857 C CA . LYS A 1 356 ? -45.559 -24.597 65.014 1.00 79.25 356 LYS A CA 1
ATOM 2858 C C . LYS A 1 356 ? -45.280 -26.013 65.531 1.00 79.25 356 LYS A C 1
ATOM 2860 O O . LYS A 1 356 ? -45.675 -26.331 66.650 1.00 79.25 356 LYS A O 1
ATOM 2865 N N . GLU A 1 357 ? -44.545 -26.824 64.770 1.00 76.31 357 GLU A N 1
ATOM 2866 C CA . GLU A 1 357 ? -44.100 -28.160 65.191 1.00 76.31 357 GLU A CA 1
ATOM 2867 C C . GLU A 1 357 ? -43.147 -28.096 66.394 1.00 76.31 357 GLU A C 1
ATOM 2869 O O . GLU A 1 357 ? -43.355 -28.790 67.387 1.00 76.31 357 GLU A O 1
ATOM 2874 N N . LEU A 1 358 ? -42.140 -27.219 66.360 1.00 77.12 358 LEU A N 1
ATOM 2875 C CA . LEU A 1 358 ? -41.179 -27.054 67.452 1.00 77.12 358 LEU A CA 1
ATOM 2876 C C . LEU A 1 358 ? -41.843 -26.541 68.734 1.00 77.12 358 LEU A C 1
ATOM 2878 O O . LEU A 1 358 ? -41.472 -26.957 69.830 1.00 77.12 358 LEU A O 1
ATOM 2882 N N . GLU A 1 359 ? -42.819 -25.642 68.621 1.00 76.44 359 GLU A N 1
ATOM 2883 C CA . GLU A 1 359 ? -43.613 -25.179 69.758 1.00 76.44 359 GLU A CA 1
ATOM 2884 C C . GLU A 1 359 ? -44.485 -26.292 70.350 1.00 76.44 359 GLU A C 1
ATOM 2886 O O . GLU A 1 359 ? -44.570 -26.406 71.573 1.00 76.44 359 GLU A O 1
ATOM 2891 N N . ALA A 1 360 ? -45.091 -27.136 69.511 1.00 69.31 360 ALA A N 1
ATOM 2892 C CA . ALA A 1 360 ? -45.838 -28.305 69.967 1.00 69.31 360 ALA A CA 1
ATOM 2893 C C . ALA A 1 360 ? -44.919 -29.315 70.677 1.00 69.31 360 ALA A C 1
ATOM 2895 O O . ALA A 1 360 ? -45.234 -29.758 71.779 1.00 69.31 360 ALA A O 1
ATOM 2896 N N . VAL A 1 361 ? -43.740 -29.608 70.116 1.00 73.19 361 VAL A N 1
ATOM 2897 C CA . VAL A 1 361 ? -42.747 -30.513 70.724 1.00 73.19 361 VAL A CA 1
ATOM 2898 C C . VAL A 1 361 ? -42.171 -29.933 72.018 1.00 73.19 361 VAL A C 1
ATOM 2900 O O . VAL A 1 361 ? -42.029 -30.653 73.001 1.00 73.19 361 VAL A O 1
ATOM 2903 N N . ARG A 1 362 ? -41.879 -28.627 72.077 1.00 74.25 362 ARG A N 1
ATOM 2904 C CA . ARG A 1 362 ? -41.418 -27.972 73.315 1.00 74.25 362 ARG A CA 1
ATOM 2905 C C . ARG A 1 362 ? -42.469 -28.014 74.418 1.00 74.25 362 ARG A C 1
ATOM 2907 O O . ARG A 1 362 ? -42.095 -28.230 75.566 1.00 74.25 362 ARG A O 1
ATOM 2914 N N . ARG A 1 363 ? -43.757 -27.838 74.099 1.00 64.00 363 ARG A N 1
ATOM 2915 C CA . ARG A 1 363 ? -44.842 -27.988 75.086 1.00 64.00 363 ARG A CA 1
ATOM 2916 C C . ARG A 1 363 ? -45.009 -29.444 75.523 1.00 64.00 363 ARG A C 1
ATOM 2918 O O . ARG A 1 363 ? -45.142 -29.685 76.715 1.00 64.00 363 ARG A O 1
ATOM 2925 N N . GLN A 1 364 ? -44.883 -30.407 74.607 1.00 62.56 364 GLN A N 1
ATOM 2926 C CA . GLN A 1 364 ? -44.869 -31.840 74.939 1.00 62.56 364 GLN A CA 1
ATOM 2927 C C . GLN A 1 364 ? -43.705 -32.217 75.864 1.00 62.56 364 GLN A C 1
ATOM 2929 O O . GLN A 1 364 ? -43.893 -32.995 76.795 1.00 62.56 364 GLN A O 1
ATOM 2934 N N . LEU A 1 365 ? -42.517 -31.647 75.641 1.00 62.31 365 LEU A N 1
ATOM 2935 C CA . LEU A 1 365 ? -41.341 -31.883 76.480 1.00 62.31 365 LEU A CA 1
ATOM 2936 C C . LEU A 1 365 ? -41.445 -31.165 77.837 1.00 62.31 365 LEU A C 1
ATOM 2938 O O . LEU A 1 365 ? -40.965 -31.676 78.845 1.00 62.31 365 LEU A O 1
ATOM 2942 N N . ALA A 1 366 ? -42.097 -29.998 77.877 1.00 61.09 366 ALA A N 1
ATOM 2943 C CA . ALA A 1 366 ? -42.393 -29.274 79.112 1.00 61.09 366 ALA A CA 1
ATOM 2944 C C . ALA A 1 366 ? -43.485 -29.956 79.961 1.00 61.09 366 ALA A C 1
ATOM 2946 O O . ALA A 1 366 ? -43.549 -29.713 81.163 1.00 61.09 366 ALA A O 1
ATOM 2947 N N . ALA A 1 367 ? -44.315 -30.815 79.358 1.00 57.00 367 ALA A N 1
ATOM 2948 C CA . ALA A 1 367 ? -45.440 -31.467 80.020 1.00 57.00 367 ALA A CA 1
ATOM 2949 C C . ALA A 1 367 ? -45.090 -32.731 80.837 1.00 57.00 367 ALA A C 1
ATOM 2951 O O . ALA A 1 367 ? -45.977 -33.207 81.537 1.00 57.00 367 ALA A O 1
ATOM 2952 N N . ALA A 1 368 ? -43.855 -33.269 80.824 1.00 46.72 368 ALA A N 1
ATOM 2953 C CA . ALA A 1 368 ? -43.402 -34.238 81.846 1.00 46.72 368 ALA A CA 1
ATOM 2954 C C . ALA A 1 368 ? -41.906 -34.619 81.769 1.00 46.72 368 ALA A C 1
ATOM 2956 O O . ALA A 1 368 ? -41.429 -35.026 80.709 1.00 46.72 368 ALA A O 1
ATOM 2957 N N . PRO A 1 369 ? -41.235 -34.772 82.927 1.00 48.09 369 PRO A N 1
ATOM 2958 C CA . PRO A 1 369 ? -40.359 -35.900 83.198 1.00 48.09 369 PRO A CA 1
ATOM 2959 C C . PRO A 1 369 ? -41.086 -36.878 84.139 1.00 48.09 369 PRO A C 1
ATOM 2961 O O . PRO A 1 369 ? -41.174 -36.653 85.341 1.00 48.09 369 PRO A O 1
ATOM 2964 N N . GLY A 1 370 ? -41.606 -37.978 83.583 1.00 49.31 370 GLY A N 1
ATOM 2965 C CA . GLY A 1 370 ? -42.017 -39.152 84.364 1.00 49.31 370 GLY A CA 1
ATOM 2966 C C . GLY A 1 370 ? -43.517 -39.334 84.618 1.00 49.31 370 GLY A C 1
ATOM 2967 O O . GLY A 1 370 ? -43.955 -39.250 85.755 1.00 49.31 370 GLY A O 1
ATOM 2968 N N . SER A 1 371 ? -44.288 -39.695 83.589 1.00 41.94 371 SER A N 1
ATOM 2969 C CA . SER A 1 371 ? -45.380 -40.676 83.723 1.00 41.94 371 SER A CA 1
ATOM 2970 C C . SER A 1 371 ? -45.878 -41.091 82.337 1.00 41.94 371 SER A C 1
ATOM 2972 O O . SER A 1 371 ? -46.575 -40.348 81.651 1.00 41.94 371 SER A O 1
ATOM 2974 N N . PHE A 1 372 ? -45.492 -42.288 81.899 1.00 48.19 372 PHE A N 1
ATOM 2975 C CA . PHE A 1 372 ? -46.076 -42.959 80.738 1.00 48.19 372 PHE A CA 1
ATOM 2976 C C . PHE A 1 372 ? -47.215 -43.853 81.252 1.00 48.19 372 PHE A C 1
ATOM 2978 O O . PHE A 1 372 ? -47.039 -45.055 81.430 1.00 48.19 372 PHE A O 1
ATOM 2985 N N . ALA A 1 373 ? -48.377 -43.270 81.556 1.00 41.97 373 ALA A N 1
ATOM 2986 C CA . ALA A 1 373 ? -49.571 -44.041 81.893 1.00 41.97 373 ALA A CA 1
ATOM 2987 C C . ALA A 1 373 ? -50.858 -43.306 81.487 1.00 41.97 373 ALA A C 1
ATOM 2989 O O . ALA A 1 373 ? -51.160 -42.241 82.006 1.00 41.97 373 ALA A O 1
ATOM 2990 N N . GLY A 1 374 ? -51.612 -43.922 80.570 1.00 46.31 374 GLY A N 1
ATOM 2991 C CA . GLY A 1 374 ? -53.080 -43.906 80.552 1.00 46.31 374 GLY A CA 1
ATOM 2992 C C . GLY A 1 374 ? -53.809 -42.574 80.347 1.00 46.31 374 GLY A C 1
ATOM 2993 O O . GLY A 1 374 ? -54.251 -41.968 81.307 1.00 46.31 374 GLY A O 1
ATOM 2994 N N . SER A 1 375 ? -54.028 -42.227 79.074 1.00 54.03 375 SER A N 1
ATOM 2995 C CA . SER A 1 375 ? -55.229 -41.588 78.495 1.00 54.03 375 SER A CA 1
ATOM 2996 C C . SER A 1 375 ? -55.999 -40.492 79.265 1.00 54.03 375 SER A C 1
ATOM 2998 O O . SER A 1 375 ? -56.623 -40.758 80.287 1.00 54.03 375 SER A O 1
ATOM 3000 N N . SER A 1 376 ? -56.180 -39.363 78.562 1.00 49.47 376 SER A N 1
ATOM 3001 C CA . SER A 1 376 ? -57.258 -38.362 78.699 1.00 49.47 376 SER A CA 1
ATOM 3002 C C . SER A 1 376 ? -56.905 -37.024 79.357 1.00 49.47 376 SER A C 1
ATOM 3004 O O . SER A 1 376 ? -57.704 -36.491 80.124 1.00 49.47 376 SER A O 1
ATOM 3006 N N . ASP A 1 377 ? -55.799 -36.399 78.950 1.00 56.94 377 ASP A N 1
ATOM 3007 C CA . ASP A 1 377 ? -55.725 -34.937 79.032 1.00 56.94 377 ASP A CA 1
ATOM 3008 C C . ASP A 1 377 ? -56.555 -34.336 77.881 1.00 56.94 377 ASP A C 1
ATOM 3010 O O . ASP A 1 377 ? -56.170 -34.476 76.712 1.00 56.94 377 ASP A O 1
ATOM 3014 N N . PRO A 1 378 ? -57.694 -33.671 78.160 1.00 67.81 378 PRO A N 1
ATOM 3015 C CA . PRO A 1 378 ? -58.520 -33.055 77.120 1.00 67.81 378 PRO A CA 1
ATOM 3016 C C . PRO A 1 378 ? -57.759 -31.952 76.371 1.00 67.81 378 PRO A C 1
ATOM 3018 O O . PRO A 1 378 ? -58.100 -31.627 75.239 1.00 67.81 378 PRO A O 1
ATOM 3021 N N . GLU A 1 379 ? -56.715 -31.391 76.980 1.00 62.78 379 GLU A N 1
ATOM 3022 C CA . GLU A 1 379 ? -55.829 -30.396 76.374 1.00 62.78 379 GLU A CA 1
ATOM 3023 C C . GLU A 1 379 ? -54.939 -31.020 75.293 1.00 62.78 379 GLU A C 1
ATOM 3025 O O . GLU A 1 379 ? -54.877 -30.505 74.180 1.00 62.78 379 GLU A O 1
ATOM 3030 N N . ARG A 1 380 ? -54.365 -32.202 75.549 1.00 61.94 380 ARG A N 1
ATOM 3031 C CA . ARG A 1 380 ? -53.542 -32.936 74.574 1.00 61.94 380 ARG A CA 1
ATOM 3032 C C . ARG A 1 380 ? -54.344 -33.388 73.356 1.00 61.94 380 ARG A C 1
ATOM 3034 O O . ARG A 1 380 ? -53.839 -33.356 72.235 1.00 61.94 380 ARG A O 1
ATOM 3041 N N . VAL A 1 381 ? -55.590 -33.813 73.571 1.00 74.62 381 VAL A N 1
ATOM 3042 C CA . VAL A 1 381 ? -56.499 -34.181 72.475 1.00 74.62 381 VAL A CA 1
ATOM 3043 C C . VAL A 1 381 ? -56.859 -32.946 71.649 1.00 74.62 381 VAL A C 1
ATOM 3045 O O . VAL A 1 381 ? -56.700 -32.990 70.435 1.00 74.62 381 VAL A O 1
ATOM 3048 N N . LYS A 1 382 ? -57.209 -31.817 72.281 1.00 78.12 382 LYS A N 1
ATOM 3049 C CA . LYS A 1 382 ? -57.492 -30.549 71.580 1.00 78.12 382 LYS A CA 1
ATOM 3050 C C . LYS A 1 382 ? -56.297 -30.022 70.789 1.00 78.12 382 LYS A C 1
ATOM 3052 O O . LYS A 1 382 ? -56.467 -29.483 69.701 1.00 78.12 382 LYS A O 1
ATOM 3057 N N . GLU A 1 383 ? -55.085 -30.169 71.310 1.00 70.06 383 GLU A N 1
ATOM 3058 C CA . GLU A 1 383 ? -53.864 -29.751 70.621 1.00 70.06 383 GLU A CA 1
ATOM 3059 C C . GLU A 1 383 ? -53.556 -30.628 69.409 1.00 70.06 383 GLU A C 1
ATOM 3061 O O . GLU A 1 383 ? -53.276 -30.097 68.334 1.00 70.06 383 GLU A O 1
ATOM 3066 N N . LEU A 1 384 ? -53.657 -31.954 69.546 1.00 76.06 384 LEU A N 1
ATOM 3067 C CA . LEU A 1 384 ? -53.517 -32.875 68.417 1.00 76.06 384 LEU A CA 1
ATOM 3068 C C . LEU A 1 384 ? -54.624 -32.654 67.386 1.00 76.06 384 LEU A C 1
ATOM 3070 O O . LEU A 1 384 ? -54.338 -32.641 66.194 1.00 76.06 384 LEU A O 1
ATOM 3074 N N . GLU A 1 385 ? -55.855 -32.400 67.822 1.00 81.06 385 GLU A N 1
ATOM 3075 C CA . GLU A 1 385 ? -56.954 -32.000 66.945 1.00 81.06 385 GLU A CA 1
ATOM 3076 C C . GLU A 1 385 ? -56.645 -30.676 66.239 1.00 81.06 385 GLU A C 1
ATOM 3078 O O . GLU A 1 385 ? -56.856 -30.587 65.035 1.00 81.06 385 GLU A O 1
ATOM 3083 N N . SER A 1 386 ? -56.063 -29.681 66.921 1.00 81.00 386 SER A N 1
ATOM 3084 C CA . SER A 1 386 ? -55.656 -28.405 66.311 1.00 81.00 386 SER A CA 1
ATOM 3085 C C . SER A 1 386 ? -54.522 -28.569 65.298 1.00 81.00 386 SER A C 1
ATOM 3087 O O . SER A 1 386 ? -54.526 -27.925 64.248 1.00 81.00 386 SER A O 1
ATOM 3089 N N . LEU A 1 387 ? -53.575 -29.468 65.573 1.00 79.19 387 LEU A N 1
ATOM 3090 C CA . LEU A 1 387 ? -52.440 -29.735 64.703 1.00 79.19 387 LEU A CA 1
ATOM 3091 C C . LEU A 1 387 ? -52.899 -30.521 63.473 1.00 79.19 387 LEU A C 1
ATOM 3093 O O . LEU A 1 387 ? -52.563 -30.151 62.351 1.00 79.19 387 LEU A O 1
ATOM 3097 N N . VAL A 1 388 ? -53.755 -31.526 63.663 1.00 82.25 388 VAL A N 1
ATOM 3098 C CA . VAL A 1 388 ? -54.430 -32.253 62.581 1.00 82.25 388 VAL A CA 1
ATOM 3099 C C . VAL A 1 388 ? -55.305 -31.307 61.765 1.00 82.25 388 VAL A C 1
ATOM 3101 O O . VAL A 1 388 ? -55.297 -31.399 60.543 1.00 82.25 388 VAL A O 1
ATOM 3104 N N . GLN A 1 389 ? -56.007 -30.364 62.395 1.00 85.56 389 GLN A N 1
ATOM 3105 C CA . GLN A 1 389 ? -56.776 -29.346 61.685 1.00 85.56 389 GLN A CA 1
ATOM 3106 C C . GLN A 1 389 ? -55.853 -28.431 60.874 1.00 85.56 389 GLN A C 1
ATOM 3108 O O . GLN A 1 389 ? -56.164 -28.145 59.727 1.00 85.56 389 GLN A O 1
ATOM 3113 N N . SER A 1 390 ? -54.689 -28.051 61.413 1.00 81.25 390 SER A N 1
ATOM 3114 C CA . SER A 1 390 ? -53.696 -27.241 60.698 1.00 81.25 390 SER A CA 1
ATOM 3115 C C . SER A 1 390 ? -53.047 -27.980 59.522 1.00 81.25 390 SER A C 1
ATOM 3117 O O . SER A 1 390 ? -52.825 -27.378 58.474 1.00 81.25 390 SER A O 1
ATOM 3119 N N . TYR A 1 391 ? -52.809 -29.291 59.653 1.00 79.81 391 TYR A N 1
ATOM 3120 C CA . TYR A 1 391 ? -52.352 -30.132 58.548 1.00 79.81 391 TYR A CA 1
ATOM 3121 C C . TYR A 1 391 ? -53.458 -30.349 57.522 1.00 79.81 391 TYR A C 1
ATOM 3123 O O . TYR A 1 391 ? -53.172 -30.328 56.334 1.00 79.81 391 TYR A O 1
ATOM 3131 N N . LYS A 1 392 ? -54.721 -30.498 57.939 1.00 84.31 392 LYS A N 1
ATOM 3132 C CA . LYS A 1 392 ? -55.862 -30.575 57.016 1.00 84.31 392 LYS A CA 1
ATOM 3133 C C . LYS A 1 392 ? -56.030 -29.277 56.237 1.00 84.31 392 LYS A C 1
ATOM 3135 O O . LYS A 1 392 ? -56.138 -29.336 55.021 1.00 84.31 392 LYS A O 1
ATOM 3140 N N . THR A 1 393 ? -55.965 -28.117 56.892 1.00 84.19 393 THR A N 1
ATOM 3141 C CA . THR A 1 393 ? -56.027 -26.823 56.198 1.00 84.19 393 THR A CA 1
ATOM 3142 C C . THR A 1 393 ? -54.820 -26.616 55.291 1.00 84.19 393 THR A C 1
ATOM 3144 O O . THR A 1 393 ? -54.995 -26.166 54.169 1.00 84.19 393 THR A O 1
ATOM 3147 N N . ALA A 1 394 ? -53.613 -27.002 55.720 1.00 80.44 394 ALA A N 1
ATOM 3148 C CA . ALA A 1 394 ? -52.417 -26.910 54.885 1.00 80.44 394 ALA A CA 1
ATOM 3149 C C . ALA A 1 394 ? -52.471 -27.876 53.691 1.00 80.44 394 ALA A C 1
ATOM 3151 O O . ALA A 1 394 ? -52.053 -27.512 52.602 1.00 80.44 394 ALA A O 1
ATOM 3152 N N . LEU A 1 395 ? -53.014 -29.085 53.860 1.00 78.38 395 LEU A N 1
ATOM 3153 C CA . LEU A 1 395 ? -53.242 -30.029 52.764 1.00 78.38 395 LEU A CA 1
ATOM 3154 C C . LEU A 1 395 ? -54.324 -29.520 51.813 1.00 78.38 395 LEU A C 1
ATOM 3156 O O . LEU A 1 395 ? -54.153 -29.624 50.607 1.00 78.38 395 LEU A O 1
ATOM 3160 N N . GLU A 1 396 ? -55.405 -28.929 52.319 1.00 84.56 396 GLU A N 1
ATOM 3161 C CA . GLU A 1 396 ? -56.427 -28.293 51.486 1.00 84.56 396 GLU A CA 1
ATOM 3162 C C . GLU A 1 396 ? -55.887 -27.071 50.733 1.00 84.56 396 GLU A C 1
ATOM 3164 O O . GLU A 1 396 ? -56.247 -26.873 49.578 1.00 84.56 396 GLU A O 1
ATOM 3169 N N . GLU A 1 397 ? -55.024 -26.263 51.352 1.00 82.69 397 GLU A N 1
ATOM 3170 C CA . GLU A 1 397 ? -54.321 -25.149 50.704 1.00 82.69 397 GLU A CA 1
ATOM 3171 C C . GLU A 1 397 ? -53.328 -25.652 49.657 1.00 82.69 397 GLU A C 1
ATOM 3173 O O . GLU A 1 397 ? -53.369 -25.178 48.534 1.00 82.69 397 GLU A O 1
ATOM 3178 N N . ILE A 1 398 ? -52.509 -26.664 49.959 1.00 79.69 398 ILE A N 1
ATOM 3179 C CA . ILE A 1 398 ? -51.596 -27.282 48.984 1.00 79.69 398 ILE A CA 1
ATOM 3180 C C . ILE A 1 398 ? -52.383 -27.923 47.837 1.00 79.69 398 ILE A C 1
ATOM 3182 O O . ILE A 1 398 ? -51.971 -27.834 46.687 1.00 79.69 398 ILE A O 1
ATOM 3186 N N . HIS A 1 399 ? -53.528 -28.546 48.113 1.00 80.88 399 HIS A N 1
ATOM 3187 C CA . HIS A 1 399 ? -54.392 -29.113 47.079 1.00 80.88 399 HIS A CA 1
ATOM 3188 C C . HIS A 1 399 ? -55.081 -28.023 46.248 1.00 80.88 399 HIS A C 1
ATOM 3190 O O . HIS A 1 399 ? -55.289 -28.233 45.056 1.00 80.88 399 HIS A O 1
ATOM 3196 N N . ARG A 1 400 ? -55.433 -26.871 46.837 1.00 83.81 400 ARG A N 1
ATOM 3197 C CA . ARG A 1 400 ? -55.915 -25.694 46.095 1.00 83.81 400 ARG A CA 1
ATOM 3198 C C . ARG A 1 400 ? -54.798 -25.086 45.251 1.00 83.81 400 ARG A C 1
ATOM 3200 O O . ARG A 1 400 ? -55.006 -24.935 44.061 1.00 83.81 400 ARG A O 1
ATOM 3207 N N . ASP A 1 401 ? -53.611 -24.868 45.809 1.00 79.31 401 ASP A N 1
ATOM 3208 C CA . ASP A 1 401 ? -52.428 -24.374 45.095 1.00 79.31 401 ASP A CA 1
ATOM 3209 C C . ASP A 1 401 ? -52.020 -25.332 43.956 1.00 79.31 401 ASP A C 1
ATOM 3211 O O . ASP A 1 401 ? -51.674 -24.874 42.871 1.00 79.31 401 ASP A O 1
ATOM 3215 N N . SER A 1 402 ? -52.101 -26.655 44.164 1.00 76.06 402 SER A N 1
ATOM 3216 C CA . SER A 1 402 ? -51.863 -27.675 43.125 1.00 76.06 402 SER A CA 1
ATOM 3217 C C . SER A 1 402 ? -52.929 -27.614 42.043 1.00 76.06 402 SER A C 1
ATOM 3219 O O . SER A 1 402 ? -52.588 -27.614 40.870 1.00 76.06 402 SER A O 1
ATOM 3221 N N . ARG A 1 403 ? -54.211 -27.494 42.412 1.00 79.12 403 ARG A N 1
ATOM 3222 C CA . ARG A 1 403 ? -55.306 -27.341 41.443 1.00 79.12 403 ARG A CA 1
ATOM 3223 C C . ARG A 1 403 ? -55.208 -26.035 40.669 1.00 79.12 403 ARG A C 1
ATOM 3225 O O . ARG A 1 403 ? -55.400 -26.056 39.465 1.00 79.12 403 ARG A O 1
ATOM 3232 N N . ASP A 1 404 ? -54.860 -24.932 41.315 1.00 78.56 404 ASP A N 1
ATOM 3233 C CA . ASP A 1 404 ? -54.681 -23.629 40.678 1.00 78.56 404 ASP A CA 1
ATOM 3234 C C . ASP A 1 404 ? -53.435 -23.626 39.779 1.00 78.56 404 ASP A C 1
ATOM 3236 O O . ASP A 1 404 ? -53.445 -23.024 38.704 1.00 78.56 404 ASP A O 1
ATOM 3240 N N . ALA A 1 405 ? -52.364 -24.325 40.171 1.00 72.25 405 ALA A N 1
ATOM 3241 C CA . ALA A 1 405 ? -51.187 -24.545 39.334 1.00 72.25 405 ALA A CA 1
ATOM 3242 C C . ALA A 1 405 ? -51.504 -25.454 38.137 1.00 72.25 405 ALA A C 1
ATOM 3244 O O . ALA A 1 405 ? -51.149 -25.117 37.010 1.00 72.25 405 ALA A O 1
ATOM 3245 N N . GLU A 1 406 ? -52.221 -26.557 38.347 1.00 74.25 406 GLU A N 1
ATOM 3246 C CA . GLU A 1 406 ? -52.700 -27.464 37.300 1.00 74.25 406 GLU A CA 1
ATOM 3247 C C . GLU A 1 406 ? -53.666 -26.753 36.347 1.00 74.25 406 GLU A C 1
ATOM 3249 O O . GLU A 1 406 ? -53.555 -26.909 35.136 1.00 74.25 406 GLU A O 1
ATOM 3254 N N . GLU A 1 407 ? -54.562 -25.906 36.855 1.00 73.25 407 GLU A N 1
ATOM 3255 C CA . GLU A 1 407 ? -55.507 -25.126 36.059 1.00 73.25 407 GLU A CA 1
ATOM 3256 C C . GLU A 1 407 ? -54.799 -23.994 35.295 1.00 73.25 407 GLU A C 1
ATOM 3258 O O . GLU A 1 407 ? -55.148 -23.710 34.148 1.00 73.25 407 GLU A O 1
ATOM 3263 N N . ARG A 1 408 ? -53.747 -23.386 35.863 1.00 68.00 408 ARG A N 1
ATOM 3264 C CA . ARG A 1 408 ? -52.853 -22.451 35.153 1.00 68.00 408 ARG A CA 1
ATOM 3265 C C . ARG A 1 408 ? -52.051 -23.140 34.054 1.00 68.00 408 ARG A C 1
ATOM 3267 O O . ARG A 1 408 ? -51.914 -22.574 32.970 1.00 68.00 408 ARG A O 1
ATOM 3274 N N . ILE A 1 409 ? -51.563 -24.354 34.296 1.00 64.56 409 ILE A N 1
ATOM 3275 C CA . ILE A 1 409 ? -50.875 -25.175 33.292 1.00 64.56 409 ILE A CA 1
ATOM 3276 C C . ILE A 1 409 ? -51.861 -25.590 32.188 1.00 64.56 409 ILE A C 1
ATOM 3278 O O . ILE A 1 409 ? -51.562 -25.408 31.009 1.00 64.56 409 ILE A O 1
ATOM 3282 N N . ALA A 1 410 ? -53.067 -26.040 32.546 1.00 65.56 410 ALA A N 1
ATOM 3283 C CA . ALA A 1 410 ? -54.118 -26.448 31.612 1.00 65.56 410 ALA A CA 1
ATOM 3284 C C . ALA A 1 410 ? -54.659 -25.281 30.767 1.00 65.56 410 ALA A C 1
ATOM 3286 O O . ALA A 1 410 ? -54.971 -25.459 29.592 1.00 65.56 410 ALA A O 1
ATOM 3287 N N . LYS A 1 411 ? -54.713 -24.065 31.327 1.00 68.00 411 LYS A N 1
ATOM 3288 C CA . LYS A 1 411 ? -55.035 -22.826 30.595 1.00 68.00 411 LYS A CA 1
ATOM 3289 C C . LYS A 1 411 ? -53.856 -22.284 29.768 1.00 68.00 411 LYS A C 1
ATOM 3291 O O . LYS A 1 411 ? -53.978 -21.214 29.174 1.00 68.00 411 LYS A O 1
ATOM 3296 N N . GLY A 1 412 ? -52.719 -22.985 29.714 1.00 55.00 412 GLY A N 1
ATOM 3297 C CA . GLY A 1 412 ? -51.550 -22.581 28.927 1.00 55.00 412 GLY A CA 1
ATOM 3298 C C . GLY A 1 412 ? -50.794 -21.369 29.489 1.00 55.00 412 GLY A C 1
ATOM 3299 O O . GLY A 1 412 ? -50.061 -20.714 28.754 1.00 55.00 412 GLY A O 1
ATOM 3300 N N . MET A 1 413 ? -50.972 -21.058 30.777 1.00 58.56 413 MET A N 1
ATOM 3301 C CA . MET A 1 413 ? -50.186 -20.073 31.539 1.00 58.56 413 MET A CA 1
ATOM 3302 C C . MET A 1 413 ? -49.035 -20.730 32.323 1.00 58.56 413 MET A C 1
ATOM 3304 O O . MET A 1 413 ? -48.478 -20.124 33.237 1.00 58.56 413 MET A O 1
ATOM 3308 N N . GLY A 1 414 ? -48.668 -21.967 31.971 1.00 58.44 414 GLY A N 1
ATOM 3309 C CA . GLY A 1 414 ? -47.379 -22.541 32.348 1.00 58.44 414 GLY A CA 1
ATOM 3310 C C . GLY A 1 414 ? -46.226 -21.792 31.672 1.00 58.44 414 GLY A C 1
ATOM 3311 O O . GLY A 1 414 ? -46.411 -21.159 30.635 1.00 58.44 414 GLY A O 1
ATOM 3312 N N . LEU A 1 415 ? -45.035 -21.875 32.270 1.00 58.22 415 LEU A N 1
ATOM 3313 C CA . LEU A 1 415 ? -43.829 -21.110 31.922 1.00 58.22 415 LEU A CA 1
ATOM 3314 C C . LEU A 1 415 ? -43.416 -21.188 30.432 1.00 58.22 415 LEU A C 1
ATOM 3316 O O . LEU A 1 415 ? -42.695 -20.311 29.966 1.00 58.22 415 LEU A O 1
ATOM 3320 N N . VAL A 1 416 ? -43.900 -22.184 29.678 1.00 56.94 416 VAL A N 1
ATOM 3321 C CA . VAL A 1 416 ? -43.809 -22.273 28.211 1.00 56.94 416 VAL A CA 1
ATOM 3322 C C . VAL A 1 416 ? -45.091 -22.936 27.684 1.00 56.94 416 VAL A C 1
ATOM 3324 O O . VAL A 1 416 ? -45.478 -24.001 28.167 1.00 56.94 416 VAL A O 1
ATOM 3327 N N . LYS A 1 417 ? -45.775 -22.331 26.704 1.00 68.12 417 LYS A N 1
ATOM 3328 C CA . LYS A 1 417 ? -46.905 -22.979 26.010 1.00 68.12 417 LYS A CA 1
ATOM 3329 C C . LYS A 1 417 ? -46.362 -24.132 25.164 1.00 68.12 417 LYS A C 1
ATOM 3331 O O . LYS A 1 417 ? -45.354 -23.938 24.498 1.00 68.12 417 LYS A O 1
ATOM 3336 N N . SER A 1 418 ? -47.049 -25.279 25.108 1.00 69.00 418 SER A N 1
ATOM 3337 C CA . SER A 1 418 ? -46.667 -26.405 24.223 1.00 69.00 418 SER A CA 1
ATOM 3338 C C . SER A 1 418 ? -46.357 -25.926 22.803 1.00 69.00 418 SER A C 1
ATOM 3340 O O . SER A 1 418 ? -45.307 -26.232 22.263 1.00 69.00 418 SER A O 1
ATOM 3342 N N . GLN A 1 419 ? -47.202 -25.040 22.271 1.00 72.00 419 GLN A N 1
ATOM 3343 C CA . GLN A 1 419 ? -47.031 -24.442 20.947 1.00 72.00 419 GLN A CA 1
ATOM 3344 C C . GLN A 1 419 ? -45.743 -23.624 20.785 1.00 72.00 419 GLN A C 1
ATOM 3346 O O . GLN A 1 419 ? -45.229 -23.523 19.679 1.00 72.00 419 GLN A O 1
ATOM 3351 N N . ASP A 1 420 ? -45.241 -22.992 21.845 1.00 76.19 420 ASP A N 1
ATOM 3352 C CA . ASP A 1 420 ? -44.000 -22.215 21.788 1.00 76.19 420 ASP A CA 1
ATOM 3353 C C . ASP A 1 420 ? -42.770 -23.131 21.897 1.00 76.19 420 ASP A C 1
ATOM 3355 O O . ASP A 1 420 ? -41.720 -22.810 21.344 1.00 76.19 420 ASP A O 1
ATOM 3359 N N . LEU A 1 421 ? -42.916 -24.294 22.541 1.00 79.62 421 LEU A N 1
ATOM 3360 C CA . LEU A 1 421 ? -41.895 -25.339 22.596 1.00 79.62 421 LEU A CA 1
ATOM 3361 C C . LEU A 1 421 ? -41.792 -26.088 21.258 1.00 79.62 421 LEU A C 1
ATOM 3363 O O . LEU A 1 421 ? -40.684 -26.277 20.765 1.00 79.62 421 LEU A O 1
ATOM 3367 N N . ASP A 1 422 ? -42.931 -26.393 20.631 1.00 83.38 422 ASP A N 1
ATOM 3368 C CA . ASP A 1 422 ? -43.000 -26.993 19.292 1.00 83.38 422 ASP A CA 1
ATOM 3369 C C . ASP A 1 422 ? -42.379 -26.049 18.243 1.00 83.38 422 ASP A C 1
ATOM 3371 O O . ASP A 1 422 ? -41.512 -26.450 17.471 1.00 83.38 422 ASP A O 1
ATOM 3375 N N . LYS A 1 423 ? -42.707 -24.747 18.288 1.00 87.12 423 LYS A N 1
ATOM 3376 C CA . LYS A 1 423 ? -42.076 -23.727 17.424 1.00 87.12 423 LYS A CA 1
ATOM 3377 C C . LYS A 1 423 ? -40.577 -23.580 17.671 1.00 87.12 423 LYS A C 1
ATOM 3379 O O . LYS A 1 423 ? -39.825 -23.316 16.737 1.00 87.12 423 LYS A O 1
ATOM 3384 N N . ALA A 1 424 ? -40.134 -23.685 18.924 1.00 79.94 424 ALA A N 1
ATOM 3385 C CA . ALA A 1 424 ? -38.713 -23.636 19.245 1.00 79.94 424 ALA A CA 1
ATOM 3386 C C . ALA A 1 424 ? -37.985 -24.870 18.698 1.00 79.94 424 ALA A C 1
ATOM 3388 O O . ALA A 1 424 ? -36.899 -24.721 18.149 1.00 79.94 424 ALA A O 1
ATOM 3389 N N . GLN A 1 425 ? -38.593 -26.057 18.781 1.00 88.94 425 GLN A N 1
ATOM 3390 C CA . GLN A 1 425 ? -38.053 -27.291 18.207 1.00 88.94 425 GLN A CA 1
ATOM 3391 C C . GLN A 1 425 ? -37.995 -27.240 16.676 1.00 88.94 425 GLN A C 1
ATOM 3393 O O . GLN A 1 425 ? -36.952 -27.560 16.118 1.00 88.94 425 GLN A O 1
ATOM 3398 N N . GLU A 1 426 ? -39.043 -26.753 16.004 1.00 91.81 426 GLU A N 1
ATOM 3399 C CA . GLU A 1 426 ? -39.041 -26.539 14.546 1.00 91.81 426 GLU A CA 1
ATOM 3400 C C . GLU A 1 426 ? -37.971 -25.529 14.115 1.00 91.81 426 GLU A C 1
ATOM 3402 O O . GLU A 1 426 ? -37.296 -25.705 13.100 1.00 91.81 426 GLU A O 1
ATOM 3407 N N . LYS A 1 427 ? -37.779 -24.462 14.897 1.00 91.56 427 LYS A N 1
ATOM 3408 C CA . LYS A 1 427 ? -36.739 -23.471 14.619 1.00 91.56 427 LYS A CA 1
ATOM 3409 C C . LYS A 1 427 ? -35.339 -24.038 14.845 1.00 91.56 427 LYS A C 1
ATOM 3411 O O . LYS A 1 427 ? -34.436 -23.720 14.082 1.00 91.56 427 LYS A O 1
ATOM 3416 N N . ILE A 1 428 ? -35.154 -24.871 15.868 1.00 90.69 428 ILE A N 1
ATOM 3417 C CA . ILE A 1 428 ? -33.889 -25.576 16.106 1.00 90.69 428 ILE A CA 1
ATOM 3418 C C . ILE A 1 428 ? -33.600 -26.530 14.946 1.00 90.69 428 ILE A C 1
ATOM 3420 O O . ILE A 1 428 ? -32.502 -26.465 14.409 1.00 90.69 428 ILE A O 1
ATOM 3424 N N . SER A 1 429 ? -34.573 -27.325 14.489 1.00 94.88 429 SER A N 1
ATOM 3425 C CA . SER A 1 429 ? -34.360 -28.235 13.356 1.00 94.88 429 SER A CA 1
ATOM 3426 C C . SER A 1 429 ? -34.056 -27.486 12.056 1.00 94.88 429 SER A C 1
ATOM 3428 O O . SER A 1 429 ? -33.174 -27.896 11.311 1.00 94.88 429 SER A O 1
ATOM 3430 N N . GLN A 1 430 ? -34.720 -26.352 11.801 1.00 94.62 430 GLN A N 1
ATOM 3431 C CA . GLN A 1 430 ? -34.405 -25.493 10.651 1.00 94.62 430 GLN A CA 1
ATOM 34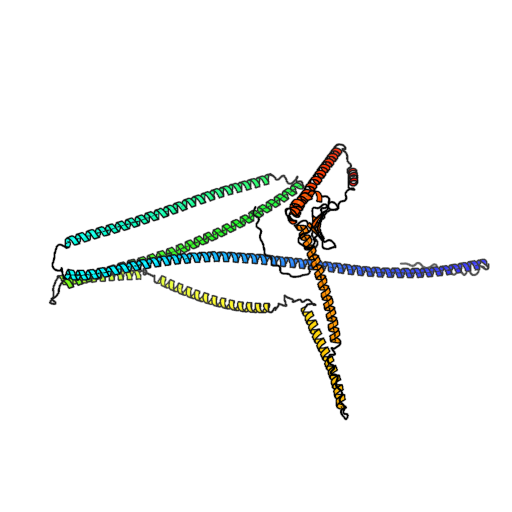32 C C . GLN A 1 430 ? -32.985 -24.930 10.737 1.00 94.62 430 GLN A C 1
ATOM 3434 O O . GLN A 1 430 ? -32.247 -24.970 9.759 1.00 94.62 430 GLN A O 1
ATOM 3439 N N . LEU A 1 431 ? -32.573 -24.444 11.911 1.00 92.06 431 LEU A N 1
ATOM 3440 C CA . LEU A 1 431 ? -31.215 -23.945 12.117 1.00 92.06 431 LEU A CA 1
ATOM 3441 C C . LEU A 1 431 ? -30.171 -25.063 12.001 1.00 92.06 431 LEU A C 1
ATOM 3443 O O . LEU A 1 431 ? -29.088 -24.820 11.485 1.00 92.06 431 LEU A O 1
ATOM 3447 N N . GLU A 1 432 ? -30.475 -26.283 12.440 1.00 95.12 432 GLU A N 1
ATOM 3448 C CA . GLU A 1 432 ? -29.603 -27.449 12.263 1.00 95.12 432 GLU A CA 1
ATOM 3449 C C . GLU A 1 432 ? -29.468 -27.841 10.785 1.00 95.12 432 GLU A C 1
ATOM 3451 O O . GLU A 1 432 ? -28.355 -28.109 10.330 1.00 95.12 432 GLU A O 1
ATOM 3456 N N . GLU A 1 433 ? -30.559 -27.808 10.015 1.00 95.94 433 GLU A N 1
ATOM 3457 C CA . GLU A 1 433 ? -30.535 -28.006 8.560 1.00 95.94 433 GLU A CA 1
ATOM 3458 C C . GLU A 1 433 ? -29.749 -26.896 7.845 1.00 95.94 433 GLU A C 1
ATOM 3460 O O . GLU A 1 433 ? -28.944 -27.182 6.957 1.00 95.94 433 GLU A O 1
ATOM 3465 N N . GLU A 1 434 ? -29.912 -25.637 8.257 1.00 96.06 434 GLU A N 1
ATOM 3466 C CA . GLU A 1 434 ? -29.141 -24.506 7.734 1.00 96.06 434 GLU A CA 1
ATOM 3467 C C . GLU A 1 434 ? -27.654 -24.624 8.082 1.00 96.06 434 GLU A C 1
ATOM 3469 O O . GLU A 1 434 ? -26.806 -24.417 7.216 1.00 96.06 434 GLU A O 1
ATOM 3474 N N . ILE A 1 435 ? -27.310 -25.010 9.313 1.00 92.44 435 ILE A N 1
ATOM 3475 C CA . ILE A 1 435 ? -25.924 -25.265 9.728 1.00 92.44 435 ILE A CA 1
ATOM 3476 C C . ILE A 1 435 ? -25.338 -26.425 8.918 1.00 92.44 435 ILE A C 1
ATOM 3478 O O . ILE A 1 435 ? -24.202 -26.326 8.449 1.00 92.44 435 ILE A O 1
ATOM 3482 N N . ALA A 1 436 ? -26.100 -27.498 8.692 1.00 96.06 436 ALA A N 1
ATOM 3483 C CA . ALA A 1 436 ? -25.676 -28.609 7.847 1.00 96.06 436 ALA A CA 1
ATOM 3484 C C . ALA A 1 436 ? -25.444 -28.152 6.395 1.00 96.06 436 ALA A C 1
ATOM 3486 O O . ALA A 1 436 ? -24.384 -28.429 5.831 1.00 96.06 436 ALA A O 1
ATOM 3487 N N . GLY A 1 437 ? -26.360 -27.374 5.814 1.00 96.69 437 GLY A N 1
ATOM 3488 C CA . GLY A 1 437 ? -26.221 -26.816 4.466 1.00 96.69 437 GLY A CA 1
ATOM 3489 C C . GLY A 1 437 ? -25.031 -25.861 4.330 1.00 96.69 437 GLY A C 1
ATOM 3490 O O . GLY A 1 437 ? -24.239 -25.976 3.393 1.00 96.69 437 GLY A O 1
ATOM 3491 N N . LEU A 1 438 ? -24.851 -24.956 5.295 1.00 93.81 438 LEU A N 1
ATOM 3492 C CA . LEU A 1 438 ? -23.716 -24.036 5.339 1.00 93.81 438 LEU A CA 1
ATOM 3493 C C . LEU A 1 438 ? -22.396 -24.787 5.525 1.00 93.81 438 LEU A C 1
ATOM 3495 O O . LEU A 1 438 ? -21.425 -24.465 4.848 1.00 93.81 438 LEU A O 1
ATOM 3499 N N . SER A 1 439 ? -22.351 -25.815 6.375 1.00 95.25 439 SER A N 1
ATOM 3500 C CA . SER A 1 439 ? -21.147 -26.634 6.559 1.00 95.25 439 SER A CA 1
ATOM 3501 C C . SER A 1 439 ? -20.778 -27.424 5.298 1.00 95.25 439 SER A C 1
ATOM 3503 O O . SER A 1 439 ? -19.599 -27.470 4.945 1.00 95.25 439 SER A O 1
ATOM 3505 N N . SER A 1 440 ? -21.767 -27.948 4.560 1.00 97.06 440 SER A N 1
ATOM 3506 C CA . SER A 1 440 ? -21.548 -28.561 3.244 1.00 97.06 440 SER A CA 1
ATOM 3507 C C . SER A 1 440 ? -20.979 -27.545 2.254 1.00 97.06 440 SER A C 1
ATOM 3509 O O . SER A 1 440 ? -19.938 -27.798 1.654 1.00 97.06 440 SER A O 1
ATOM 3511 N N . SER A 1 441 ? -21.592 -26.362 2.148 1.00 96.88 441 SER A N 1
ATOM 3512 C CA . SER A 1 441 ? -21.126 -25.288 1.259 1.00 96.88 441 SER A CA 1
ATOM 3513 C C . SER A 1 441 ? -19.704 -24.820 1.595 1.00 96.88 441 SER A C 1
ATOM 3515 O O . SER A 1 441 ? -18.875 -24.632 0.706 1.00 96.88 441 SER A O 1
ATOM 3517 N N . VAL A 1 442 ? -19.369 -24.703 2.884 1.00 94.38 442 VAL A N 1
ATOM 3518 C CA . VAL A 1 442 ? -18.000 -24.406 3.330 1.00 94.38 442 VAL A CA 1
ATOM 3519 C C . VAL A 1 442 ? -17.042 -25.525 2.913 1.00 94.38 442 VAL A C 1
ATOM 3521 O O . VAL A 1 442 ? -15.930 -25.238 2.470 1.00 94.38 442 VAL A O 1
ATOM 3524 N N . SER A 1 443 ? -17.455 -26.792 2.995 1.00 96.88 443 SER A N 1
ATOM 3525 C CA . SER A 1 443 ? -16.631 -27.924 2.552 1.00 96.88 443 SER A CA 1
ATOM 3526 C C . SER A 1 443 ? -16.379 -27.903 1.033 1.00 96.88 443 SER A C 1
ATOM 3528 O O . SER A 1 443 ? -15.237 -28.049 0.596 1.00 96.88 443 SER A O 1
ATOM 3530 N N . ASP A 1 444 ? -17.396 -27.580 0.231 1.00 96.88 444 ASP A N 1
ATOM 3531 C CA . ASP A 1 444 ? -17.280 -27.470 -1.227 1.00 96.88 444 ASP A CA 1
ATOM 3532 C C . ASP A 1 444 ? -16.391 -26.288 -1.634 1.00 96.88 444 ASP A C 1
ATOM 3534 O O . ASP A 1 444 ? -15.478 -26.428 -2.453 1.00 96.88 444 ASP A O 1
ATOM 3538 N N . LEU A 1 445 ? -16.598 -25.121 -1.013 1.00 95.62 445 LEU A N 1
ATOM 3539 C CA . LEU A 1 445 ? -15.783 -23.931 -1.252 1.00 95.62 445 LEU A CA 1
ATOM 3540 C C . LEU A 1 445 ? -14.333 -24.142 -0.818 1.00 95.62 445 LEU A C 1
ATOM 3542 O O . LEU A 1 445 ? -13.423 -23.719 -1.528 1.00 95.62 445 LEU A O 1
ATOM 3546 N N . THR A 1 446 ? -14.088 -24.814 0.309 1.00 95.88 446 THR A N 1
ATOM 3547 C CA . THR A 1 446 ? -12.718 -25.127 0.746 1.00 95.88 446 THR A CA 1
ATOM 3548 C C . THR A 1 446 ? -12.046 -26.123 -0.198 1.00 95.88 446 THR A C 1
ATOM 3550 O O . THR A 1 446 ? -10.890 -25.907 -0.556 1.00 95.88 446 THR A O 1
ATOM 3553 N N . SER A 1 447 ? -12.757 -27.139 -0.698 1.00 97.19 447 SER A N 1
ATOM 3554 C CA . SER A 1 447 ? -12.241 -28.046 -1.734 1.00 97.19 447 SER A CA 1
ATOM 3555 C C . SER A 1 447 ? -11.952 -27.327 -3.058 1.00 97.19 447 SER A C 1
ATOM 3557 O O . SER A 1 447 ? -10.927 -27.572 -3.692 1.00 97.19 447 SER A O 1
ATOM 3559 N N . SER A 1 448 ? -12.821 -26.410 -3.491 1.00 96.56 448 SER A N 1
ATOM 3560 C CA . SER A 1 448 ? -12.568 -25.613 -4.696 1.00 96.56 448 SER A CA 1
ATOM 3561 C C . SER A 1 448 ? -11.369 -24.685 -4.507 1.00 96.56 448 SER A C 1
ATOM 3563 O O . SER A 1 448 ? -10.583 -24.494 -5.432 1.00 96.56 448 SER A O 1
ATOM 3565 N N . ASN A 1 449 ? -11.213 -24.104 -3.317 1.00 92.38 449 ASN A N 1
ATOM 3566 C CA . ASN A 1 449 ? -10.121 -23.187 -3.019 1.00 92.38 449 ASN A CA 1
ATOM 3567 C C . ASN A 1 449 ? -8.776 -23.925 -2.951 1.00 92.38 449 ASN A C 1
ATOM 3569 O O . ASN A 1 449 ? -7.784 -23.442 -3.492 1.00 92.38 449 ASN A O 1
ATOM 3573 N N . THR A 1 450 ? -8.733 -25.132 -2.380 1.00 96.00 450 THR A N 1
ATOM 3574 C CA . THR A 1 450 ? -7.516 -25.958 -2.395 1.00 96.00 450 THR A CA 1
ATOM 3575 C C . THR A 1 450 ? -7.145 -26.400 -3.811 1.00 96.00 450 THR A C 1
ATOM 3577 O O . THR A 1 450 ? -5.967 -26.332 -4.165 1.00 96.00 450 THR A O 1
ATOM 3580 N N . ALA A 1 451 ? -8.121 -26.766 -4.650 1.00 96.56 451 ALA A N 1
ATOM 3581 C CA . ALA A 1 451 ? -7.885 -27.099 -6.056 1.00 96.56 451 ALA A CA 1
ATOM 3582 C C . ALA A 1 451 ? -7.332 -25.903 -6.853 1.00 96.56 451 ALA A C 1
ATOM 3584 O O . ALA A 1 451 ? -6.314 -26.035 -7.533 1.00 96.56 451 ALA A O 1
ATOM 3585 N N . LEU A 1 452 ? -7.939 -24.720 -6.706 1.00 95.88 452 LEU A N 1
ATOM 3586 C CA . LEU A 1 452 ? -7.456 -23.485 -7.334 1.00 95.88 452 LEU A CA 1
ATOM 3587 C C . LEU A 1 452 ? -6.075 -23.082 -6.811 1.00 95.88 452 LEU A C 1
ATOM 3589 O O . LEU A 1 452 ? -5.223 -22.661 -7.586 1.00 95.88 452 LEU A O 1
ATOM 3593 N N . THR A 1 453 ? -5.814 -23.248 -5.514 1.00 95.06 453 THR A N 1
ATOM 3594 C CA . THR A 1 453 ? -4.489 -22.987 -4.937 1.00 95.06 453 THR A CA 1
ATOM 3595 C C . THR A 1 453 ? -3.446 -23.919 -5.548 1.00 95.06 453 THR A C 1
ATOM 3597 O O . THR A 1 453 ? -2.368 -23.464 -5.924 1.00 95.06 453 THR A O 1
ATOM 3600 N N . ALA A 1 454 ? -3.763 -25.205 -5.717 1.00 95.94 454 ALA A N 1
ATOM 3601 C CA . ALA A 1 454 ? -2.875 -26.152 -6.382 1.00 95.94 454 ALA A CA 1
ATOM 3602 C C . ALA A 1 454 ? -2.607 -25.752 -7.845 1.00 95.94 454 ALA A C 1
ATOM 3604 O O . ALA A 1 454 ? -1.454 -25.750 -8.280 1.00 95.94 454 ALA A O 1
ATOM 3605 N N . GLU A 1 455 ? -3.634 -25.331 -8.586 1.00 96.19 455 GLU A N 1
ATOM 3606 C CA . GLU A 1 455 ? -3.480 -24.841 -9.959 1.00 96.19 455 GLU A CA 1
ATOM 3607 C C . GLU A 1 455 ? -2.611 -23.578 -10.022 1.00 96.19 455 GLU A C 1
ATOM 3609 O O . GLU A 1 455 ? -1.661 -23.524 -10.802 1.00 96.19 455 GLU A O 1
ATOM 3614 N N . VAL A 1 456 ? -2.850 -22.605 -9.140 1.00 93.12 456 VAL A N 1
ATOM 3615 C CA . VAL A 1 456 ? -2.027 -21.394 -9.032 1.00 93.12 456 VAL A CA 1
ATOM 3616 C C . VAL A 1 456 ? -0.582 -21.749 -8.703 1.00 93.12 456 VAL A C 1
ATOM 3618 O O . VAL A 1 456 ? 0.320 -21.217 -9.341 1.00 93.12 456 VAL A O 1
ATOM 3621 N N . THR A 1 457 ? -0.323 -22.674 -7.773 1.00 94.25 457 THR A N 1
ATOM 3622 C CA . THR A 1 457 ? 1.057 -23.089 -7.469 1.00 94.25 457 THR A CA 1
ATOM 3623 C C . THR A 1 457 ? 1.741 -23.744 -8.667 1.00 94.25 457 THR A C 1
ATOM 3625 O O . THR A 1 457 ? 2.919 -23.483 -8.906 1.00 94.25 457 THR A O 1
ATOM 3628 N N . ASN A 1 458 ? 1.013 -24.534 -9.458 1.00 94.56 458 ASN A N 1
ATOM 3629 C CA . ASN A 1 458 ? 1.536 -25.133 -10.682 1.00 94.56 458 ASN A CA 1
ATOM 3630 C C . ASN A 1 458 ? 1.846 -24.052 -11.729 1.00 94.56 458 ASN A C 1
ATOM 3632 O O . ASN A 1 458 ? 2.955 -23.998 -12.255 1.00 94.56 458 ASN A O 1
ATOM 3636 N N . LEU A 1 459 ? 0.916 -23.122 -11.962 1.00 90.38 459 LEU A N 1
ATOM 3637 C CA . LEU A 1 459 ? 1.133 -21.989 -12.863 1.00 90.38 459 LEU A CA 1
ATOM 3638 C C . LEU A 1 459 ? 2.313 -21.122 -12.405 1.00 90.38 459 LEU A C 1
ATOM 3640 O O . LEU A 1 459 ? 3.149 -20.749 -13.224 1.00 90.38 459 LEU A O 1
ATOM 3644 N N . MET A 1 460 ? 2.448 -20.866 -11.103 1.00 89.00 460 MET A N 1
ATOM 3645 C CA . MET A 1 460 ? 3.595 -20.154 -10.534 1.00 89.00 460 MET A CA 1
ATOM 3646 C C . MET A 1 460 ? 4.907 -20.903 -10.767 1.00 89.00 460 MET A C 1
ATOM 3648 O O . MET A 1 460 ? 5.896 -20.267 -11.121 1.00 89.00 460 MET A O 1
ATOM 3652 N N . GLN A 1 461 ? 4.936 -22.230 -10.605 1.00 91.94 461 GLN A N 1
ATOM 3653 C CA . GLN A 1 461 ? 6.121 -23.038 -10.913 1.00 91.94 461 GLN A CA 1
ATOM 3654 C C . GLN A 1 461 ? 6.497 -22.942 -12.393 1.00 91.94 461 GLN A C 1
ATOM 3656 O O . GLN A 1 461 ? 7.670 -22.753 -12.701 1.00 91.94 461 GLN A O 1
ATOM 3661 N N . ARG A 1 462 ? 5.512 -22.999 -13.296 1.00 88.50 462 ARG A N 1
ATOM 3662 C CA . ARG A 1 462 ? 5.726 -22.906 -14.748 1.00 88.50 462 ARG A CA 1
ATOM 3663 C C . ARG A 1 462 ? 6.241 -21.531 -15.179 1.00 88.50 462 ARG A C 1
ATOM 3665 O O . ARG A 1 462 ? 7.174 -21.435 -15.978 1.00 88.50 462 ARG A O 1
ATOM 3672 N N . VAL A 1 463 ? 5.700 -20.465 -14.590 1.00 86.94 463 VAL A N 1
ATOM 3673 C CA . VAL A 1 463 ? 6.204 -19.097 -14.790 1.00 86.94 463 VAL A CA 1
ATOM 3674 C C . VAL A 1 463 ? 7.609 -18.946 -14.199 1.00 86.94 463 VAL A C 1
ATOM 3676 O O . VAL A 1 463 ? 8.484 -18.371 -14.841 1.00 86.94 463 VAL A O 1
ATOM 3679 N N . ALA A 1 464 ? 7.871 -19.509 -13.015 1.00 86.81 464 ALA A N 1
ATOM 3680 C CA . ALA A 1 464 ? 9.192 -19.479 -12.387 1.00 86.81 464 ALA A CA 1
ATOM 3681 C C . ALA A 1 464 ? 10.250 -20.264 -13.183 1.00 86.81 464 ALA A C 1
ATOM 3683 O O . ALA A 1 464 ? 11.412 -19.861 -13.204 1.00 86.81 464 ALA A O 1
ATOM 3684 N N . SER A 1 465 ? 9.865 -21.342 -13.876 1.00 89.56 465 SER A N 1
ATOM 3685 C CA . SER A 1 465 ? 10.741 -22.051 -14.819 1.00 89.56 465 SER A CA 1
ATOM 3686 C C . SER A 1 465 ? 10.949 -21.308 -16.143 1.00 89.56 465 SER A C 1
ATOM 3688 O O . SER A 1 465 ? 11.754 -21.749 -16.961 1.00 89.56 465 SER A O 1
ATOM 3690 N N . GLY A 1 466 ? 10.262 -20.182 -16.357 1.00 84.94 466 GLY A N 1
ATOM 3691 C CA . GLY A 1 466 ? 10.372 -19.377 -17.571 1.00 84.94 466 GLY A CA 1
ATOM 3692 C C . GLY A 1 466 ? 9.652 -19.982 -18.775 1.00 84.94 466 GLY A C 1
ATOM 3693 O O . GLY A 1 466 ? 10.029 -19.690 -19.910 1.00 84.94 466 GLY A O 1
ATOM 3694 N N . GLU A 1 467 ? 8.640 -20.831 -18.552 1.00 87.56 467 GLU A N 1
ATOM 3695 C CA . GLU A 1 467 ? 7.746 -21.247 -19.633 1.00 87.56 467 GLU A CA 1
ATOM 3696 C C . GLU A 1 467 ? 6.936 -20.035 -20.100 1.00 87.56 467 GLU A C 1
ATOM 3698 O O . GLU A 1 467 ? 6.347 -19.317 -19.294 1.00 87.56 467 GLU A O 1
ATOM 3703 N N . PHE A 1 468 ? 6.900 -19.819 -21.410 1.00 86.38 468 PHE A N 1
ATOM 3704 C CA . PHE A 1 468 ? 6.177 -18.720 -22.042 1.00 86.38 468 PHE A CA 1
ATOM 3705 C C . PHE A 1 468 ? 5.180 -19.279 -23.058 1.00 86.38 468 PHE A C 1
ATOM 3707 O O . PHE A 1 468 ? 5.332 -20.411 -23.533 1.00 86.38 468 PHE A O 1
ATOM 3714 N N . ASN A 1 469 ? 4.145 -18.508 -23.397 1.00 85.25 469 ASN A N 1
ATOM 3715 C CA . ASN A 1 469 ? 3.121 -18.977 -24.329 1.00 85.25 469 ASN A CA 1
ATOM 3716 C C . ASN A 1 469 ? 3.502 -18.633 -25.781 1.00 85.25 469 ASN A C 1
ATOM 3718 O O . ASN A 1 469 ? 3.397 -17.467 -26.161 1.00 85.25 469 ASN A O 1
ATOM 3722 N N . PRO A 1 470 ? 3.846 -19.610 -26.642 1.00 85.00 470 PRO A N 1
ATOM 3723 C CA . PRO A 1 470 ? 4.306 -19.334 -28.004 1.00 85.00 470 PRO A CA 1
ATOM 3724 C C . PRO A 1 470 ? 3.226 -18.744 -28.928 1.00 85.00 470 PRO A C 1
ATOM 3726 O O . PRO A 1 470 ? 3.556 -18.281 -30.020 1.00 85.00 470 PRO A O 1
ATOM 3729 N N . ALA A 1 471 ? 1.947 -18.770 -28.528 1.00 88.56 471 ALA A N 1
ATOM 3730 C CA . ALA A 1 471 ? 0.859 -18.156 -29.289 1.00 88.56 471 ALA A CA 1
ATOM 3731 C C . ALA A 1 471 ? 0.841 -16.620 -29.174 1.00 88.56 471 ALA A C 1
ATOM 3733 O O . ALA A 1 471 ? 0.441 -15.951 -30.124 1.00 88.56 471 ALA A O 1
ATOM 3734 N N . TYR A 1 472 ? 1.283 -16.072 -28.037 1.00 86.31 472 TYR A N 1
ATOM 3735 C CA . TYR A 1 472 ? 1.237 -14.630 -27.747 1.00 86.31 472 TYR A CA 1
ATOM 3736 C C . TYR A 1 472 ? 2.623 -14.018 -27.537 1.00 86.31 472 TYR A C 1
ATOM 3738 O O . TYR A 1 472 ? 2.822 -12.832 -27.783 1.00 86.31 472 TYR A O 1
ATOM 3746 N N . GLU A 1 473 ? 3.598 -14.822 -27.122 1.00 86.56 473 GLU A N 1
ATOM 3747 C CA . GLU A 1 473 ? 4.928 -14.372 -26.737 1.00 86.56 473 GLU A CA 1
ATOM 3748 C C . GLU A 1 473 ? 5.987 -15.047 -27.610 1.00 86.56 473 GLU A C 1
ATOM 3750 O O . GLU A 1 473 ? 5.958 -16.250 -27.877 1.00 86.56 473 GLU A O 1
ATOM 3755 N N . ARG A 1 474 ? 6.967 -14.258 -28.055 1.00 90.56 474 ARG A N 1
ATOM 3756 C CA . ARG A 1 474 ? 8.134 -14.748 -28.789 1.00 90.56 474 ARG A CA 1
ATOM 3757 C C . ARG A 1 474 ? 9.393 -14.311 -28.062 1.00 90.56 474 ARG A C 1
ATOM 3759 O O . ARG A 1 474 ? 9.675 -13.119 -27.978 1.00 90.56 474 ARG A O 1
ATOM 3766 N N . CYS A 1 475 ? 10.192 -15.270 -27.610 1.00 85.19 475 CYS A N 1
ATOM 3767 C 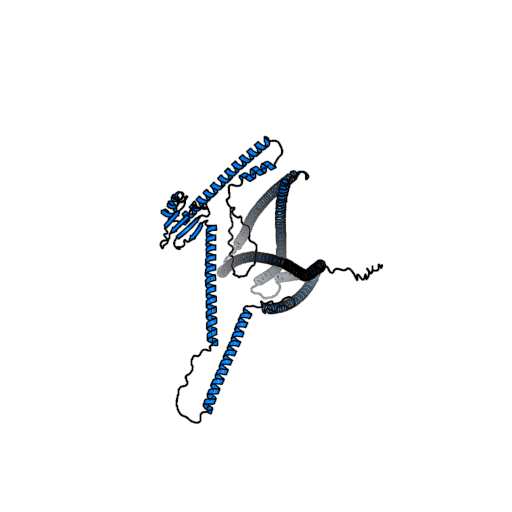CA . CYS A 1 475 ? 11.514 -14.971 -27.076 1.00 85.19 475 CYS A CA 1
ATOM 3768 C C . CYS A 1 475 ? 12.464 -14.575 -28.209 1.00 85.19 475 CYS A C 1
ATOM 3770 O O . CYS A 1 475 ? 12.756 -15.365 -29.107 1.00 85.19 475 CYS A O 1
ATOM 3772 N N . LEU A 1 476 ? 12.945 -13.335 -28.158 1.00 89.06 476 LEU A N 1
ATOM 3773 C CA . LEU A 1 476 ? 13.962 -12.817 -29.061 1.00 89.06 476 LEU A CA 1
ATOM 3774 C C . LEU A 1 476 ? 15.290 -12.745 -28.313 1.00 89.06 476 LEU A C 1
ATOM 3776 O O . LEU A 1 476 ? 15.364 -12.216 -27.207 1.00 89.06 476 LEU A O 1
ATOM 3780 N N . GLU A 1 477 ? 16.352 -13.234 -28.939 1.00 86.56 477 GLU A N 1
ATOM 3781 C CA . GLU A 1 477 ? 17.712 -13.042 -28.452 1.00 86.56 477 GLU A CA 1
ATOM 3782 C C . GLU A 1 477 ? 18.548 -12.271 -29.470 1.00 86.56 477 GLU A C 1
ATOM 3784 O O . GLU A 1 477 ? 18.372 -12.375 -30.687 1.00 86.56 477 GLU A O 1
ATOM 3789 N N . LEU A 1 478 ? 19.505 -11.492 -28.968 1.00 90.75 478 LEU A N 1
ATOM 3790 C CA . LEU A 1 478 ? 20.489 -10.848 -29.825 1.00 90.75 478 LEU A CA 1
ATOM 3791 C C . LEU A 1 478 ? 21.360 -11.923 -30.476 1.00 90.75 478 LEU A C 1
ATOM 3793 O O . LEU A 1 478 ? 22.022 -12.700 -29.786 1.00 90.75 478 LEU A O 1
ATOM 3797 N N . ARG A 1 479 ? 21.451 -11.901 -31.811 1.00 87.56 479 ARG A N 1
ATOM 3798 C CA . ARG A 1 479 ? 22.301 -12.829 -32.581 1.00 87.56 479 ARG A CA 1
ATOM 3799 C C . ARG A 1 479 ? 23.748 -12.878 -32.065 1.00 87.56 479 ARG A C 1
ATOM 3801 O O . ARG A 1 479 ? 24.374 -13.928 -32.134 1.00 87.56 479 ARG A O 1
ATOM 3808 N N . ASN A 1 480 ? 24.246 -11.773 -31.502 1.00 86.44 480 ASN A N 1
ATOM 3809 C CA . ASN A 1 480 ? 25.571 -11.649 -30.886 1.00 86.44 480 ASN A CA 1
ATOM 3810 C C . ASN A 1 480 ? 25.512 -11.479 -29.349 1.00 86.44 480 ASN A C 1
ATOM 3812 O O . ASN A 1 480 ? 26.140 -10.572 -28.800 1.00 86.44 480 ASN A O 1
ATOM 3816 N N . ASN A 1 481 ? 24.772 -12.342 -28.646 1.00 90.62 481 ASN A N 1
ATOM 3817 C CA . ASN A 1 481 ? 24.698 -12.361 -27.178 1.00 90.62 481 ASN A CA 1
ATOM 3818 C C . ASN A 1 481 ? 26.050 -12.786 -26.538 1.00 90.62 481 ASN A C 1
ATOM 3820 O O . ASN A 1 481 ? 26.688 -13.714 -27.047 1.00 90.62 481 ASN A O 1
ATOM 3824 N N . PRO A 1 482 ? 26.513 -12.165 -25.429 1.00 89.75 482 PRO A N 1
ATOM 3825 C CA . PRO A 1 482 ? 27.665 -12.638 -24.652 1.00 89.75 482 PRO A CA 1
ATOM 3826 C C . PRO A 1 482 ? 27.644 -14.140 -24.333 1.00 89.75 482 PRO A C 1
ATOM 3828 O O . PRO A 1 482 ? 28.688 -14.775 -24.447 1.00 89.75 482 PRO A O 1
ATOM 3831 N N . ALA A 1 483 ? 26.484 -14.737 -24.031 1.00 88.00 483 ALA A N 1
ATOM 3832 C CA . ALA A 1 483 ? 26.383 -16.185 -23.812 1.00 88.00 483 ALA A CA 1
ATOM 3833 C C . ALA A 1 483 ? 26.818 -16.987 -25.052 1.00 88.00 483 ALA A C 1
ATOM 3835 O O . ALA A 1 483 ? 27.595 -17.935 -24.952 1.00 88.00 483 ALA A O 1
ATOM 3836 N N . ARG A 1 484 ? 26.396 -16.546 -26.243 1.00 90.81 484 ARG A N 1
ATOM 3837 C CA . ARG A 1 484 ? 26.773 -17.151 -27.526 1.00 90.81 484 ARG A CA 1
ATOM 3838 C C . ARG A 1 484 ? 28.244 -16.921 -27.871 1.00 90.81 484 ARG A C 1
ATOM 3840 O O . ARG A 1 484 ? 28.865 -17.808 -28.444 1.00 90.81 484 ARG A O 1
ATOM 3847 N N . LYS A 1 485 ? 28.819 -15.775 -27.488 1.00 88.31 485 LYS A N 1
ATOM 3848 C CA . LYS A 1 485 ? 30.263 -15.506 -27.622 1.00 88.31 485 LYS A CA 1
ATOM 3849 C C . LYS A 1 485 ? 31.089 -16.426 -26.729 1.00 88.31 485 LYS A C 1
ATOM 3851 O O . LYS A 1 485 ? 32.019 -17.048 -27.217 1.00 88.31 485 LYS A O 1
ATOM 3856 N N . ILE A 1 486 ? 30.715 -16.556 -25.455 1.00 91.25 486 ILE A N 1
ATOM 3857 C CA . ILE A 1 486 ? 31.380 -17.458 -24.503 1.00 91.25 486 ILE A CA 1
ATOM 3858 C C . ILE A 1 486 ? 31.274 -18.902 -24.987 1.00 91.25 486 ILE A C 1
ATOM 3860 O O . ILE A 1 486 ? 32.255 -19.635 -24.953 1.00 91.25 486 ILE A O 1
ATOM 3864 N N . TRP A 1 487 ? 30.101 -19.312 -25.472 1.00 90.62 487 TRP A N 1
ATOM 3865 C CA . TRP A 1 487 ? 29.924 -20.644 -26.039 1.00 90.62 487 TRP A CA 1
ATOM 3866 C C . TRP A 1 487 ? 30.765 -20.848 -27.305 1.00 90.62 487 TRP A C 1
ATOM 3868 O O . TRP A 1 487 ? 31.360 -21.905 -27.471 1.00 90.62 487 TRP A O 1
ATOM 3878 N N . GLY A 1 488 ? 30.871 -19.824 -28.157 1.00 92.25 488 GLY A N 1
ATOM 3879 C CA . GLY A 1 488 ? 31.768 -19.810 -29.312 1.00 92.25 488 GLY A CA 1
ATOM 3880 C C . GLY A 1 488 ? 33.236 -19.987 -28.921 1.00 92.25 488 GLY A C 1
ATOM 3881 O O . GLY A 1 488 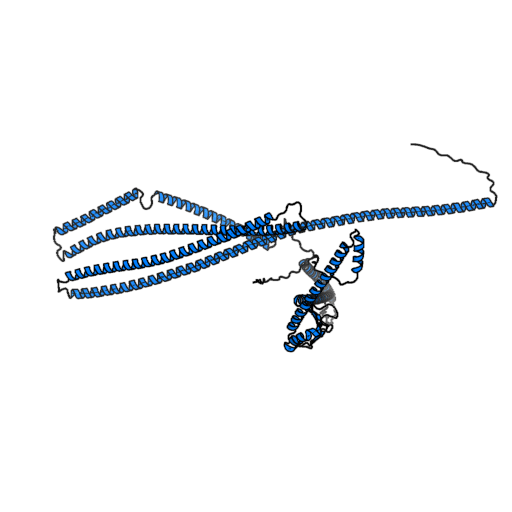? 33.887 -20.859 -29.481 1.00 92.25 488 GLY A O 1
ATOM 3882 N N . ILE A 1 489 ? 33.718 -19.239 -27.922 1.00 90.25 489 ILE A N 1
ATOM 3883 C CA . ILE A 1 489 ? 35.084 -19.358 -27.385 1.00 90.25 489 ILE A CA 1
ATOM 3884 C C . ILE A 1 489 ? 35.306 -20.758 -26.813 1.00 90.25 489 ILE A C 1
ATOM 3886 O O . ILE A 1 489 ? 36.236 -21.428 -27.229 1.00 90.25 489 ILE A O 1
ATOM 3890 N N . ARG A 1 490 ? 34.412 -21.251 -25.945 1.00 92.62 490 ARG A N 1
ATOM 3891 C CA . ARG A 1 490 ? 34.518 -22.604 -25.369 1.00 92.62 490 ARG A CA 1
ATOM 3892 C C . ARG A 1 490 ? 34.526 -23.689 -26.438 1.00 92.62 490 ARG A C 1
ATOM 3894 O O . ARG A 1 490 ? 35.249 -24.669 -26.323 1.00 92.62 490 ARG A O 1
ATOM 3901 N N . LYS A 1 491 ? 33.695 -23.540 -27.472 1.00 94.62 491 LYS A N 1
ATOM 3902 C CA . LYS A 1 491 ? 33.656 -24.481 -28.590 1.00 94.62 491 LYS A CA 1
ATOM 3903 C C . LYS A 1 491 ? 34.957 -24.430 -29.382 1.00 94.62 491 LYS A C 1
ATOM 3905 O O . LYS A 1 491 ? 35.482 -25.483 -29.706 1.00 94.62 491 LYS A O 1
ATOM 3910 N N . GLN A 1 492 ? 35.466 -23.236 -29.668 1.00 90.88 492 GLN A N 1
ATOM 3911 C CA . GLN A 1 492 ? 36.738 -23.059 -30.355 1.00 90.88 492 GLN A CA 1
ATOM 3912 C C . GLN A 1 492 ? 37.893 -23.642 -29.535 1.00 90.88 492 GLN A C 1
ATOM 3914 O O . GLN A 1 492 ? 38.628 -24.460 -30.055 1.00 90.88 492 GLN A O 1
ATOM 3919 N N . GLU A 1 493 ? 37.967 -23.354 -28.235 1.00 88.31 493 GLU A N 1
ATOM 3920 C CA . GLU A 1 493 ? 38.944 -23.953 -27.319 1.00 88.31 493 GLU A CA 1
ATOM 3921 C C . GLU A 1 493 ? 38.870 -25.484 -27.307 1.00 88.31 493 GLU A C 1
ATOM 3923 O O . GLU A 1 493 ? 39.904 -26.143 -27.301 1.00 88.31 493 GLU A O 1
ATOM 3928 N N . LEU A 1 494 ? 37.666 -26.069 -27.321 1.00 93.12 494 LEU A N 1
ATOM 3929 C CA . LEU A 1 494 ? 37.503 -27.523 -27.400 1.00 93.12 494 LEU A CA 1
ATOM 3930 C C . LEU A 1 494 ? 37.975 -28.095 -28.738 1.00 93.12 494 LEU A C 1
ATOM 3932 O O . LEU A 1 494 ? 38.574 -29.166 -28.748 1.00 93.12 494 LEU A O 1
ATOM 3936 N N . GLU A 1 495 ? 37.685 -27.432 -29.856 1.00 92.75 495 GLU A N 1
ATOM 3937 C CA . GLU A 1 495 ? 38.168 -27.861 -31.172 1.00 92.75 495 GLU A CA 1
ATOM 3938 C C . GLU A 1 495 ? 39.690 -27.707 -31.284 1.00 92.75 495 GLU A C 1
ATOM 3940 O O . GLU A 1 495 ? 40.352 -28.626 -31.756 1.00 92.75 495 GLU A O 1
ATOM 3945 N N . ASP A 1 496 ? 40.255 -26.625 -30.750 1.00 84.94 496 ASP A N 1
ATOM 3946 C CA . ASP A 1 496 ? 41.697 -26.384 -30.707 1.00 84.94 496 ASP A CA 1
ATOM 3947 C C . ASP A 1 496 ? 42.409 -27.442 -29.847 1.00 84.94 496 ASP A C 1
ATOM 3949 O O . ASP A 1 496 ? 43.408 -28.013 -30.273 1.00 84.94 496 ASP A O 1
ATOM 3953 N N . LEU A 1 497 ? 41.870 -27.776 -28.668 1.00 86.94 497 LEU A N 1
ATOM 3954 C CA . LEU A 1 497 ? 42.415 -28.838 -27.812 1.00 86.94 497 LEU A CA 1
ATOM 3955 C C . LEU A 1 497 ? 42.289 -30.224 -28.453 1.00 86.94 497 LEU A C 1
ATOM 3957 O O . LEU A 1 497 ? 43.146 -31.081 -28.250 1.00 86.94 497 LEU A O 1
ATOM 3961 N N . LYS A 1 498 ? 41.219 -30.484 -29.214 1.00 89.69 498 LYS A N 1
ATOM 3962 C CA . LYS A 1 498 ? 41.100 -31.726 -29.992 1.00 89.69 498 LYS A CA 1
ATOM 3963 C C . LYS A 1 498 ? 42.122 -31.772 -31.121 1.00 89.69 498 LYS A C 1
ATOM 3965 O O . LYS A 1 498 ? 42.691 -32.835 -31.342 1.00 89.69 498 LYS A O 1
ATOM 3970 N N . ALA A 1 499 ? 42.349 -30.654 -31.808 1.00 88.06 499 ALA A N 1
ATOM 3971 C CA . ALA A 1 499 ? 43.358 -30.549 -32.854 1.00 88.06 499 ALA A CA 1
ATOM 3972 C C . ALA A 1 499 ? 44.765 -30.763 -32.279 1.00 88.06 499 ALA A C 1
ATOM 3974 O O . ALA A 1 499 ? 45.501 -31.595 -32.792 1.00 88.06 499 ALA A O 1
ATOM 3975 N N . GLU A 1 500 ? 45.094 -30.121 -31.154 1.00 83.81 500 GLU A N 1
ATOM 3976 C CA . GLU A 1 500 ? 46.368 -30.313 -30.451 1.00 83.81 500 GLU A CA 1
ATOM 3977 C C . GLU A 1 500 ? 46.535 -31.759 -29.965 1.00 83.81 500 GLU A C 1
ATOM 3979 O O . GLU A 1 500 ? 47.583 -32.360 -30.178 1.00 83.81 500 GLU A O 1
ATOM 3984 N N . ASN A 1 501 ? 45.497 -32.367 -29.380 1.00 84.94 501 ASN A N 1
ATOM 3985 C CA . ASN A 1 501 ? 45.533 -33.789 -29.028 1.00 84.94 501 ASN A CA 1
ATOM 3986 C C . ASN A 1 501 ? 45.734 -34.680 -30.263 1.00 84.94 501 ASN A C 1
ATOM 3988 O O . ASN A 1 501 ? 46.440 -35.678 -30.170 1.00 84.94 501 ASN A O 1
ATOM 3992 N N . GLY A 1 502 ? 45.145 -34.328 -31.408 1.00 86.56 502 GLY A N 1
ATOM 3993 C CA . GLY A 1 502 ? 45.365 -35.010 -32.682 1.00 86.56 502 GLY A CA 1
ATOM 3994 C C . GLY A 1 502 ? 46.821 -34.924 -33.135 1.00 86.56 502 GLY A C 1
ATOM 3995 O O . GLY A 1 502 ? 47.445 -35.955 -33.353 1.00 86.56 502 GLY A O 1
ATOM 3996 N N . GLU A 1 503 ? 47.392 -33.720 -33.172 1.00 83.88 503 GLU A N 1
ATOM 3997 C CA . GLU A 1 503 ? 48.801 -33.490 -33.523 1.00 83.88 503 GLU A CA 1
ATOM 3998 C C . GLU A 1 503 ? 49.760 -34.208 -32.559 1.00 83.88 503 GLU A C 1
ATOM 4000 O O . GLU A 1 503 ? 50.777 -34.766 -32.972 1.00 83.88 503 GLU A O 1
ATOM 4005 N N . LEU A 1 504 ? 49.444 -34.225 -31.260 1.00 80.12 504 LEU A N 1
ATOM 4006 C CA . LEU A 1 504 ? 50.227 -34.946 -30.258 1.00 80.12 504 LEU A CA 1
ATOM 4007 C C . LEU A 1 504 ? 50.130 -36.463 -30.441 1.00 80.12 504 LEU A C 1
ATOM 4009 O O . LEU A 1 504 ? 51.142 -37.144 -30.303 1.00 80.12 504 LEU A O 1
ATOM 4013 N N . LEU A 1 505 ? 48.950 -36.994 -30.770 1.00 80.19 505 LEU A N 1
ATOM 4014 C CA . LEU A 1 505 ? 48.758 -38.416 -31.063 1.00 80.19 505 LEU A CA 1
ATOM 4015 C C . LEU A 1 505 ? 49.458 -38.834 -32.359 1.00 80.19 505 LEU A C 1
ATOM 4017 O O . LEU A 1 505 ? 50.082 -39.890 -32.379 1.00 80.19 505 LEU A O 1
ATOM 4021 N N . GLU A 1 506 ? 49.411 -38.012 -33.408 1.00 83.62 506 GLU A N 1
ATOM 4022 C CA . GLU A 1 506 ? 50.165 -38.234 -34.649 1.00 83.62 506 GLU A CA 1
ATOM 4023 C C . GLU A 1 506 ? 51.666 -38.267 -34.365 1.00 83.62 506 GLU A C 1
ATOM 4025 O O . GLU A 1 506 ? 52.361 -39.200 -34.761 1.00 83.62 506 GLU A O 1
ATOM 4030 N N . ARG A 1 507 ? 52.161 -37.311 -33.577 1.00 77.94 507 ARG A N 1
ATOM 4031 C CA . ARG A 1 507 ? 53.572 -37.252 -33.193 1.00 77.94 507 ARG A CA 1
ATOM 4032 C C . ARG A 1 507 ? 53.993 -38.408 -32.283 1.00 77.94 507 ARG A C 1
ATOM 4034 O O . ARG A 1 507 ? 55.126 -38.871 -32.378 1.00 77.94 507 ARG A O 1
ATOM 4041 N N . LEU A 1 508 ? 53.113 -38.878 -31.398 1.00 72.94 508 LEU A N 1
ATOM 4042 C CA . LEU A 1 508 ? 53.343 -40.091 -30.609 1.00 72.94 508 LEU A CA 1
ATOM 4043 C C . LEU A 1 508 ? 53.367 -41.331 -31.504 1.00 72.94 508 LEU A C 1
ATOM 4045 O O . LEU A 1 508 ? 54.262 -42.148 -31.345 1.00 72.94 508 LEU A O 1
ATOM 4049 N N . ALA A 1 509 ? 52.467 -41.437 -32.483 1.00 75.81 509 ALA A N 1
ATOM 4050 C CA . ALA A 1 509 ? 52.463 -42.532 -33.450 1.00 75.81 509 ALA A CA 1
ATOM 4051 C C . ALA A 1 509 ? 53.728 -42.538 -34.329 1.00 75.81 509 ALA A C 1
ATOM 4053 O O . ALA A 1 509 ? 54.272 -43.603 -34.611 1.00 75.81 509 ALA A O 1
ATOM 4054 N N . GLU A 1 510 ? 54.241 -41.367 -34.718 1.00 80.12 510 GLU A N 1
ATOM 4055 C CA . GLU A 1 510 ? 55.537 -41.230 -35.395 1.00 80.12 510 GLU A CA 1
ATOM 4056 C C . GLU A 1 510 ? 56.697 -41.696 -34.503 1.00 80.12 510 GLU A C 1
ATOM 4058 O O . GLU A 1 510 ? 57.581 -42.421 -34.959 1.00 80.12 510 GLU A O 1
ATOM 4063 N N . LEU A 1 511 ? 56.699 -41.311 -33.223 1.00 73.62 511 LEU A N 1
ATOM 4064 C CA . LEU A 1 511 ? 57.720 -41.742 -32.264 1.00 73.62 511 LEU A CA 1
ATOM 4065 C C . LEU A 1 511 ? 57.642 -43.247 -31.969 1.00 73.62 511 LEU A C 1
ATOM 4067 O O . LEU A 1 511 ? 58.683 -43.897 -31.912 1.00 73.62 511 LEU A O 1
ATOM 4071 N N . ASP A 1 512 ? 56.441 -43.807 -31.834 1.00 73.38 512 ASP A N 1
ATOM 4072 C CA . ASP A 1 512 ? 56.209 -45.242 -31.653 1.00 73.38 512 ASP A CA 1
ATOM 4073 C C . ASP A 1 512 ? 56.591 -46.033 -32.911 1.00 73.38 512 ASP A C 1
ATOM 4075 O O . ASP A 1 512 ? 57.163 -47.116 -32.802 1.00 73.38 512 ASP A O 1
ATOM 4079 N N . GLY A 1 513 ? 56.356 -45.479 -34.106 1.00 70.31 513 GLY A N 1
ATOM 4080 C CA . GLY A 1 513 ? 56.829 -46.033 -35.377 1.00 70.31 513 GLY A CA 1
ATOM 4081 C C . GLY A 1 513 ? 58.357 -46.080 -35.458 1.00 70.31 513 GLY A C 1
ATOM 4082 O O . GLY A 1 513 ? 58.925 -47.127 -35.763 1.00 70.31 513 GLY A O 1
ATOM 4083 N N . LEU A 1 514 ? 59.036 -44.994 -35.075 1.00 71.25 514 LEU A N 1
ATOM 4084 C CA . LEU A 1 514 ? 60.502 -44.941 -34.992 1.00 71.25 514 LEU A CA 1
ATOM 4085 C C . LEU A 1 514 ? 61.059 -45.884 -33.910 1.00 71.25 514 LEU A C 1
ATOM 4087 O O . LEU A 1 514 ? 62.120 -46.486 -34.090 1.00 71.25 514 LEU A O 1
ATOM 4091 N N . LEU A 1 515 ? 60.349 -46.052 -32.790 1.00 61.72 515 LEU A N 1
ATOM 4092 C CA . LEU A 1 515 ? 60.700 -47.021 -31.750 1.00 61.72 515 LEU A CA 1
ATOM 4093 C C . LEU A 1 515 ? 60.498 -48.466 -32.226 1.00 61.72 515 LEU A C 1
ATOM 4095 O O . LEU A 1 515 ? 61.360 -49.307 -31.963 1.00 61.72 515 LEU A O 1
ATOM 4099 N N . ALA A 1 516 ? 59.428 -48.756 -32.967 1.00 61.06 516 ALA A N 1
ATOM 4100 C CA . ALA A 1 516 ? 59.171 -50.061 -33.576 1.00 61.06 516 ALA A CA 1
ATOM 4101 C C . ALA A 1 516 ? 60.202 -50.402 -34.665 1.00 61.06 516 ALA A C 1
ATOM 4103 O O . ALA A 1 516 ? 60.679 -51.533 -34.715 1.00 61.06 516 ALA A O 1
ATOM 4104 N N . GLU A 1 517 ? 60.629 -49.430 -35.473 1.00 60.78 517 GLU A N 1
ATOM 4105 C CA . GLU A 1 517 ? 61.738 -49.578 -36.427 1.00 60.78 517 GLU A CA 1
ATOM 4106 C C . GLU A 1 517 ? 63.079 -49.802 -35.707 1.00 60.78 517 GLU A C 1
ATOM 4108 O O . GLU A 1 517 ? 63.885 -50.632 -36.134 1.00 60.78 517 GLU A O 1
ATOM 4113 N N . SER A 1 518 ? 63.290 -49.155 -34.554 1.00 55.91 518 SER A N 1
ATOM 4114 C CA . SER A 1 518 ? 64.465 -49.396 -33.704 1.00 55.91 518 SER A CA 1
ATOM 4115 C C . SER A 1 518 ? 64.445 -50.772 -33.013 1.00 55.91 518 SER A C 1
ATOM 4117 O O . SER A 1 518 ? 65.501 -51.375 -32.824 1.00 55.91 518 SER A O 1
ATOM 4119 N N . GLN A 1 519 ? 63.261 -51.316 -32.694 1.00 50.44 519 GLN A N 1
ATOM 4120 C CA . GLN A 1 519 ? 63.092 -52.662 -32.124 1.00 50.44 519 GLN A CA 1
ATOM 4121 C C . GLN A 1 519 ? 63.127 -53.770 -33.186 1.00 50.44 519 GLN A C 1
ATOM 4123 O O . GLN A 1 519 ? 63.676 -54.839 -32.922 1.00 50.44 519 GLN A O 1
ATOM 4128 N N . ALA A 1 520 ? 62.624 -53.525 -34.399 1.00 46.50 520 ALA A N 1
ATOM 4129 C CA . ALA A 1 520 ? 62.755 -54.445 -35.533 1.00 46.50 520 ALA A CA 1
ATOM 4130 C C . ALA A 1 520 ? 64.205 -54.526 -36.057 1.00 46.50 520 ALA A C 1
ATOM 4132 O O . ALA A 1 520 ? 64.577 -55.506 -36.701 1.00 46.50 520 ALA A O 1
ATOM 4133 N N . GLY A 1 521 ? 65.038 -53.530 -35.730 1.00 45.06 521 GLY A N 1
ATOM 4134 C CA . GLY A 1 521 ? 66.485 -53.510 -35.956 1.00 45.06 521 GLY A CA 1
ATOM 4135 C C . GLY A 1 521 ? 67.339 -54.046 -34.797 1.00 45.06 521 GLY A C 1
ATOM 4136 O O . GLY A 1 521 ? 68.565 -53.999 -34.885 1.00 45.06 521 GLY A O 1
ATOM 4137 N N . ALA A 1 522 ? 66.748 -54.584 -33.722 1.00 43.44 522 ALA A N 1
ATOM 4138 C CA . ALA A 1 522 ? 67.484 -55.160 -32.591 1.00 43.44 522 ALA A CA 1
ATOM 4139 C C . ALA A 1 522 ? 67.945 -56.607 -32.867 1.00 43.44 522 ALA A C 1
ATOM 4141 O O . ALA A 1 522 ? 67.679 -57.539 -32.110 1.00 43.44 522 ALA A O 1
ATOM 4142 N N . GLY A 1 523 ? 68.687 -56.773 -33.960 1.00 41.28 523 GLY A N 1
ATOM 4143 C CA . GLY A 1 523 ? 69.581 -57.893 -34.216 1.00 41.28 523 GLY A CA 1
ATOM 4144 C C . GLY A 1 523 ? 71.009 -57.366 -34.315 1.00 41.28 523 GLY A C 1
ATOM 4145 O O . GLY A 1 523 ? 71.487 -57.112 -35.411 1.00 41.28 523 GLY A O 1
ATOM 4146 N N . ALA A 1 524 ? 71.665 -57.245 -33.157 1.00 39.38 524 ALA A N 1
ATOM 4147 C CA . ALA A 1 524 ? 73.081 -56.910 -32.954 1.00 39.38 524 ALA A CA 1
ATOM 4148 C C . ALA A 1 524 ? 73.500 -55.431 -33.111 1.00 39.38 524 ALA A C 1
ATOM 4150 O O . ALA A 1 524 ? 73.868 -54.989 -34.188 1.00 39.38 524 ALA A O 1
ATOM 4151 N N . SER A 1 525 ? 73.623 -54.718 -31.984 1.00 34.03 525 SER A N 1
ATOM 4152 C CA . SER A 1 525 ? 74.941 -54.335 -31.442 1.00 34.03 525 SER A CA 1
ATOM 4153 C C . SER A 1 525 ? 74.819 -53.403 -30.230 1.00 34.03 525 SER A C 1
ATOM 4155 O O . SER A 1 525 ? 74.206 -52.344 -30.279 1.00 34.03 525 SER A O 1
ATOM 4157 N N . THR A 1 526 ? 75.461 -53.843 -29.159 1.00 38.94 526 THR A N 1
ATOM 4158 C CA . THR A 1 526 ? 75.981 -53.157 -27.973 1.00 38.94 526 THR A CA 1
ATOM 4159 C C . THR A 1 526 ? 76.316 -51.664 -28.138 1.00 38.94 526 THR A C 1
ATOM 4161 O O . THR A 1 526 ? 77.057 -51.301 -29.046 1.00 38.94 526 THR A O 1
ATOM 4164 N N . GLY A 1 527 ? 75.926 -50.829 -27.164 1.00 33.47 527 GLY A N 1
ATOM 4165 C CA . GLY A 1 527 ? 76.586 -49.538 -26.909 1.00 33.47 527 GLY A CA 1
ATOM 4166 C C . GLY A 1 527 ? 75.652 -48.439 -26.409 1.00 33.47 527 GLY A C 1
ATOM 4167 O O . GLY A 1 527 ? 74.861 -47.903 -27.172 1.00 33.47 527 GLY A O 1
ATOM 4168 N N . GLY A 1 528 ? 75.752 -48.100 -25.122 1.00 44.56 528 GLY A N 1
ATOM 4169 C CA . GLY A 1 528 ? 74.953 -47.055 -24.485 1.00 44.56 528 GLY A CA 1
ATOM 4170 C C . GLY A 1 528 ? 75.127 -45.667 -25.110 1.00 44.56 528 GLY A C 1
ATOM 4171 O O . GLY A 1 528 ? 76.233 -45.241 -25.432 1.00 44.56 528 GLY A O 1
ATOM 4172 N N . GLY A 1 529 ? 74.016 -44.942 -25.208 1.00 34.09 529 GLY A N 1
ATOM 4173 C CA . GLY A 1 529 ? 73.969 -43.540 -25.599 1.00 34.09 529 GLY A CA 1
ATOM 4174 C C . GLY A 1 529 ? 72.606 -42.971 -25.232 1.00 34.09 529 GLY A C 1
ATOM 4175 O O . GLY A 1 529 ? 71.589 -43.415 -25.749 1.00 34.09 529 GLY A O 1
ATOM 4176 N N . ALA A 1 530 ? 72.601 -42.054 -24.270 1.00 35.88 530 ALA A N 1
ATOM 4177 C CA . ALA A 1 530 ? 71.426 -41.464 -23.654 1.00 35.88 530 ALA A CA 1
ATOM 4178 C C . ALA A 1 530 ? 70.409 -40.933 -24.677 1.00 35.88 530 ALA A C 1
ATOM 4180 O O . ALA A 1 530 ? 70.743 -40.124 -25.543 1.00 35.88 530 ALA A O 1
ATOM 4181 N N . ALA A 1 531 ? 69.150 -41.333 -24.508 1.00 38.28 531 ALA A N 1
ATOM 4182 C CA . ALA A 1 531 ? 68.024 -40.605 -25.064 1.00 38.28 531 ALA A CA 1
ATOM 4183 C C . ALA A 1 531 ? 68.041 -39.174 -24.495 1.00 38.28 531 ALA A C 1
ATOM 4185 O O . ALA A 1 531 ? 67.994 -39.021 -23.269 1.00 38.28 531 ALA A O 1
ATOM 4186 N N . PRO A 1 532 ? 68.090 -38.111 -25.318 1.00 42.25 532 PRO A N 1
ATOM 4187 C CA . PRO A 1 532 ? 67.700 -36.807 -24.830 1.00 42.25 532 PRO A CA 1
ATOM 4188 C C . PRO A 1 532 ? 66.183 -36.854 -24.657 1.00 42.25 532 PRO A C 1
ATOM 4190 O O . PRO A 1 532 ? 65.424 -36.790 -25.625 1.00 42.25 532 PRO A O 1
ATOM 4193 N N . VAL A 1 533 ? 65.751 -36.981 -23.405 1.00 42.69 533 VAL A N 1
ATOM 4194 C CA . VAL A 1 533 ? 64.433 -36.527 -22.972 1.00 42.69 533 VAL A CA 1
ATOM 4195 C C . VAL A 1 533 ? 64.307 -35.088 -23.472 1.00 42.69 533 VAL A C 1
ATOM 4197 O O . VAL A 1 533 ? 64.950 -34.177 -22.956 1.00 42.69 533 VAL A O 1
ATOM 4200 N N . ARG A 1 534 ? 63.545 -34.884 -24.552 1.00 46.47 534 ARG A N 1
ATOM 4201 C CA . ARG A 1 534 ? 63.156 -33.556 -25.034 1.00 46.47 534 ARG A CA 1
ATOM 4202 C C . ARG A 1 534 ? 62.079 -33.014 -24.096 1.00 46.47 534 ARG A C 1
ATOM 4204 O O . ARG A 1 534 ? 60.916 -32.890 -24.461 1.00 46.47 534 ARG A O 1
ATOM 4211 N N . GLU A 1 535 ? 62.486 -32.739 -22.864 1.00 42.84 535 GLU A N 1
ATOM 4212 C CA . GLU A 1 535 ? 61.735 -31.937 -21.909 1.00 42.84 535 GLU A CA 1
ATOM 4213 C C . GLU A 1 535 ? 61.608 -30.515 -22.473 1.00 42.84 535 GLU A C 1
ATOM 4215 O O . GLU A 1 535 ? 62.605 -29.857 -22.771 1.00 42.84 535 GLU A O 1
ATOM 4220 N N . GLY A 1 536 ? 60.371 -30.041 -22.636 1.00 49.97 536 GLY A N 1
ATOM 4221 C CA . GLY A 1 536 ? 60.093 -28.607 -22.745 1.00 49.97 536 GLY A CA 1
ATOM 4222 C C . GLY A 1 536 ? 60.006 -27.996 -24.145 1.00 49.97 536 GLY A C 1
ATOM 4223 O O . GLY A 1 536 ? 60.242 -26.798 -24.281 1.00 49.97 536 GLY A O 1
ATOM 4224 N N . MET A 1 537 ? 59.631 -28.743 -25.187 1.00 55.44 537 MET A N 1
ATOM 4225 C CA . MET A 1 537 ? 59.265 -28.113 -26.462 1.00 55.44 537 MET A CA 1
ATOM 4226 C C . MET A 1 537 ? 57.755 -27.830 -26.478 1.00 55.44 537 MET A C 1
ATOM 4228 O O . MET A 1 537 ? 56.963 -28.679 -26.877 1.00 55.44 537 MET A O 1
ATOM 4232 N N . VAL A 1 538 ? 57.353 -26.647 -26.002 1.00 56.03 538 VAL A N 1
ATOM 4233 C CA . VAL A 1 538 ? 55.963 -26.168 -26.114 1.00 56.03 538 VAL A CA 1
ATOM 4234 C C . VAL A 1 538 ? 55.582 -26.123 -27.603 1.00 56.03 538 VAL A C 1
ATOM 4236 O O . VAL A 1 538 ? 56.376 -25.603 -28.400 1.00 56.03 538 VAL A O 1
ATOM 4239 N N . PRO A 1 539 ? 54.418 -26.662 -28.014 1.00 65.25 539 PRO A N 1
ATOM 4240 C CA . PRO A 1 539 ? 53.958 -26.567 -29.394 1.00 65.25 539 PRO A CA 1
ATOM 4241 C C . PRO A 1 539 ? 53.959 -25.111 -29.879 1.00 65.25 539 PRO A C 1
ATOM 4243 O O . PRO A 1 539 ? 53.599 -24.186 -29.148 1.00 65.25 539 PRO A O 1
ATOM 4246 N N . ARG A 1 540 ? 54.402 -24.885 -31.124 1.00 65.19 540 ARG A N 1
ATOM 4247 C CA . ARG A 1 540 ? 54.483 -23.530 -31.706 1.00 65.19 540 ARG A CA 1
ATOM 4248 C C . ARG A 1 540 ? 53.116 -22.837 -31.714 1.00 65.19 540 ARG A C 1
ATOM 4250 O O . ARG A 1 540 ? 53.045 -21.642 -31.454 1.00 65.19 540 ARG A O 1
ATOM 4257 N N . SER A 1 541 ? 52.049 -23.613 -31.899 1.00 64.12 541 SER A N 1
ATOM 4258 C CA . SER A 1 541 ? 50.653 -23.185 -31.787 1.00 64.12 541 SER A CA 1
ATOM 4259 C C . SER A 1 541 ? 50.326 -22.578 -30.416 1.00 64.12 541 SER A C 1
ATOM 4261 O O . SER A 1 541 ? 49.744 -21.494 -30.346 1.00 64.12 541 SER A O 1
ATOM 4263 N N . SER A 1 542 ? 50.763 -23.204 -29.320 1.00 63.28 542 SER A N 1
ATOM 4264 C CA . SER A 1 542 ? 50.536 -22.703 -27.958 1.00 63.28 542 SER A CA 1
ATOM 4265 C C . SER A 1 542 ? 51.346 -21.427 -27.667 1.00 63.28 542 SER A C 1
ATOM 4267 O O . SER A 1 542 ? 50.872 -20.546 -26.948 1.00 63.28 542 SER A O 1
ATOM 4269 N N . TYR A 1 543 ? 52.540 -21.276 -28.256 1.00 73.44 543 TYR A N 1
ATOM 4270 C CA . TYR A 1 543 ? 53.353 -20.054 -28.143 1.00 73.44 543 TYR A CA 1
ATOM 4271 C C . TYR A 1 543 ? 52.745 -18.867 -28.907 1.00 73.44 543 TYR A C 1
ATOM 4273 O O . TYR A 1 543 ? 52.639 -17.765 -28.361 1.00 73.44 543 TYR A O 1
ATOM 4281 N N . ASP A 1 544 ? 52.308 -19.093 -30.146 1.00 74.69 544 ASP A N 1
ATOM 4282 C CA . ASP A 1 544 ? 51.693 -18.055 -30.977 1.00 74.69 544 ASP A CA 1
ATOM 4283 C C . ASP A 1 544 ? 50.361 -17.571 -30.374 1.00 74.69 544 ASP A C 1
ATOM 4285 O O . ASP A 1 544 ? 50.079 -16.368 -30.379 1.00 74.69 544 ASP A O 1
ATOM 4289 N N . ARG A 1 545 ? 49.600 -18.475 -29.738 1.00 71.81 545 ARG A N 1
ATOM 4290 C CA . ARG A 1 545 ? 48.400 -18.147 -28.950 1.00 71.81 545 ARG A CA 1
ATOM 4291 C C . ARG A 1 545 ? 48.709 -17.205 -27.787 1.00 71.81 545 ARG A C 1
ATOM 4293 O O . ARG A 1 545 ? 48.070 -16.163 -27.654 1.00 71.81 545 ARG A O 1
ATOM 4300 N N . LEU A 1 546 ? 49.703 -17.543 -26.964 1.00 73.00 546 LEU A N 1
ATOM 4301 C CA . LEU A 1 546 ? 50.050 -16.760 -25.773 1.00 73.00 546 LEU A CA 1
ATOM 4302 C C . LEU A 1 546 ? 50.556 -15.356 -26.140 1.00 73.00 546 LEU A C 1
ATOM 4304 O O . LEU A 1 546 ? 50.310 -14.378 -25.430 1.00 73.00 546 LEU A O 1
ATOM 4308 N N . LYS A 1 547 ? 51.246 -15.246 -27.279 1.00 78.44 547 LYS A N 1
ATOM 4309 C CA . LYS A 1 547 ? 51.707 -13.969 -27.822 1.00 78.44 547 LYS A CA 1
ATOM 4310 C C . LYS A 1 547 ? 50.542 -13.101 -28.308 1.00 78.44 547 LYS A C 1
ATOM 4312 O O . LYS A 1 547 ? 50.504 -11.918 -27.971 1.00 78.44 547 LYS A O 1
ATOM 4317 N N . ALA A 1 548 ? 49.583 -13.678 -29.035 1.00 79.25 548 ALA A N 1
ATOM 4318 C CA . ALA A 1 548 ? 48.390 -12.963 -29.490 1.00 79.25 548 ALA A CA 1
ATOM 4319 C C . ALA A 1 548 ? 47.519 -12.481 -28.313 1.00 79.25 548 ALA A C 1
ATOM 4321 O O . ALA A 1 548 ? 47.085 -11.328 -28.300 1.00 79.25 548 ALA A O 1
ATOM 4322 N N . GLU A 1 549 ? 47.335 -13.320 -27.289 1.00 78.94 549 GLU A N 1
ATOM 4323 C CA . GLU A 1 549 ? 46.574 -12.977 -26.082 1.00 78.94 549 GLU A CA 1
ATOM 4324 C C . GLU A 1 549 ? 47.233 -11.832 -25.295 1.00 78.94 549 GLU A C 1
ATOM 4326 O O . GLU A 1 549 ? 46.563 -10.884 -24.879 1.00 78.94 549 GLU A O 1
ATOM 4331 N N . LYS A 1 550 ? 48.565 -11.853 -25.153 1.00 79.94 550 LYS A N 1
ATOM 4332 C CA . LYS A 1 550 ? 49.313 -10.768 -24.503 1.00 79.94 550 LYS A CA 1
ATOM 4333 C C . LYS A 1 550 ? 49.137 -9.432 -25.232 1.00 79.94 550 LYS A C 1
ATOM 4335 O O . LYS A 1 550 ? 48.881 -8.414 -24.589 1.00 79.94 550 LYS A O 1
ATOM 4340 N N . GLU A 1 551 ? 49.238 -9.428 -26.560 1.00 84.69 551 GLU A N 1
ATOM 4341 C CA . GLU A 1 551 ? 49.032 -8.217 -27.361 1.00 84.69 551 GLU A CA 1
ATOM 4342 C C . GLU A 1 551 ? 47.592 -7.687 -27.257 1.00 84.69 551 GLU A C 1
ATOM 4344 O O . GLU A 1 551 ? 47.368 -6.472 -27.261 1.00 84.69 551 GLU A O 1
ATOM 4349 N N . GLU A 1 552 ? 46.597 -8.572 -27.156 1.00 81.38 552 GLU A N 1
ATOM 4350 C CA . GLU A 1 552 ? 45.199 -8.180 -26.968 1.00 81.38 552 GLU A CA 1
ATOM 4351 C C . GLU A 1 552 ? 44.952 -7.574 -25.577 1.00 81.38 552 GLU A C 1
ATOM 4353 O O . GLU A 1 552 ? 44.304 -6.525 -25.466 1.00 81.38 552 GLU A O 1
ATOM 4358 N N . LEU A 1 553 ? 45.541 -8.154 -24.527 1.00 78.12 553 LEU A N 1
ATOM 4359 C CA . LEU A 1 553 ? 45.477 -7.624 -23.163 1.00 78.12 553 LEU A CA 1
ATOM 4360 C C . LEU A 1 553 ? 46.150 -6.251 -23.038 1.00 78.12 553 LEU A C 1
ATOM 4362 O O . LEU A 1 553 ? 45.590 -5.348 -22.411 1.00 78.12 553 LEU A O 1
ATOM 4366 N N . GLU A 1 554 ? 47.305 -6.047 -23.674 1.00 81.56 554 GLU A N 1
ATOM 4367 C CA . GLU A 1 554 ? 47.989 -4.747 -23.698 1.00 81.56 554 GLU A CA 1
ATOM 4368 C C . GLU A 1 554 ? 47.138 -3.673 -24.399 1.00 81.56 554 GLU A C 1
ATOM 4370 O O . GLU A 1 554 ? 46.984 -2.557 -23.886 1.00 81.56 554 GLU A O 1
ATOM 4375 N N . LYS A 1 555 ? 46.488 -4.018 -25.521 1.00 84.19 555 LYS A N 1
ATOM 4376 C CA . LYS A 1 555 ? 45.551 -3.123 -26.228 1.00 84.19 555 LYS A CA 1
ATOM 4377 C C . LYS A 1 555 ? 44.318 -2.801 -25.380 1.00 84.19 555 LYS A C 1
ATOM 4379 O O . LYS A 1 555 ? 43.869 -1.650 -25.360 1.00 84.19 555 LYS A O 1
ATOM 4384 N N . ALA A 1 556 ? 43.761 -3.784 -24.674 1.00 78.75 556 ALA A N 1
ATOM 4385 C CA . ALA A 1 556 ? 42.627 -3.579 -23.775 1.00 78.75 556 ALA A CA 1
ATOM 4386 C C . ALA A 1 556 ? 43.001 -2.672 -22.589 1.00 78.75 556 ALA A C 1
ATOM 4388 O O . ALA A 1 556 ? 42.245 -1.759 -22.240 1.00 78.75 556 ALA A O 1
ATOM 4389 N N . HIS A 1 557 ? 44.192 -2.864 -22.017 1.00 80.31 557 HIS A N 1
ATOM 4390 C CA . HIS A 1 557 ? 44.709 -2.049 -20.922 1.00 80.31 557 HIS A CA 1
ATOM 4391 C C . HIS A 1 557 ? 44.942 -0.590 -21.344 1.00 80.31 557 HIS A C 1
ATOM 4393 O O . HIS A 1 557 ? 44.504 0.330 -20.649 1.00 80.31 557 HIS A O 1
ATOM 4399 N N . ALA A 1 558 ? 45.537 -0.358 -22.519 1.00 85.19 558 ALA A N 1
ATOM 4400 C CA . ALA A 1 558 ? 45.734 0.987 -23.063 1.00 85.19 558 ALA A CA 1
ATOM 4401 C C . ALA A 1 558 ? 44.402 1.735 -23.260 1.00 85.19 558 ALA A C 1
ATOM 4403 O O . ALA A 1 558 ? 44.260 2.882 -22.828 1.00 85.19 558 ALA A O 1
ATOM 4404 N N . LYS A 1 559 ? 43.387 1.061 -23.823 1.00 87.06 559 LYS A N 1
ATOM 4405 C CA . LYS A 1 559 ? 42.034 1.626 -23.985 1.00 87.06 559 LYS A CA 1
ATOM 4406 C C . LYS A 1 559 ? 41.382 1.951 -22.641 1.00 87.06 559 LYS A C 1
ATOM 4408 O O . LYS A 1 559 ? 40.733 2.988 -22.507 1.00 87.06 559 LYS A O 1
ATOM 4413 N N . ARG A 1 560 ? 41.557 1.094 -21.630 1.00 81.69 560 ARG A N 1
ATOM 4414 C CA . ARG A 1 560 ? 41.042 1.337 -20.274 1.00 81.69 560 ARG A CA 1
ATOM 4415 C C . ARG A 1 560 ? 41.686 2.569 -19.640 1.00 81.69 560 ARG A C 1
ATOM 4417 O O . ARG A 1 560 ? 40.972 3.391 -19.070 1.00 81.69 560 ARG A O 1
ATOM 4424 N N . LEU A 1 561 ? 43.005 2.719 -19.764 1.00 85.75 561 LEU A N 1
ATOM 4425 C CA . LEU A 1 561 ? 43.728 3.869 -19.223 1.00 85.75 561 LEU A CA 1
ATOM 4426 C C . LEU A 1 561 ? 43.319 5.176 -19.916 1.00 85.75 561 LEU A C 1
ATOM 4428 O O . LEU A 1 561 ? 43.160 6.199 -19.252 1.00 85.75 561 LEU A O 1
ATOM 4432 N N . GLN A 1 562 ? 43.101 5.138 -21.232 1.00 86.50 562 GLN A N 1
ATOM 4433 C CA . GLN A 1 562 ? 42.598 6.286 -21.982 1.00 86.50 562 GLN A CA 1
ATOM 4434 C C . GLN A 1 562 ? 41.206 6.712 -21.496 1.00 86.50 562 GLN A C 1
ATOM 4436 O O . GLN A 1 562 ? 41.018 7.876 -21.151 1.00 86.50 562 GLN A O 1
ATOM 4441 N N . ARG A 1 563 ? 40.266 5.767 -21.366 1.00 87.56 563 ARG A N 1
ATOM 4442 C CA . ARG A 1 563 ? 38.924 6.055 -20.830 1.00 87.56 563 ARG A CA 1
ATOM 4443 C C . ARG A 1 563 ? 38.981 6.634 -19.421 1.00 87.56 563 ARG A C 1
ATOM 4445 O O . ARG A 1 563 ? 38.239 7.554 -19.109 1.00 87.56 563 ARG A O 1
ATOM 4452 N N . LEU A 1 564 ? 39.874 6.126 -18.570 1.00 89.25 564 LEU A N 1
ATOM 4453 C CA . LEU A 1 564 ? 40.034 6.649 -17.214 1.00 89.25 564 LEU A CA 1
ATOM 4454 C C . LEU A 1 564 ? 40.506 8.112 -17.221 1.00 89.25 564 LEU A C 1
ATOM 4456 O O . LEU A 1 564 ? 39.975 8.922 -16.464 1.00 89.25 564 LEU A O 1
ATOM 4460 N N . LYS A 1 565 ? 41.456 8.465 -18.099 1.00 91.00 565 LYS A N 1
ATOM 4461 C CA . LYS A 1 565 ? 41.897 9.856 -18.288 1.00 91.00 565 LYS A CA 1
ATOM 4462 C C . LYS A 1 565 ? 40.753 10.738 -18.785 1.00 91.00 565 LYS A C 1
ATOM 4464 O O . LYS A 1 565 ? 40.539 11.811 -18.233 1.00 91.00 565 LYS A O 1
ATOM 4469 N N . GLU A 1 566 ? 39.996 10.275 -19.776 1.00 90.62 566 GLU A N 1
ATOM 4470 C CA . GLU A 1 566 ? 38.843 11.001 -20.320 1.00 90.62 566 GLU A CA 1
ATOM 4471 C C . GLU A 1 566 ? 37.789 11.258 -19.233 1.00 90.62 566 GLU A C 1
ATOM 4473 O O . GLU A 1 566 ? 37.432 12.412 -18.997 1.00 90.62 566 GLU A O 1
ATOM 4478 N N . ILE A 1 567 ? 37.388 10.225 -18.485 1.00 91.12 567 ILE A N 1
ATOM 4479 C CA . ILE A 1 567 ? 36.424 10.337 -17.380 1.00 91.12 567 ILE A CA 1
ATOM 4480 C C . ILE A 1 567 ? 36.933 11.302 -16.304 1.00 91.12 567 ILE A C 1
ATOM 4482 O O . ILE A 1 567 ? 36.188 12.172 -15.860 1.00 91.12 567 ILE A O 1
ATOM 4486 N N . PHE A 1 568 ? 38.203 11.197 -15.902 1.00 90.56 568 PHE A N 1
ATOM 4487 C CA . PHE A 1 568 ? 38.781 12.091 -14.900 1.00 90.56 568 PHE A CA 1
ATOM 4488 C C . PHE A 1 568 ? 38.790 13.551 -15.367 1.00 90.56 568 PHE A C 1
ATOM 4490 O O . PHE A 1 568 ? 38.419 14.445 -14.604 1.00 90.56 568 PHE A O 1
ATOM 4497 N N . THR A 1 569 ? 39.159 13.810 -16.625 1.00 87.31 569 THR A N 1
ATOM 4498 C CA . THR A 1 569 ? 39.118 15.169 -17.185 1.00 87.31 569 THR A CA 1
ATOM 4499 C C . THR A 1 569 ? 37.694 15.700 -17.304 1.00 87.31 569 THR A C 1
ATOM 4501 O O . THR A 1 569 ? 37.474 16.882 -17.048 1.00 87.31 569 THR A O 1
ATOM 4504 N N . HIS A 1 570 ? 36.726 14.847 -17.649 1.00 88.81 570 HIS A N 1
ATOM 4505 C CA . HIS A 1 570 ? 35.323 15.230 -17.755 1.00 88.81 570 HIS A CA 1
ATOM 4506 C C . HIS A 1 570 ? 34.750 15.583 -16.382 1.00 88.81 570 HIS A C 1
ATOM 4508 O O . HIS A 1 570 ? 34.306 16.707 -16.179 1.00 88.81 570 HIS A O 1
ATOM 4514 N N . LYS A 1 571 ? 34.908 14.692 -15.398 1.00 90.19 571 LYS A N 1
ATOM 4515 C CA . LYS A 1 571 ? 34.434 14.904 -14.027 1.00 90.19 571 LYS A CA 1
ATOM 4516 C C . LYS A 1 571 ? 35.114 16.091 -13.343 1.00 90.19 571 LYS A C 1
ATOM 4518 O O . LYS A 1 571 ? 34.485 16.816 -12.579 1.00 90.19 571 LYS A O 1
ATOM 4523 N N . SER A 1 572 ? 36.393 16.332 -13.643 1.00 87.12 572 SER A N 1
ATOM 4524 C CA . SER A 1 572 ? 37.091 17.529 -13.155 1.00 87.12 572 SER A CA 1
ATOM 4525 C C . SER A 1 572 ? 36.509 18.810 -13.758 1.00 87.12 572 SER A C 1
ATOM 4527 O O . SER A 1 572 ? 36.366 19.798 -13.044 1.00 87.12 572 SER A O 1
ATOM 4529 N N . LYS A 1 573 ? 36.145 18.812 -15.049 1.00 87.62 573 LYS A N 1
ATOM 4530 C CA . LYS A 1 573 ? 35.470 19.957 -15.683 1.00 87.62 573 LYS A CA 1
ATOM 4531 C C . LYS A 1 573 ? 34.080 20.183 -15.097 1.00 87.62 573 LYS A C 1
ATOM 4533 O O . LYS A 1 573 ? 33.789 21.312 -14.729 1.00 87.62 573 LYS A O 1
ATOM 4538 N N . GLU A 1 574 ? 33.286 19.127 -14.934 1.00 89.69 574 GLU A N 1
ATOM 4539 C CA . GLU A 1 574 ? 31.967 19.200 -14.290 1.00 89.69 574 GLU A CA 1
ATOM 4540 C C . GLU A 1 574 ? 32.064 19.788 -12.877 1.00 89.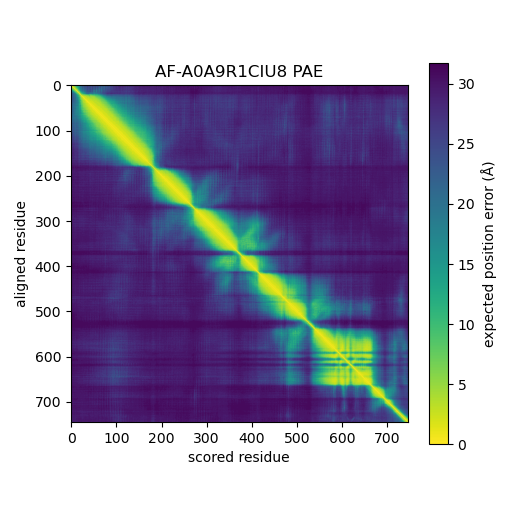69 574 GLU A C 1
ATOM 4542 O O . GLU A 1 574 ? 31.314 20.695 -12.522 1.00 89.69 574 GLU A O 1
ATOM 4547 N N . PHE A 1 575 ? 33.039 19.338 -12.080 1.00 90.69 575 PHE A N 1
ATOM 4548 C CA . PHE A 1 575 ? 33.284 19.888 -10.748 1.00 90.69 575 PHE A CA 1
ATOM 4549 C C . PHE A 1 575 ? 33.650 21.380 -10.794 1.00 90.69 575 PHE A C 1
ATOM 4551 O O . PHE A 1 575 ? 33.107 22.179 -10.032 1.00 90.69 575 PHE A O 1
ATOM 4558 N N . LEU A 1 576 ? 34.544 21.779 -11.703 1.00 89.19 576 LEU A N 1
ATOM 4559 C CA . LEU A 1 576 ? 34.934 23.182 -11.875 1.00 89.19 576 LEU A CA 1
ATOM 4560 C C . LEU A 1 576 ? 33.767 24.063 -12.352 1.00 89.19 576 LEU A C 1
ATOM 4562 O O . LEU A 1 576 ? 33.667 25.219 -11.938 1.00 89.19 576 LEU A O 1
ATOM 4566 N N . GLU A 1 577 ? 32.878 23.534 -13.191 1.00 86.12 577 GLU A N 1
ATOM 4567 C CA . GLU A 1 577 ? 31.661 24.216 -13.639 1.00 86.12 577 GLU A CA 1
ATOM 4568 C C . GLU A 1 577 ? 30.634 24.353 -12.512 1.00 86.12 577 GLU A C 1
ATOM 4570 O O . GLU A 1 577 ? 30.073 25.435 -12.337 1.00 86.12 577 GLU A O 1
ATOM 4575 N N . ALA A 1 578 ? 30.451 23.317 -11.691 1.00 89.00 578 ALA A N 1
ATOM 4576 C CA . ALA A 1 578 ? 29.596 23.377 -10.508 1.00 89.00 578 ALA A CA 1
ATOM 4577 C C . ALA A 1 578 ? 30.102 24.425 -9.503 1.00 89.00 578 ALA A C 1
ATOM 4579 O O . ALA A 1 578 ? 29.330 25.255 -9.025 1.00 89.00 578 ALA A O 1
ATOM 4580 N N . VAL A 1 579 ? 31.413 24.455 -9.240 1.00 88.44 579 VAL A N 1
ATOM 4581 C CA . VAL A 1 579 ? 32.048 25.477 -8.392 1.00 88.44 579 VAL A CA 1
ATOM 4582 C C . VAL A 1 579 ? 31.853 26.880 -8.975 1.00 88.44 579 VAL A C 1
ATOM 4584 O O . VAL A 1 579 ? 31.516 27.808 -8.237 1.00 88.44 579 VAL A O 1
ATOM 4587 N N . TYR A 1 580 ? 31.998 27.043 -10.293 1.00 87.56 580 TYR A N 1
ATOM 4588 C CA . TYR A 1 580 ? 31.747 28.319 -10.962 1.00 87.56 580 TYR A CA 1
ATOM 4589 C C . TYR A 1 580 ? 30.283 28.758 -10.851 1.00 87.56 580 TYR A C 1
ATOM 4591 O O . TYR A 1 580 ? 30.030 29.931 -10.591 1.00 87.56 580 TYR A O 1
ATOM 4599 N N . SER A 1 581 ? 29.336 27.831 -11.003 1.00 86.00 581 SER A N 1
ATOM 4600 C CA . SER A 1 581 ? 27.902 28.120 -10.930 1.00 86.00 581 SER A CA 1
ATOM 4601 C C . SER A 1 581 ? 27.417 28.419 -9.511 1.00 86.00 581 SER A C 1
ATOM 4603 O O . SER A 1 581 ? 26.516 29.235 -9.351 1.00 86.00 581 SER A O 1
ATOM 4605 N N . LEU A 1 582 ? 27.970 27.753 -8.492 1.00 87.81 582 LEU A N 1
ATOM 4606 C CA . LEU A 1 582 ? 27.524 27.894 -7.101 1.00 87.81 582 LEU A CA 1
ATOM 4607 C C . LEU A 1 582 ? 28.221 29.047 -6.380 1.00 87.81 582 LEU A C 1
ATOM 4609 O O . LEU A 1 582 ? 27.569 29.853 -5.726 1.00 87.81 582 LEU A O 1
ATOM 4613 N N . LEU A 1 583 ? 29.550 29.118 -6.483 1.00 86.56 583 LEU A N 1
ATOM 4614 C CA . LEU A 1 583 ? 30.354 30.104 -5.757 1.00 86.56 583 LEU A CA 1
ATOM 4615 C C . LEU A 1 583 ? 30.659 31.346 -6.600 1.00 86.56 583 LEU A C 1
ATOM 4617 O O . LEU A 1 583 ? 31.169 32.330 -6.072 1.00 86.56 583 LEU A O 1
ATOM 4621 N N . GLY A 1 584 ? 30.392 31.316 -7.909 1.00 86.19 584 GLY A N 1
ATOM 4622 C CA . GLY A 1 584 ? 30.687 32.434 -8.803 1.00 86.19 584 GLY A CA 1
ATOM 4623 C C . GLY A 1 584 ? 32.182 32.616 -9.084 1.00 86.19 584 GLY A C 1
ATOM 4624 O O . GLY A 1 584 ? 32.592 33.698 -9.501 1.00 86.19 584 GLY A O 1
ATOM 4625 N N . TRP A 1 585 ? 33.019 31.595 -8.863 1.00 88.81 585 TRP A N 1
ATOM 4626 C CA . TRP A 1 585 ? 34.473 31.663 -9.065 1.00 88.81 585 TRP A CA 1
ATOM 4627 C C . TRP A 1 585 ? 34.955 30.637 -10.082 1.00 88.81 585 TRP A C 1
ATOM 4629 O O . TRP A 1 585 ? 34.751 29.436 -9.932 1.00 88.81 585 TRP A O 1
ATOM 4639 N N . ARG A 1 586 ? 35.634 31.109 -11.129 1.00 88.06 586 ARG A N 1
ATOM 4640 C CA . ARG A 1 586 ? 36.269 30.255 -12.133 1.00 88.06 586 ARG A CA 1
ATOM 4641 C C . ARG A 1 586 ? 37.707 29.987 -11.723 1.00 88.06 586 ARG A C 1
ATOM 4643 O O . ARG A 1 586 ? 38.502 30.922 -11.648 1.00 88.06 586 ARG A O 1
ATOM 4650 N N . ILE A 1 587 ? 38.030 28.716 -11.516 1.00 88.56 587 ILE A N 1
ATOM 4651 C CA . ILE A 1 587 ? 39.369 28.258 -11.143 1.00 88.56 587 ILE A CA 1
ATOM 4652 C C . ILE A 1 587 ? 40.112 27.808 -12.404 1.00 88.56 587 ILE A C 1
ATOM 4654 O O . ILE A 1 587 ? 39.589 27.018 -13.191 1.00 88.56 587 ILE A O 1
ATOM 4658 N N . LYS A 1 588 ? 41.326 28.317 -12.614 1.00 85.88 588 LYS A N 1
ATOM 4659 C CA . LYS A 1 588 ? 42.247 27.856 -13.657 1.00 85.88 588 LYS A CA 1
ATOM 4660 C C . LYS A 1 588 ? 43.598 27.529 -13.036 1.00 85.88 588 LYS A C 1
ATOM 4662 O O . LYS A 1 588 ? 44.160 28.367 -12.336 1.00 85.88 588 LYS A O 1
ATOM 4667 N N . PHE A 1 589 ? 44.110 26.343 -13.325 1.00 83.69 589 PHE A N 1
ATOM 4668 C CA . PHE A 1 589 ? 45.470 25.949 -12.968 1.00 83.69 589 PHE A CA 1
ATOM 4669 C C . PHE A 1 589 ? 46.435 26.473 -14.038 1.00 83.69 589 PHE A C 1
ATOM 4671 O O . PHE A 1 589 ? 46.127 26.372 -15.228 1.00 83.69 589 PHE A O 1
ATOM 4678 N N . ASP A 1 590 ? 47.541 27.092 -13.620 1.00 80.12 590 ASP A N 1
ATOM 4679 C CA . ASP A 1 590 ? 48.601 27.530 -14.538 1.00 80.12 590 ASP A CA 1
ATOM 4680 C C . ASP A 1 590 ? 49.455 26.333 -15.007 1.00 80.12 590 ASP A C 1
ATOM 4682 O O . ASP A 1 590 ? 49.422 25.265 -14.392 1.00 80.12 590 ASP A O 1
ATOM 4686 N N . GLU A 1 591 ? 50.225 26.496 -16.087 1.00 70.69 591 GLU A N 1
ATOM 4687 C CA . GLU A 1 591 ? 50.991 25.404 -16.729 1.00 70.69 591 GLU A CA 1
ATOM 4688 C C . GLU A 1 591 ? 52.025 24.749 -15.793 1.00 70.69 591 GLU A C 1
ATOM 4690 O O . GLU A 1 591 ? 52.346 23.571 -15.944 1.00 70.69 591 GLU A O 1
ATOM 4695 N N . SER A 1 592 ? 52.485 25.482 -14.776 1.00 66.31 592 SER A N 1
ATOM 4696 C CA . SER A 1 592 ? 53.404 24.993 -13.740 1.00 66.31 592 SER A CA 1
ATOM 4697 C C . SER A 1 592 ? 52.721 24.183 -12.624 1.00 66.31 592 SER A C 1
ATOM 4699 O O . SER A 1 592 ? 53.410 23.627 -11.774 1.00 66.31 592 SER A O 1
ATOM 4701 N N . GLY A 1 593 ? 51.382 24.124 -12.577 1.00 62.94 593 GLY A N 1
ATOM 4702 C CA . GLY A 1 593 ? 50.601 23.335 -11.609 1.00 62.94 593 GLY A CA 1
ATOM 4703 C C . GLY A 1 593 ? 50.588 23.845 -10.157 1.00 62.94 593 GLY A C 1
ATOM 4704 O O . GLY A 1 593 ? 49.715 23.441 -9.392 1.00 62.94 593 GLY A O 1
ATOM 4705 N N . SER A 1 594 ? 51.502 24.745 -9.778 1.00 66.50 594 SER A N 1
ATOM 4706 C CA . SER A 1 594 ? 51.610 25.334 -8.430 1.00 66.50 594 SER A CA 1
ATOM 4707 C C . SER A 1 594 ? 50.685 26.529 -8.189 1.00 66.50 594 SER A C 1
ATOM 4709 O O . SER A 1 594 ? 50.343 26.837 -7.045 1.00 66.50 594 SER A O 1
ATOM 4711 N N . ASP A 1 595 ? 50.288 27.207 -9.267 1.00 77.62 595 ASP A N 1
ATOM 4712 C CA . ASP A 1 595 ? 49.624 28.503 -9.198 1.00 77.62 595 ASP A CA 1
ATOM 4713 C C . ASP A 1 595 ? 48.161 28.374 -9.623 1.00 77.62 595 ASP A C 1
ATOM 4715 O O . ASP A 1 595 ? 47.838 27.924 -10.729 1.00 77.62 595 ASP A O 1
ATOM 4719 N N . ILE A 1 596 ? 47.259 28.805 -8.741 1.00 83.25 596 ILE A N 1
ATOM 4720 C CA . ILE A 1 596 ? 45.816 28.773 -8.977 1.00 83.25 596 ILE A CA 1
ATOM 4721 C C . ILE A 1 596 ? 45.330 30.183 -9.278 1.00 83.25 596 ILE A C 1
ATOM 4723 O O . ILE A 1 596 ? 45.494 31.103 -8.477 1.00 83.25 596 ILE A O 1
ATOM 4727 N N . ARG A 1 597 ? 44.678 30.355 -10.425 1.00 85.69 597 ARG A N 1
ATOM 4728 C CA . ARG A 1 597 ? 44.068 31.612 -10.847 1.00 85.69 597 ARG A CA 1
ATOM 4729 C C . ARG A 1 597 ? 42.558 31.562 -10.653 1.00 85.69 597 ARG A C 1
ATOM 4731 O O . ARG A 1 597 ? 41.873 30.786 -11.315 1.00 85.69 597 ARG A O 1
ATOM 4738 N N . LEU A 1 598 ? 42.040 32.442 -9.805 1.00 87.19 598 LEU A N 1
ATOM 4739 C CA . LEU A 1 598 ? 40.613 32.667 -9.621 1.00 87.19 598 LEU A CA 1
ATOM 4740 C C . LEU A 1 598 ? 40.150 33.883 -10.423 1.00 87.19 598 LEU A C 1
ATOM 4742 O O . LEU A 1 598 ? 40.785 34.942 -10.424 1.00 87.19 598 LEU A O 1
ATOM 4746 N N . THR A 1 599 ? 39.018 33.735 -11.100 1.00 86.12 599 THR A N 1
ATOM 4747 C CA . THR A 1 599 ? 38.328 34.820 -11.802 1.00 86.12 599 THR A CA 1
ATOM 4748 C C . THR A 1 599 ? 36.871 34.837 -11.365 1.00 86.12 599 THR A C 1
ATOM 4750 O O . THR A 1 599 ? 36.183 33.827 -11.497 1.00 86.12 599 THR A O 1
ATOM 4753 N N . SER A 1 600 ? 36.398 35.967 -10.843 1.00 85.19 600 SER A N 1
ATOM 4754 C CA . SER A 1 600 ? 34.995 36.106 -10.438 1.00 85.19 600 SER A CA 1
ATOM 4755 C C . SER A 1 600 ? 34.067 36.114 -11.660 1.00 85.19 600 SER A C 1
ATOM 4757 O O . SER A 1 600 ? 34.413 36.649 -12.714 1.00 85.19 600 SER A O 1
ATOM 4759 N N . MET A 1 601 ? 32.872 35.547 -11.512 1.00 83.62 601 MET A N 1
ATOM 4760 C CA . MET A 1 601 ? 31.783 35.568 -12.491 1.00 83.62 601 MET A CA 1
ATOM 4761 C C . MET A 1 601 ? 31.324 36.992 -12.817 1.00 83.62 601 MET A C 1
ATOM 4763 O O . MET A 1 601 ? 30.964 37.265 -13.959 1.00 83.62 601 MET A O 1
ATOM 4767 N N . TYR A 1 602 ? 31.392 37.888 -11.833 1.00 81.62 602 TYR A N 1
ATOM 4768 C CA . TYR A 1 602 ? 30.964 39.284 -11.936 1.00 81.62 602 TYR A CA 1
ATOM 4769 C C . TYR A 1 602 ? 32.099 40.228 -12.363 1.00 81.62 602 TYR A C 1
ATOM 4771 O O . TYR A 1 602 ? 31.907 41.436 -12.457 1.00 81.62 602 TYR A O 1
ATOM 4779 N N . ALA A 1 603 ? 33.302 39.704 -12.624 1.00 75.81 603 ALA A N 1
ATOM 4780 C CA . ALA A 1 603 ? 34.413 40.532 -13.074 1.00 75.81 603 ALA A CA 1
ATOM 4781 C C . ALA A 1 603 ? 34.181 41.027 -14.519 1.00 75.81 603 ALA A C 1
ATOM 4783 O O . ALA A 1 603 ? 33.832 40.226 -15.395 1.00 75.81 603 ALA A O 1
ATOM 4784 N N . PRO A 1 604 ? 34.435 42.316 -14.821 1.00 68.94 604 PRO A N 1
ATOM 4785 C CA . PRO A 1 604 ? 34.318 42.833 -16.180 1.00 68.94 604 PRO A CA 1
ATOM 4786 C C . PRO A 1 604 ? 35.294 42.112 -17.122 1.00 68.94 604 PRO A C 1
ATOM 4788 O O . PRO A 1 604 ? 36.469 41.910 -16.801 1.00 68.94 604 PRO A O 1
ATOM 4791 N N . LYS A 1 605 ? 34.807 41.710 -18.302 1.00 65.88 605 LYS A N 1
ATOM 4792 C CA . LYS A 1 605 ? 35.591 40.950 -19.290 1.00 65.88 605 LYS A CA 1
ATOM 4793 C C . LYS A 1 605 ? 36.743 41.812 -19.833 1.00 65.88 605 LYS A C 1
ATOM 4795 O O . LYS A 1 605 ? 36.505 42.883 -20.380 1.00 65.88 605 LYS A O 1
ATOM 4800 N N . GLY A 1 606 ? 37.987 41.335 -19.718 1.00 63.75 606 GLY A N 1
ATOM 4801 C CA . GLY A 1 606 ? 39.187 41.985 -20.276 1.00 63.75 606 GLY A CA 1
ATOM 4802 C C . GLY A 1 606 ? 40.267 42.299 -19.232 1.00 63.75 606 GLY A C 1
ATOM 4803 O O . GLY A 1 606 ? 40.277 41.724 -18.147 1.00 63.75 606 GLY A O 1
ATOM 4804 N N . LYS A 1 607 ? 41.182 43.233 -19.545 1.00 53.59 607 LYS A N 1
ATOM 4805 C CA . LYS A 1 607 ? 42.285 43.669 -18.649 1.00 53.59 607 LYS A CA 1
ATOM 4806 C C . LYS A 1 607 ? 41.808 44.359 -17.357 1.00 53.59 607 LYS A C 1
ATOM 4808 O O . LYS A 1 607 ? 42.610 44.601 -16.459 1.00 53.59 607 LYS A O 1
ATOM 4813 N N . ASN A 1 608 ? 40.510 44.645 -17.265 1.00 56.69 608 ASN A N 1
ATOM 4814 C CA . ASN A 1 608 ? 39.886 45.355 -16.151 1.00 56.69 608 ASN A CA 1
ATOM 4815 C C . ASN A 1 608 ? 39.304 44.398 -15.092 1.00 56.69 608 ASN A C 1
ATOM 4817 O O . ASN A 1 608 ? 38.856 44.860 -14.045 1.00 56.69 608 ASN A O 1
ATOM 4821 N N . GLY A 1 609 ? 39.303 43.084 -15.348 1.00 63.69 609 GLY A N 1
ATOM 4822 C CA . GLY A 1 609 ? 38.767 42.076 -14.435 1.00 63.69 609 GLY A CA 1
ATOM 4823 C C . GLY A 1 609 ? 39.697 41.772 -13.258 1.00 63.69 609 GLY A C 1
ATOM 4824 O O . GLY A 1 609 ? 40.921 41.760 -13.399 1.00 63.69 609 GLY A O 1
ATOM 4825 N N . LEU A 1 610 ? 39.113 41.492 -12.091 1.00 72.50 610 LEU A N 1
ATOM 4826 C CA . LEU A 1 610 ? 39.860 41.037 -10.922 1.00 72.50 610 LEU A CA 1
ATOM 4827 C C . LEU A 1 610 ? 40.332 39.594 -11.130 1.00 72.50 610 LEU A C 1
ATOM 4829 O O . LEU A 1 610 ? 39.523 38.676 -11.276 1.00 72.50 610 LEU A O 1
ATOM 4833 N N . THR A 1 611 ? 41.648 39.402 -11.113 1.00 77.94 611 THR A N 1
ATOM 4834 C CA . THR A 1 611 ? 42.279 38.083 -11.131 1.00 77.94 611 THR A CA 1
ATOM 4835 C C . THR A 1 611 ? 43.053 37.891 -9.837 1.00 77.94 611 THR A C 1
ATOM 4837 O O . THR A 1 611 ? 43.927 38.695 -9.515 1.00 77.94 611 THR A O 1
ATOM 4840 N N . ILE A 1 612 ? 42.751 36.819 -9.109 1.00 83.00 612 ILE A N 1
ATOM 4841 C CA . ILE A 1 612 ? 43.456 36.468 -7.875 1.00 83.00 612 ILE A CA 1
ATOM 4842 C C . ILE A 1 612 ? 44.319 35.250 -8.173 1.00 83.00 612 ILE A C 1
ATOM 4844 O O . ILE A 1 612 ? 43.812 34.232 -8.639 1.00 83.00 612 ILE A O 1
ATOM 4848 N N . LYS A 1 613 ? 45.622 35.365 -7.946 1.00 82.38 613 LYS A N 1
ATOM 4849 C CA . LYS A 1 613 ? 46.567 34.259 -8.041 1.00 82.38 613 LYS A CA 1
ATOM 4850 C C . LYS A 1 613 ? 46.933 33.790 -6.639 1.00 82.38 613 LYS A C 1
ATOM 4852 O O . LYS A 1 613 ? 47.298 34.606 -5.795 1.00 82.38 613 LYS A O 1
ATOM 4857 N N . PHE A 1 614 ? 46.848 32.489 -6.415 1.00 79.50 614 PHE A N 1
ATOM 4858 C CA . PHE A 1 614 ? 47.358 31.830 -5.221 1.00 79.50 614 PHE A CA 1
ATOM 4859 C C . PHE A 1 614 ? 48.602 31.054 -5.609 1.00 79.50 614 PHE A C 1
ATOM 4861 O O . PHE A 1 614 ? 48.519 30.132 -6.419 1.00 79.50 614 PHE A O 1
ATOM 4868 N N . THR A 1 615 ? 49.734 31.443 -5.036 1.00 76.12 615 THR A N 1
ATOM 4869 C CA . THR A 1 615 ? 50.992 30.709 -5.150 1.00 76.12 615 THR A CA 1
ATOM 4870 C C . THR A 1 615 ? 51.160 29.892 -3.877 1.00 76.12 615 THR A C 1
ATOM 4872 O O . THR A 1 615 ? 51.266 30.457 -2.784 1.00 76.12 615 THR A O 1
ATOM 4875 N N . SER A 1 616 ? 51.122 28.565 -3.992 1.00 64.31 616 SER A N 1
ATOM 4876 C CA . SER A 1 616 ? 51.354 27.667 -2.858 1.00 64.31 616 SER A CA 1
ATOM 4877 C C . SER A 1 616 ? 52.821 27.245 -2.851 1.00 64.31 616 SER A C 1
ATOM 4879 O O . SER A 1 616 ? 53.263 26.497 -3.717 1.00 64.31 616 SER A O 1
ATOM 4881 N N . SER A 1 617 ? 53.590 27.734 -1.877 1.00 57.62 617 SER A N 1
ATOM 4882 C CA . SER A 1 617 ? 54.787 27.025 -1.422 1.00 57.62 617 SER A CA 1
ATOM 4883 C C . SER A 1 617 ? 54.313 25.945 -0.452 1.00 57.62 617 SER A C 1
ATOM 4885 O O . SER A 1 617 ? 53.578 26.293 0.469 1.00 57.62 617 SER A O 1
ATOM 4887 N N . GLU A 1 618 ? 54.669 24.679 -0.691 1.00 53.16 618 GLU A N 1
ATOM 4888 C CA . GLU A 1 618 ? 54.277 23.487 0.088 1.00 53.16 618 GLU A CA 1
ATOM 4889 C C . GLU A 1 618 ? 53.733 23.781 1.501 1.00 53.16 618 GLU A C 1
ATOM 4891 O O . GLU A 1 618 ? 54.473 24.137 2.417 1.00 53.16 618 GLU A O 1
ATOM 4896 N N . GLY A 1 619 ? 52.413 23.632 1.667 1.00 52.09 619 GLY A N 1
ATOM 4897 C CA . GLY A 1 619 ? 51.703 23.844 2.930 1.00 52.09 619 GLY A CA 1
ATOM 4898 C C . GLY A 1 619 ? 50.424 24.676 2.785 1.00 52.09 619 GLY A C 1
ATOM 4899 O O . GLY A 1 619 ? 50.141 25.262 1.742 1.00 52.09 619 GLY A O 1
ATOM 4900 N N . HIS A 1 620 ? 49.637 24.749 3.864 1.00 50.84 620 HIS A N 1
ATOM 4901 C CA . HIS A 1 620 ? 48.368 25.497 3.935 1.00 50.84 620 HIS A CA 1
ATOM 4902 C C . HIS A 1 620 ? 48.528 27.034 3.910 1.00 50.84 620 HIS A C 1
ATOM 4904 O O . HIS A 1 620 ? 47.552 27.758 4.095 1.00 50.84 620 HIS A O 1
ATOM 4910 N N . PHE A 1 621 ? 49.739 27.545 3.664 1.00 54.56 621 PHE A N 1
ATOM 4911 C CA . PHE A 1 621 ? 50.068 28.969 3.662 1.00 54.56 621 PHE A CA 1
ATOM 4912 C C . PHE A 1 621 ? 50.505 29.398 2.258 1.00 54.56 621 PHE A C 1
ATOM 4914 O O . PHE A 1 621 ? 51.686 29.398 1.923 1.00 54.56 621 PHE A O 1
ATOM 4921 N N . GLY A 1 622 ? 49.532 29.735 1.412 1.00 64.38 622 GLY A N 1
ATOM 4922 C CA . GLY A 1 622 ? 49.786 30.318 0.095 1.00 64.38 622 GLY A CA 1
ATOM 4923 C C . GLY A 1 622 ? 49.826 31.843 0.156 1.00 64.38 622 GLY A C 1
ATOM 4924 O O . GLY A 1 622 ? 49.038 32.465 0.871 1.00 64.38 622 GLY A O 1
ATOM 4925 N N . THR A 1 623 ? 50.711 32.469 -0.616 1.00 68.19 623 THR A N 1
ATOM 4926 C CA . THR A 1 623 ? 50.678 33.923 -0.803 1.00 68.19 623 THR A CA 1
ATOM 4927 C C . THR A 1 623 ? 49.628 34.273 -1.858 1.00 68.19 623 THR A C 1
ATOM 4929 O O . THR A 1 623 ? 49.607 33.738 -2.967 1.00 68.19 623 THR A O 1
ATOM 4932 N N . MET A 1 624 ? 48.702 35.160 -1.489 1.00 79.44 624 MET A N 1
ATOM 4933 C CA . MET A 1 624 ? 47.657 35.646 -2.387 1.00 79.44 624 MET A CA 1
ATOM 4934 C C . MET A 1 624 ? 48.129 36.927 -3.071 1.00 79.44 624 MET A C 1
ATOM 4936 O O . MET A 1 624 ? 48.415 37.919 -2.397 1.00 79.44 624 MET A O 1
ATOM 4940 N N . GLN A 1 625 ? 48.168 36.921 -4.401 1.00 80.25 625 GLN A N 1
ATOM 4941 C CA . GLN A 1 625 ? 48.441 38.093 -5.226 1.00 80.25 625 GLN A CA 1
ATOM 4942 C C . GLN A 1 625 ? 47.184 38.488 -5.997 1.00 80.25 625 GLN A C 1
ATOM 4944 O O . GLN A 1 625 ? 46.609 37.693 -6.738 1.00 80.25 625 GLN A O 1
ATOM 4949 N N . MET A 1 626 ? 46.757 39.737 -5.842 1.00 79.69 626 MET A N 1
ATOM 4950 C CA . MET A 1 626 ? 45.628 40.290 -6.584 1.00 79.69 626 MET A CA 1
ATOM 4951 C C . MET A 1 626 ? 46.140 41.151 -7.735 1.00 79.69 626 MET A C 1
ATOM 4953 O O . MET A 1 626 ? 47.082 41.923 -7.584 1.00 79.69 626 MET A O 1
ATOM 4957 N N . SER A 1 627 ? 45.531 41.016 -8.907 1.00 73.81 627 SER A N 1
ATOM 4958 C CA . SER A 1 627 ? 45.871 41.792 -10.099 1.00 73.81 627 SER A CA 1
ATOM 4959 C C . SER A 1 627 ? 44.600 42.322 -10.763 1.00 73.81 627 SER A C 1
ATOM 4961 O O . SER A 1 627 ? 43.589 41.622 -10.830 1.00 73.81 627 SER A O 1
ATOM 4963 N N . GLY A 1 628 ? 44.653 43.560 -11.261 1.00 72.31 628 GLY A N 1
ATOM 4964 C CA . GLY A 1 628 ? 43.536 44.242 -11.927 1.00 72.31 628 GLY A CA 1
ATOM 4965 C C . GLY A 1 628 ? 43.244 45.623 -11.332 1.00 72.31 628 GLY A C 1
ATOM 4966 O O . GLY A 1 628 ? 43.710 45.956 -10.244 1.00 72.31 628 GLY A O 1
ATOM 4967 N N . MET A 1 629 ? 42.460 46.443 -12.038 1.00 67.75 629 MET A N 1
ATOM 4968 C CA . MET A 1 629 ? 42.151 47.822 -11.617 1.00 67.75 629 MET A CA 1
ATOM 4969 C C . MET A 1 629 ? 41.382 47.890 -10.286 1.00 67.75 629 MET A C 1
ATOM 4971 O O . MET A 1 629 ? 41.565 48.830 -9.519 1.00 67.75 629 MET A O 1
ATOM 4975 N N . MET A 1 630 ? 40.575 46.869 -9.981 1.00 66.75 630 MET A N 1
ATOM 4976 C CA . MET A 1 630 ? 39.811 46.768 -8.731 1.00 66.75 630 MET A CA 1
ATOM 4977 C C . MET A 1 630 ? 40.614 46.205 -7.552 1.00 66.75 630 MET A C 1
ATOM 4979 O O . MET A 1 630 ? 40.120 46.244 -6.431 1.00 66.75 630 MET A O 1
ATOM 4983 N N . ALA A 1 631 ? 41.846 45.724 -7.763 1.00 74.62 631 ALA A N 1
ATOM 4984 C CA . ALA A 1 631 ? 42.664 45.176 -6.677 1.00 74.62 631 ALA A CA 1
ATOM 4985 C C . ALA A 1 631 ? 42.936 46.221 -5.581 1.00 74.62 631 ALA A C 1
ATOM 4987 O O . ALA A 1 631 ? 42.856 45.901 -4.404 1.00 74.62 631 ALA A O 1
ATOM 4988 N N . ARG A 1 632 ? 43.144 47.491 -5.964 1.00 75.62 632 ARG A N 1
ATOM 4989 C CA . ARG A 1 632 ? 43.375 48.595 -5.013 1.00 75.62 632 ARG A CA 1
ATOM 4990 C C . ARG A 1 632 ? 42.162 48.898 -4.130 1.00 75.62 632 ARG A C 1
ATOM 4992 O O . ARG A 1 632 ? 42.338 49.234 -2.971 1.00 75.62 632 ARG A O 1
ATOM 4999 N N . SER A 1 633 ? 40.950 48.771 -4.673 1.00 74.94 633 SER A N 1
ATOM 5000 C CA . SER A 1 633 ? 39.696 49.024 -3.941 1.00 74.94 633 SER A CA 1
ATOM 5001 C C . SER A 1 633 ? 39.384 47.936 -2.913 1.00 74.94 633 SER A C 1
ATOM 5003 O O . SER A 1 633 ? 38.593 48.175 -2.015 1.00 74.94 633 SER A O 1
ATOM 5005 N N . LEU A 1 634 ? 39.966 46.747 -3.073 1.00 79.56 634 LEU A N 1
ATOM 5006 C CA . LEU A 1 634 ? 39.690 45.562 -2.260 1.00 79.56 634 LEU A CA 1
ATOM 5007 C C . LEU A 1 634 ? 40.829 45.248 -1.281 1.00 79.56 634 LEU A C 1
ATOM 5009 O O . LEU A 1 634 ? 40.787 44.227 -0.594 1.00 79.56 634 LEU A O 1
ATOM 5013 N N . GLU A 1 635 ? 41.857 46.101 -1.226 1.00 82.62 635 GLU A N 1
ATOM 5014 C CA . GLU A 1 635 ? 43.022 45.903 -0.361 1.00 82.62 635 GLU A CA 1
ATOM 5015 C C . GLU A 1 635 ? 42.636 46.009 1.122 1.00 82.62 635 GLU A C 1
ATOM 5017 O O . GLU A 1 635 ? 43.122 45.233 1.939 1.00 82.62 635 GLU A O 1
ATOM 5022 N N . GLU A 1 636 ? 41.684 46.881 1.466 1.00 82.75 636 GLU A N 1
ATOM 5023 C CA . GLU A 1 636 ? 41.138 46.993 2.827 1.00 82.75 636 GLU A CA 1
ATOM 5024 C C . GLU A 1 636 ? 40.403 45.710 3.244 1.00 82.75 636 GLU A C 1
ATOM 5026 O O . GLU A 1 636 ? 40.640 45.165 4.324 1.00 82.75 636 GLU A O 1
ATOM 5031 N N . SER A 1 637 ? 39.575 45.152 2.355 1.00 84.38 637 SER A N 1
ATOM 5032 C CA . SER A 1 637 ? 38.896 43.873 2.591 1.00 84.38 637 SER A CA 1
ATOM 5033 C C . SER A 1 637 ? 39.880 42.703 2.670 1.00 84.38 637 SER A C 1
ATOM 5035 O O . SER A 1 637 ? 39.666 41.774 3.448 1.00 84.38 637 SER A O 1
ATOM 5037 N N . ARG A 1 638 ? 40.972 42.740 1.895 1.00 84.19 638 ARG A N 1
ATOM 5038 C CA . ARG A 1 638 ? 42.061 41.756 1.971 1.00 84.19 638 ARG A CA 1
ATOM 5039 C C . ARG A 1 638 ? 42.787 41.844 3.308 1.00 84.19 638 ARG A C 1
ATOM 5041 O O . ARG A 1 638 ? 43.044 40.804 3.910 1.00 84.19 638 ARG A O 1
ATOM 5048 N N . GLN A 1 639 ? 43.102 43.047 3.775 1.00 84.25 639 GLN A N 1
ATOM 5049 C CA . GLN A 1 639 ? 43.770 43.250 5.056 1.00 84.25 639 GLN A CA 1
ATOM 5050 C C . GLN A 1 639 ? 42.917 42.687 6.201 1.00 84.25 639 GLN A C 1
ATOM 5052 O O . GLN A 1 639 ? 43.393 41.859 6.977 1.00 84.25 639 GLN A O 1
ATOM 5057 N N . PHE A 1 640 ? 41.628 43.026 6.230 1.00 86.62 640 PHE A N 1
ATOM 5058 C CA . PHE A 1 640 ? 40.705 42.548 7.257 1.00 86.62 640 PHE A CA 1
ATOM 5059 C C . PHE A 1 640 ? 40.487 41.022 7.215 1.00 86.62 640 PHE A C 1
ATOM 5061 O O . PHE A 1 640 ? 40.592 40.336 8.231 1.00 86.62 640 PHE A O 1
ATOM 5068 N N . TRP A 1 641 ? 40.201 40.442 6.043 1.00 87.25 641 TRP A N 1
ATOM 5069 C CA . TRP A 1 641 ? 39.831 39.022 5.963 1.00 87.25 641 TRP A CA 1
ATOM 5070 C C . TRP A 1 641 ? 41.017 38.063 5.829 1.00 87.25 641 TRP A C 1
ATOM 5072 O O . TRP A 1 641 ? 40.990 36.980 6.410 1.00 87.25 641 TRP A O 1
ATOM 5082 N N . VAL A 1 642 ? 42.061 38.428 5.085 1.00 83.38 642 VAL A N 1
ATOM 5083 C CA . VAL A 1 642 ? 43.199 37.536 4.802 1.00 83.38 642 VAL A CA 1
ATOM 5084 C C . VAL A 1 642 ? 44.348 37.755 5.778 1.00 83.38 642 VAL A C 1
ATOM 5086 O O . VAL A 1 642 ? 44.939 36.774 6.220 1.00 83.38 642 VAL A O 1
ATOM 5089 N N . VAL A 1 643 ? 44.663 39.001 6.146 1.00 82.56 643 VAL A N 1
ATOM 5090 C CA . VAL A 1 643 ? 45.804 39.287 7.035 1.00 82.56 643 VAL A CA 1
ATOM 5091 C C . VAL A 1 643 ? 45.408 39.185 8.508 1.00 82.56 643 VAL A C 1
ATOM 5093 O O . VAL A 1 643 ? 46.077 38.481 9.260 1.00 82.56 643 VAL A O 1
ATOM 5096 N N . GLU A 1 644 ? 44.309 39.819 8.924 1.00 85.50 644 GLU A N 1
ATOM 5097 C CA . GLU A 1 644 ? 43.878 39.812 10.333 1.00 85.50 644 GLU A CA 1
ATOM 5098 C C . GLU A 1 644 ? 43.125 38.531 10.719 1.00 85.50 644 GLU A C 1
ATOM 5100 O O . GLU A 1 644 ? 43.372 37.954 11.777 1.00 85.50 644 GLU A O 1
ATOM 5105 N N . ARG A 1 645 ? 42.201 38.071 9.864 1.00 85.06 645 ARG A N 1
ATOM 5106 C CA . ARG A 1 645 ? 41.312 36.923 10.145 1.00 85.06 645 ARG A CA 1
ATOM 5107 C C . ARG A 1 645 ? 41.781 35.596 9.540 1.00 85.06 645 ARG A C 1
ATOM 5109 O O . ARG A 1 645 ? 41.167 34.572 9.832 1.00 85.06 645 ARG A O 1
ATOM 5116 N N . GLN A 1 646 ? 42.810 35.607 8.686 1.00 83.75 646 GLN A N 1
ATOM 5117 C CA . GLN A 1 646 ? 43.351 34.428 7.986 1.00 83.75 646 GLN A CA 1
ATOM 5118 C C . GLN A 1 646 ? 42.292 33.567 7.261 1.00 83.75 646 GLN A C 1
ATOM 5120 O O . GLN A 1 646 ? 42.426 32.351 7.147 1.00 83.75 646 GLN A O 1
ATOM 5125 N N . SER A 1 647 ? 41.229 34.191 6.741 1.00 84.94 647 SER A N 1
ATOM 5126 C CA . SER A 1 647 ? 40.103 33.515 6.090 1.00 84.94 647 SER A CA 1
ATOM 5127 C C . SER A 1 647 ? 39.942 33.953 4.635 1.00 84.94 647 SER A C 1
ATOM 5129 O O . SER A 1 647 ? 39.305 34.959 4.314 1.00 84.94 647 SER A O 1
ATOM 5131 N N . VAL A 1 648 ? 40.486 33.140 3.726 1.00 84.25 648 VAL A N 1
ATOM 5132 C CA . VAL A 1 648 ? 40.303 33.309 2.275 1.00 84.25 648 VAL A CA 1
ATOM 5133 C C . VAL A 1 648 ? 38.834 33.137 1.850 1.00 84.25 648 VAL A C 1
ATOM 5135 O O . VAL A 1 648 ? 38.371 33.950 1.051 1.00 84.25 648 VAL A O 1
ATOM 5138 N N . PRO A 1 649 ? 38.051 32.169 2.375 1.00 87.94 649 PRO A N 1
ATOM 5139 C CA . PRO A 1 649 ? 36.633 32.062 2.026 1.00 87.94 649 PRO A CA 1
ATOM 5140 C C . PRO A 1 649 ? 35.818 33.301 2.419 1.00 87.94 649 PRO A C 1
ATOM 5142 O O . PRO A 1 649 ? 34.993 33.753 1.628 1.00 87.94 649 PRO A O 1
ATOM 5145 N N . GLY A 1 650 ? 36.087 33.891 3.593 1.00 85.06 650 GLY A N 1
ATOM 5146 C CA . GLY A 1 650 ? 35.432 35.133 4.028 1.00 85.06 650 GLY A CA 1
ATOM 5147 C C . GLY A 1 650 ? 35.760 36.310 3.110 1.00 85.06 650 GLY A C 1
ATOM 5148 O O . GLY A 1 650 ? 34.873 37.066 2.716 1.00 85.06 650 GLY A O 1
ATOM 5149 N N . PHE A 1 651 ? 37.020 36.400 2.678 1.00 88.31 651 PHE A N 1
ATOM 5150 C CA . PHE A 1 651 ? 37.450 37.385 1.692 1.00 88.31 651 PHE A CA 1
ATOM 5151 C C . PHE A 1 651 ? 36.743 37.213 0.338 1.00 88.31 651 PHE A C 1
ATOM 5153 O O . PHE A 1 651 ? 36.196 38.176 -0.196 1.00 88.31 651 PHE A O 1
ATOM 5160 N N . LEU A 1 652 ? 36.714 35.995 -0.215 1.00 88.62 652 LEU A N 1
ATOM 5161 C CA . LEU A 1 652 ? 36.074 35.731 -1.508 1.00 88.62 652 LEU A CA 1
ATOM 5162 C C . LEU A 1 652 ? 34.565 36.005 -1.469 1.00 88.62 652 LEU A C 1
ATOM 5164 O O . LEU A 1 652 ? 34.043 36.540 -2.444 1.00 88.62 652 LEU A O 1
ATOM 5168 N N . ALA A 1 653 ? 33.890 35.704 -0.355 1.00 90.12 653 ALA A N 1
ATOM 5169 C CA . ALA A 1 653 ? 32.477 36.021 -0.158 1.00 90.12 653 ALA A CA 1
ATOM 5170 C C . ALA A 1 653 ? 32.220 37.540 -0.164 1.00 90.12 653 ALA A C 1
ATOM 5172 O O . ALA A 1 653 ? 31.336 38.015 -0.880 1.00 90.12 653 ALA A O 1
ATOM 5173 N N . GLN A 1 654 ? 33.036 38.317 0.558 1.00 88.94 654 GLN A N 1
ATOM 5174 C CA . GLN A 1 654 ? 32.935 39.781 0.560 1.00 88.94 654 GLN A CA 1
ATOM 5175 C C . GLN A 1 654 ? 33.143 40.357 -0.847 1.00 88.94 654 GLN A C 1
ATOM 5177 O O . GLN A 1 654 ? 32.355 41.180 -1.310 1.00 88.94 654 GLN A O 1
ATOM 5182 N N . VAL A 1 655 ? 34.168 39.875 -1.557 1.00 86.56 655 VAL A N 1
ATOM 5183 C CA . VAL A 1 655 ? 34.464 40.303 -2.929 1.00 86.56 655 VAL A CA 1
ATOM 5184 C C . VAL A 1 655 ? 33.324 39.944 -3.883 1.00 86.56 655 VAL A C 1
ATOM 5186 O O . VAL A 1 655 ? 33.001 40.742 -4.760 1.00 86.56 655 VAL A O 1
ATOM 5189 N N . THR A 1 656 ? 32.689 38.775 -3.735 1.00 87.94 656 THR A N 1
ATOM 5190 C CA . THR A 1 656 ? 31.531 38.421 -4.570 1.00 87.94 656 THR A CA 1
ATOM 5191 C C . THR A 1 656 ? 30.348 39.346 -4.341 1.00 87.94 656 THR A C 1
ATOM 5193 O O . THR A 1 656 ? 29.754 39.778 -5.326 1.00 87.94 656 THR A O 1
ATOM 5196 N N . THR A 1 657 ? 30.042 39.694 -3.089 1.00 87.44 657 THR A N 1
ATOM 5197 C CA . THR A 1 657 ? 28.949 40.619 -2.758 1.00 87.44 657 THR A CA 1
ATOM 5198 C C . THR A 1 657 ? 29.226 42.007 -3.325 1.00 87.44 657 THR A C 1
ATOM 5200 O O . THR A 1 657 ? 28.402 42.554 -4.052 1.00 87.44 657 THR A O 1
ATOM 5203 N N . GLU A 1 658 ? 30.430 42.536 -3.104 1.00 84.88 658 GLU A N 1
ATOM 5204 C CA . GLU A 1 658 ? 30.806 43.871 -3.574 1.00 84.88 658 GLU A CA 1
ATOM 5205 C C . GLU A 1 658 ? 30.832 43.968 -5.111 1.00 84.88 658 GLU A C 1
ATOM 5207 O O . GLU A 1 658 ? 30.407 44.967 -5.695 1.00 84.88 658 GLU A O 1
ATOM 5212 N N . MET A 1 659 ? 31.296 42.920 -5.800 1.00 81.19 659 MET A N 1
ATOM 5213 C CA . MET A 1 659 ? 31.268 42.867 -7.267 1.00 81.19 659 MET A CA 1
ATOM 5214 C C . MET A 1 659 ? 29.850 42.718 -7.811 1.00 81.19 659 MET A C 1
ATOM 5216 O O . MET A 1 659 ? 29.517 43.336 -8.825 1.00 81.19 659 MET A O 1
ATOM 5220 N N . PHE A 1 660 ? 29.012 41.918 -7.155 1.00 83.06 660 PHE A N 1
ATOM 5221 C CA . PHE A 1 660 ? 27.611 41.761 -7.521 1.00 83.06 660 PHE A CA 1
ATOM 5222 C C . PHE A 1 660 ? 26.849 43.089 -7.392 1.00 83.06 660 PHE A C 1
ATOM 5224 O O . PHE A 1 660 ? 26.167 43.497 -8.334 1.00 83.06 660 PHE A O 1
ATOM 5231 N N . GLU A 1 661 ? 27.034 43.818 -6.289 1.00 83.31 661 GLU A N 1
ATOM 5232 C CA . GLU A 1 661 ? 26.437 45.141 -6.072 1.00 83.31 661 GLU A CA 1
ATOM 5233 C C . GLU A 1 661 ? 26.888 46.146 -7.139 1.00 83.31 661 GLU A C 1
ATOM 5235 O O . GLU A 1 661 ? 26.053 46.776 -7.789 1.00 83.31 661 GLU A O 1
ATOM 5240 N N . LYS A 1 662 ? 28.197 46.236 -7.414 1.00 74.75 662 LYS A N 1
ATOM 5241 C CA . LYS A 1 662 ? 28.739 47.141 -8.448 1.00 74.75 662 LYS A CA 1
ATOM 5242 C C . LYS A 1 662 ? 28.236 46.805 -9.856 1.00 74.75 662 LYS A C 1
ATOM 5244 O O . LYS A 1 662 ? 27.982 47.710 -10.651 1.00 74.75 662 LYS A O 1
ATOM 5249 N N . THR A 1 663 ? 28.057 45.521 -10.165 1.00 70.44 663 THR A N 1
ATOM 5250 C CA . THR A 1 663 ? 27.526 45.066 -11.463 1.00 70.44 663 THR A CA 1
ATOM 5251 C C . THR A 1 663 ? 26.033 45.379 -11.603 1.00 70.44 663 THR A C 1
ATOM 5253 O O . THR A 1 663 ? 25.568 45.759 -12.682 1.00 70.44 663 THR A O 1
ATOM 5256 N N . THR A 1 664 ? 25.285 45.278 -10.504 1.00 62.16 664 THR A N 1
ATOM 5257 C CA . THR A 1 664 ? 23.841 45.534 -10.470 1.00 62.16 664 THR A CA 1
ATOM 5258 C C . THR A 1 664 ? 23.549 47.035 -10.544 1.00 62.16 664 THR A C 1
ATOM 5260 O O . THR A 1 664 ? 22.766 47.462 -11.390 1.00 62.16 664 THR A O 1
ATOM 5263 N N . VAL A 1 665 ? 24.254 47.865 -9.768 1.00 58.75 665 VAL A N 1
ATOM 5264 C CA . VAL A 1 665 ? 24.094 49.334 -9.773 1.00 58.75 665 VAL A CA 1
ATOM 5265 C C . VAL A 1 665 ? 24.494 49.953 -11.123 1.00 58.75 665 VAL A C 1
ATOM 5267 O O . VAL A 1 665 ? 23.824 50.865 -11.608 1.00 58.75 665 VAL A O 1
ATOM 5270 N N . GLY A 1 666 ? 25.527 49.422 -11.790 1.00 51.09 666 GLY A N 1
ATOM 5271 C CA . GLY A 1 666 ? 25.926 49.868 -13.131 1.00 51.09 666 GLY A CA 1
ATOM 5272 C C . GLY A 1 666 ? 24.917 49.535 -14.241 1.00 51.09 666 GLY A C 1
ATOM 5273 O O . GLY A 1 666 ? 24.803 50.295 -15.203 1.00 51.09 666 GLY A O 1
ATOM 5274 N N . SER A 1 667 ? 24.157 48.439 -14.109 1.00 48.75 667 SER A N 1
ATOM 5275 C CA . SER A 1 667 ? 23.134 48.046 -15.096 1.00 48.75 667 SER A CA 1
ATOM 5276 C C . SER A 1 667 ? 21.877 48.912 -15.025 1.00 48.75 667 SER A C 1
ATOM 5278 O O . SER A 1 667 ? 21.326 49.262 -16.067 1.00 48.75 667 SER A O 1
ATOM 5280 N N . PHE A 1 668 ? 21.445 49.306 -13.822 1.00 44.19 668 PHE A N 1
ATOM 5281 C CA . PHE A 1 668 ? 20.294 50.200 -13.658 1.00 44.19 668 PHE A CA 1
ATOM 5282 C C . PHE A 1 668 ? 20.587 51.615 -14.175 1.00 44.19 668 PHE A C 1
ATOM 5284 O O . PHE A 1 668 ? 19.774 52.174 -14.905 1.00 44.19 668 PHE A O 1
ATOM 5291 N N . ALA A 1 669 ? 21.784 52.153 -13.920 1.00 44.56 669 ALA A N 1
ATOM 5292 C CA . ALA A 1 669 ? 22.164 53.480 -14.408 1.00 44.56 669 ALA A CA 1
ATOM 5293 C C . ALA A 1 669 ? 22.248 53.557 -15.946 1.00 44.56 669 ALA A C 1
ATOM 5295 O O . ALA A 1 669 ? 21.819 54.542 -16.540 1.00 44.56 669 ALA A O 1
ATOM 5296 N N . LEU A 1 670 ? 22.760 52.518 -16.616 1.00 47.34 670 LEU A N 1
ATOM 5297 C CA . LEU A 1 670 ? 22.804 52.463 -18.084 1.00 47.34 670 LEU A CA 1
ATOM 5298 C C . LEU A 1 670 ? 21.415 52.277 -18.708 1.00 47.34 670 LEU A C 1
ATOM 5300 O O . LEU A 1 670 ? 21.134 52.894 -19.734 1.00 47.34 670 LEU A O 1
ATOM 5304 N N . ALA A 1 671 ? 20.545 51.477 -18.087 1.00 48.19 671 ALA A N 1
ATOM 5305 C CA . ALA A 1 671 ? 19.166 51.295 -18.536 1.00 48.19 671 ALA A CA 1
ATOM 5306 C C . ALA A 1 671 ? 18.330 52.576 -18.375 1.00 48.19 671 ALA A C 1
ATOM 5308 O O . ALA A 1 671 ? 17.557 52.910 -19.273 1.00 48.19 671 ALA A O 1
ATOM 5309 N N . ASP A 1 672 ? 18.529 53.328 -17.289 1.00 47.84 672 ASP A N 1
ATOM 5310 C CA . ASP A 1 672 ? 17.847 54.604 -17.058 1.00 47.84 672 ASP A CA 1
ATOM 5311 C C . ASP A 1 672 ? 18.389 55.721 -17.957 1.00 47.84 672 ASP A C 1
ATOM 5313 O O . ASP A 1 672 ? 17.602 56.465 -18.536 1.00 47.84 672 ASP A O 1
ATOM 5317 N N . ILE A 1 673 ? 19.705 55.792 -18.192 1.00 52.84 673 ILE A N 1
ATOM 5318 C CA . ILE A 1 673 ? 20.287 56.742 -19.157 1.00 52.84 673 ILE A CA 1
ATOM 5319 C C . ILE A 1 673 ? 19.828 56.418 -20.588 1.00 52.84 673 ILE A C 1
ATOM 5321 O O . ILE A 1 673 ? 19.529 57.332 -21.357 1.00 52.84 673 ILE A O 1
ATOM 5325 N N . MET A 1 674 ? 19.717 55.136 -20.958 1.00 52.00 674 MET A N 1
ATOM 5326 C CA . MET A 1 674 ? 19.162 54.739 -22.257 1.00 52.00 674 MET A CA 1
ATOM 5327 C C . MET A 1 674 ? 17.661 55.027 -22.362 1.00 52.00 674 MET A C 1
ATOM 5329 O O . MET A 1 674 ? 17.224 55.477 -23.418 1.00 52.00 674 MET A O 1
ATOM 5333 N N . ARG A 1 675 ? 16.877 54.848 -21.289 1.00 49.47 675 ARG A N 1
ATOM 5334 C CA . ARG A 1 675 ? 15.457 55.243 -21.250 1.00 49.47 675 ARG A CA 1
ATOM 5335 C C . ARG A 1 675 ? 15.271 56.743 -21.394 1.00 49.47 675 ARG A C 1
ATOM 5337 O O . ARG A 1 675 ? 14.447 57.157 -22.197 1.00 49.47 675 ARG A O 1
ATOM 5344 N N . ILE A 1 676 ? 16.032 57.544 -20.653 1.00 59.09 676 ILE A N 1
ATOM 5345 C CA . ILE A 1 676 ? 15.951 59.008 -20.707 1.00 59.09 676 ILE A CA 1
ATOM 5346 C C . ILE A 1 676 ? 16.300 59.492 -22.117 1.00 59.09 676 ILE A C 1
ATOM 5348 O O . ILE A 1 676 ? 15.552 60.269 -22.700 1.00 59.09 676 ILE A O 1
ATOM 5352 N N . ARG A 1 677 ? 17.352 58.936 -22.726 1.00 52.28 677 ARG A N 1
ATOM 5353 C CA . ARG A 1 677 ? 17.768 59.291 -24.088 1.00 52.28 677 ARG A CA 1
ATOM 5354 C C . ARG A 1 677 ? 16.790 58.807 -25.169 1.00 52.28 677 ARG A C 1
ATOM 5356 O O . ARG A 1 677 ? 16.652 59.456 -26.202 1.00 52.28 677 ARG A O 1
ATOM 5363 N N . TRP A 1 678 ? 16.095 57.691 -24.939 1.00 56.78 678 TRP A N 1
ATOM 5364 C CA . TRP A 1 678 ? 15.028 57.199 -25.818 1.00 56.78 678 TRP A CA 1
ATOM 5365 C C . TRP A 1 678 ? 13.762 58.061 -25.712 1.00 56.78 678 TRP A C 1
ATOM 5367 O O . TRP A 1 678 ? 13.154 58.375 -26.728 1.00 56.78 678 TRP A O 1
ATOM 5377 N N . ILE A 1 679 ? 13.413 58.520 -24.505 1.00 60.03 679 ILE A N 1
ATOM 5378 C CA . ILE A 1 679 ? 12.285 59.430 -24.255 1.00 60.03 679 ILE A CA 1
ATOM 5379 C C . ILE A 1 679 ? 12.562 60.829 -24.823 1.00 60.03 679 ILE A C 1
ATOM 5381 O O . ILE A 1 679 ? 11.673 61.418 -25.429 1.00 60.03 679 ILE A O 1
ATOM 5385 N N . GLU A 1 680 ? 13.784 61.351 -24.690 1.00 56.28 680 GLU A N 1
ATOM 5386 C CA . GLU A 1 680 ? 14.187 62.618 -25.318 1.00 56.28 680 GLU A CA 1
ATOM 5387 C C . GLU A 1 680 ? 14.120 62.527 -26.847 1.00 56.28 680 GLU A C 1
ATOM 5389 O O . GLU A 1 680 ? 13.534 63.400 -27.481 1.00 56.28 680 GLU A O 1
ATOM 5394 N N . SER A 1 681 ? 14.606 61.428 -27.436 1.00 54.88 681 SER A N 1
ATOM 5395 C CA . SER A 1 681 ? 14.538 61.215 -28.887 1.00 54.88 681 SER A CA 1
ATOM 5396 C C . SER A 1 681 ? 13.107 60.993 -29.398 1.00 54.88 681 SER A C 1
ATOM 5398 O O . SER A 1 681 ? 12.804 61.397 -30.518 1.00 54.88 681 SER A O 1
ATOM 5400 N N . ALA A 1 682 ? 12.227 60.374 -28.604 1.00 53.72 682 ALA A N 1
ATOM 5401 C CA . ALA A 1 682 ? 10.814 60.197 -28.941 1.00 53.72 682 ALA A CA 1
ATOM 5402 C C . ALA A 1 682 ? 10.031 61.516 -28.826 1.00 53.72 682 ALA A C 1
ATOM 5404 O O . ALA A 1 682 ? 9.225 61.827 -29.697 1.00 53.72 682 ALA A O 1
ATOM 5405 N N . ASN A 1 683 ? 10.312 62.331 -27.807 1.00 58.69 683 ASN A N 1
ATOM 5406 C CA . ASN A 1 683 ? 9.715 63.660 -27.667 1.00 58.69 683 ASN A CA 1
ATOM 5407 C C . ASN A 1 683 ? 10.178 64.617 -28.768 1.00 58.69 683 ASN A C 1
ATOM 5409 O O . ASN A 1 683 ? 9.392 65.439 -29.223 1.00 58.69 683 ASN A O 1
ATOM 5413 N N . GLU A 1 684 ? 11.428 64.513 -29.218 1.00 59.97 684 GLU A N 1
ATOM 5414 C CA . GLU A 1 684 ? 11.947 65.315 -30.329 1.00 59.97 684 GLU A CA 1
ATOM 5415 C C . GLU A 1 684 ? 11.346 64.880 -31.678 1.00 59.97 684 GLU A C 1
ATOM 5417 O O . GLU A 1 684 ? 11.038 65.733 -32.506 1.00 59.97 684 GLU A O 1
ATOM 5422 N N . ALA A 1 685 ? 11.056 63.583 -31.855 1.00 53.50 685 ALA A N 1
ATOM 5423 C CA . ALA A 1 685 ? 10.321 63.062 -33.010 1.00 53.50 685 ALA A CA 1
ATOM 5424 C C . ALA A 1 685 ? 8.855 63.530 -33.039 1.00 53.50 685 ALA A C 1
ATOM 5426 O O . ALA A 1 685 ? 8.396 64.005 -34.071 1.00 53.50 685 ALA A O 1
ATOM 5427 N N . VAL A 1 686 ? 8.148 63.495 -31.904 1.00 59.19 686 VAL A N 1
ATOM 5428 C CA . VAL A 1 686 ? 6.765 64.005 -31.793 1.00 59.19 686 VAL A CA 1
ATOM 5429 C C . VAL A 1 686 ? 6.705 65.517 -32.046 1.00 59.19 686 VAL A C 1
ATOM 5431 O O . VAL A 1 686 ? 5.783 66.008 -32.690 1.00 59.19 686 VAL A O 1
ATOM 5434 N N . ARG A 1 687 ? 7.722 66.265 -31.602 1.00 55.47 687 ARG A N 1
ATOM 5435 C CA . ARG A 1 687 ? 7.814 67.718 -31.821 1.00 55.47 687 ARG A CA 1
ATOM 5436 C C . ARG A 1 687 ? 8.097 68.091 -33.277 1.00 55.47 687 ARG A C 1
ATOM 5438 O O . ARG A 1 687 ? 7.700 69.169 -33.710 1.00 55.47 687 ARG A O 1
ATOM 5445 N N . LEU A 1 688 ? 8.800 67.227 -34.010 1.00 53.38 688 LEU A N 1
ATOM 5446 C CA . LEU A 1 688 ? 9.054 67.384 -35.443 1.00 53.38 688 LEU A CA 1
ATOM 5447 C C . LEU A 1 688 ? 7.831 66.981 -36.283 1.00 53.38 688 LEU A C 1
ATOM 5449 O O . LEU A 1 688 ? 7.548 67.646 -37.277 1.00 53.38 688 LEU A O 1
ATOM 5453 N N . ASP A 1 689 ? 7.067 65.982 -35.835 1.00 50.84 689 ASP A N 1
ATOM 5454 C CA . ASP A 1 689 ? 5.809 65.536 -36.456 1.00 50.84 689 ASP A CA 1
ATOM 5455 C C . ASP A 1 689 ? 4.693 66.599 -36.327 1.00 50.84 689 ASP A C 1
ATOM 5457 O O . ASP A 1 689 ? 3.931 66.843 -37.260 1.00 50.84 689 ASP A O 1
ATOM 5461 N N . GLU A 1 690 ? 4.660 67.344 -35.213 1.00 56.69 690 GLU A N 1
ATOM 5462 C CA . GLU A 1 690 ? 3.757 68.497 -35.031 1.00 56.69 690 GLU A CA 1
ATOM 5463 C C . GLU A 1 690 ? 4.129 69.728 -35.883 1.00 56.69 690 GLU A C 1
ATOM 5465 O O . GLU A 1 690 ? 3.275 70.582 -36.133 1.00 56.69 690 GLU A O 1
ATOM 5470 N N . GLN A 1 691 ? 5.386 69.856 -36.330 1.00 52.16 691 GLN A N 1
ATOM 5471 C CA . GLN A 1 691 ? 5.853 71.013 -37.110 1.00 52.16 691 GLN A CA 1
ATOM 5472 C C . GLN A 1 691 ? 5.794 70.808 -38.628 1.00 52.16 691 GLN A C 1
ATOM 5474 O O . GLN A 1 691 ? 5.729 71.791 -39.369 1.00 52.16 691 GLN A O 1
ATOM 5479 N N . LEU A 1 692 ? 5.795 69.563 -39.102 1.00 51.72 692 LEU A N 1
ATOM 5480 C CA . LEU A 1 692 ? 5.788 69.217 -40.523 1.00 51.72 692 LEU A CA 1
ATOM 5481 C C . LEU A 1 692 ? 4.590 68.320 -40.822 1.00 51.72 692 LEU A C 1
ATOM 5483 O O . LEU A 1 692 ? 4.721 67.139 -41.119 1.00 51.72 692 LEU A O 1
ATOM 5487 N N . GLY A 1 693 ? 3.393 68.896 -40.750 1.00 57.28 693 GLY A N 1
ATOM 5488 C CA . GLY A 1 693 ? 2.184 68.204 -41.175 1.00 57.28 693 GLY A CA 1
ATOM 5489 C C . GLY A 1 693 ? 2.171 67.982 -42.687 1.00 57.28 693 GLY A C 1
ATOM 5490 O O . GLY A 1 693 ? 1.587 68.799 -43.383 1.00 57.28 693 GLY A O 1
ATOM 5491 N N . THR A 1 694 ? 2.778 66.897 -43.181 1.00 45.62 694 THR A N 1
ATOM 5492 C CA . THR A 1 694 ? 2.447 66.217 -44.450 1.00 45.62 694 THR A CA 1
ATOM 5493 C C . THR A 1 694 ? 3.225 64.908 -44.616 1.00 45.62 694 THR A C 1
ATOM 5495 O O . THR A 1 694 ? 4.408 64.825 -44.313 1.00 45.62 694 THR A O 1
ATOM 5498 N N . SER A 1 695 ? 2.511 63.926 -45.169 1.00 48.94 695 SER A N 1
ATOM 5499 C CA . SER A 1 695 ? 2.930 62.655 -45.768 1.00 48.94 695 SER A CA 1
ATOM 5500 C C . SER A 1 695 ? 4.342 62.615 -46.365 1.00 48.94 695 SER A C 1
ATOM 5502 O O . SER A 1 695 ? 4.571 63.263 -47.379 1.00 48.94 695 SER A O 1
ATOM 5504 N N . ASP A 1 696 ? 5.226 61.806 -45.777 1.00 50.34 696 ASP A N 1
ATOM 5505 C CA . ASP A 1 696 ? 6.101 60.848 -46.479 1.00 50.34 696 ASP A CA 1
ATOM 5506 C C . ASP A 1 696 ? 6.934 60.067 -45.442 1.00 50.34 696 ASP A C 1
ATOM 5508 O O . ASP A 1 696 ? 7.941 60.531 -44.912 1.00 50.34 696 ASP A O 1
ATOM 5512 N N . LEU A 1 697 ? 6.476 58.855 -45.111 1.00 49.66 697 LEU A N 1
ATOM 5513 C CA . LEU A 1 697 ? 7.090 57.974 -44.102 1.00 49.66 697 LEU A CA 1
ATOM 5514 C C . LEU A 1 697 ? 8.368 57.265 -44.597 1.00 49.66 697 LEU A C 1
ATOM 5516 O O . LEU A 1 697 ? 9.112 56.718 -43.783 1.00 49.66 697 LEU A O 1
ATOM 5520 N N .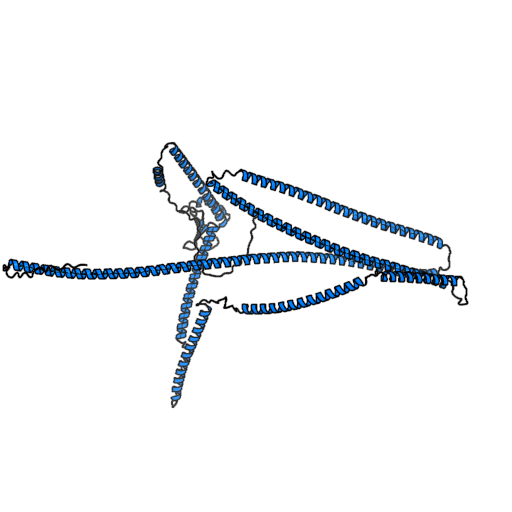 ASP A 1 698 ? 8.660 57.306 -45.900 1.00 46.59 698 ASP A N 1
ATOM 5521 C CA . ASP A 1 698 ? 9.781 56.566 -46.497 1.00 46.59 698 ASP A CA 1
ATOM 5522 C C . ASP A 1 698 ? 11.144 57.274 -46.347 1.00 46.59 698 ASP A C 1
ATOM 5524 O O . ASP A 1 698 ? 12.173 56.602 -46.238 1.00 46.59 698 ASP A O 1
ATOM 5528 N N . GLU A 1 699 ? 11.191 58.609 -46.238 1.00 46.84 699 GLU A N 1
ATOM 5529 C CA . GLU A 1 699 ? 12.456 59.330 -45.989 1.00 46.84 699 GLU A CA 1
ATOM 5530 C C . GLU A 1 699 ? 12.909 59.251 -44.519 1.00 46.84 699 GLU A C 1
ATOM 5532 O O . GLU A 1 699 ? 14.108 59.293 -44.225 1.00 46.84 699 GLU A O 1
ATOM 5537 N N . ILE A 1 700 ? 11.980 59.040 -43.580 1.00 48.81 700 ILE A N 1
ATOM 5538 C CA . ILE A 1 700 ? 12.295 58.930 -42.147 1.00 48.81 700 ILE A CA 1
ATOM 5539 C C . ILE A 1 700 ? 12.973 57.583 -41.839 1.00 48.81 700 ILE A C 1
ATOM 5541 O O . ILE A 1 700 ? 13.904 57.527 -41.029 1.00 48.81 700 ILE A O 1
ATOM 5545 N N . CYS A 1 701 ? 12.600 56.505 -42.537 1.00 43.72 701 CYS A N 1
ATOM 5546 C CA . CYS A 1 701 ? 13.231 55.194 -42.367 1.00 43.72 701 CYS A CA 1
ATOM 5547 C C . CYS A 1 701 ? 14.707 55.171 -42.805 1.00 43.72 701 CYS A C 1
ATOM 5549 O O . CYS A 1 701 ? 15.529 54.541 -42.135 1.00 43.72 701 CYS A O 1
ATOM 5551 N N . GLN A 1 702 ? 15.089 55.914 -43.851 1.00 42.34 702 GLN A N 1
ATOM 5552 C CA . GLN A 1 702 ? 16.483 55.940 -44.323 1.00 42.34 702 GLN A CA 1
ATOM 5553 C C . GLN A 1 702 ? 17.437 56.689 -43.378 1.00 42.34 702 GLN A C 1
ATOM 5555 O O . GLN A 1 702 ? 18.612 56.332 -43.271 1.00 42.34 702 GLN A O 1
ATOM 5560 N N . ILE A 1 703 ? 16.949 57.678 -42.623 1.00 44.84 703 ILE A N 1
ATOM 5561 C CA . ILE A 1 703 ? 17.773 58.385 -41.626 1.00 44.84 703 ILE A CA 1
ATOM 5562 C C . ILE A 1 703 ? 18.035 57.496 -40.394 1.00 44.84 703 ILE A C 1
ATOM 5564 O O . ILE A 1 703 ? 19.098 57.597 -39.769 1.00 44.84 703 ILE A O 1
ATOM 5568 N N . TYR A 1 704 ? 17.116 56.580 -40.069 1.00 44.59 704 TYR A N 1
ATOM 5569 C CA . TYR A 1 704 ? 17.253 55.675 -38.924 1.00 44.59 704 TYR A CA 1
ATOM 5570 C C . TYR A 1 704 ? 18.155 54.460 -39.189 1.00 44.59 704 TYR A C 1
ATOM 5572 O O . TYR A 1 704 ? 18.852 54.023 -38.268 1.00 44.59 704 TYR A O 1
ATOM 5580 N N . GLU A 1 705 ? 18.256 53.970 -40.428 1.00 41.41 705 GLU A N 1
ATOM 5581 C CA . GLU A 1 705 ? 19.226 52.914 -40.776 1.00 41.41 705 GLU A CA 1
ATOM 5582 C C . GLU A 1 705 ? 20.682 53.420 -40.785 1.00 41.41 705 GLU A C 1
ATOM 5584 O O . GLU A 1 705 ? 21.609 52.670 -40.473 1.00 41.41 705 GLU A O 1
ATOM 5589 N N . GLY A 1 706 ? 20.904 54.716 -41.030 1.00 38.28 706 GLY A N 1
ATOM 5590 C CA . GLY A 1 706 ? 22.245 55.313 -41.077 1.00 38.28 706 GLY A CA 1
ATOM 5591 C C . GLY A 1 706 ? 22.947 55.492 -39.721 1.00 38.28 706 GLY A C 1
ATOM 5592 O O . GLY A 1 706 ? 24.171 55.629 -39.684 1.00 38.28 706 GLY A O 1
ATOM 5593 N N . LYS A 1 707 ? 22.224 55.477 -38.590 1.00 38.66 707 LYS A N 1
ATOM 5594 C CA . LYS A 1 707 ? 22.810 55.686 -37.244 1.00 38.66 707 LYS A CA 1
ATOM 5595 C C . LYS A 1 707 ? 23.006 54.409 -36.419 1.00 38.66 707 LYS A C 1
ATOM 5597 O O . LYS A 1 707 ? 23.685 54.463 -35.395 1.00 38.66 707 LYS A O 1
ATOM 5602 N N . ALA A 1 708 ? 22.499 53.259 -36.865 1.00 35.38 708 ALA A N 1
ATOM 5603 C CA . ALA A 1 708 ? 22.641 51.981 -36.156 1.00 35.38 708 ALA A CA 1
ATOM 5604 C C . ALA A 1 708 ? 23.978 51.246 -36.421 1.00 35.38 708 ALA A C 1
ATOM 5606 O O . ALA A 1 708 ? 24.204 50.162 -35.885 1.00 35.38 708 ALA A O 1
ATOM 5607 N N . LEU A 1 709 ? 24.892 51.823 -37.213 1.00 38.22 709 LEU A N 1
ATOM 5608 C CA . LEU A 1 709 ? 26.140 51.172 -37.645 1.00 38.22 709 LEU A CA 1
ATOM 5609 C C . LEU A 1 709 ? 27.390 51.454 -36.786 1.00 38.22 709 LEU A C 1
ATOM 5611 O O . LEU A 1 709 ? 28.493 51.090 -37.184 1.00 38.22 709 LEU A O 1
ATOM 5615 N N . TYR A 1 710 ? 27.256 52.014 -35.581 1.00 37.31 710 TYR A N 1
ATOM 5616 C CA . TYR A 1 710 ? 28.375 52.105 -34.630 1.00 37.31 710 TYR A CA 1
ATOM 5617 C C . TYR A 1 710 ? 27.983 51.579 -33.246 1.00 37.31 710 TYR A C 1
ATOM 5619 O O . TYR A 1 710 ? 27.520 52.322 -32.385 1.00 37.31 710 TYR A O 1
ATOM 5627 N N . GLY A 1 711 ? 28.197 50.278 -33.022 1.00 30.78 711 GLY A N 1
ATOM 5628 C CA . GLY A 1 711 ? 28.054 49.673 -31.695 1.00 30.78 711 GLY A CA 1
ATOM 5629 C C . GLY A 1 711 ? 27.893 48.153 -31.690 1.00 30.78 711 GLY A C 1
ATOM 5630 O O . GLY A 1 711 ? 26.889 47.649 -31.203 1.00 30.78 711 GLY A O 1
ATOM 5631 N N . GLN A 1 712 ? 28.866 47.401 -32.213 1.00 34.31 712 GLN A N 1
ATOM 5632 C CA . GLN A 1 712 ? 28.898 45.943 -32.041 1.00 34.31 712 GLN A CA 1
ATOM 5633 C C . GLN A 1 712 ? 29.331 45.554 -30.614 1.00 34.31 712 GLN A C 1
ATOM 5635 O O . GLN A 1 712 ? 30.481 45.756 -30.230 1.00 34.31 712 GLN A O 1
ATOM 5640 N N . LEU A 1 713 ? 28.434 44.900 -29.872 1.00 29.50 713 LEU A N 1
ATOM 5641 C CA . LEU A 1 713 ? 28.746 43.942 -28.802 1.00 29.50 713 LEU A CA 1
ATOM 5642 C C . LEU A 1 713 ? 27.865 42.692 -29.010 1.00 29.50 713 LEU A C 1
ATOM 5644 O O . LEU A 1 713 ? 26.676 42.846 -29.291 1.00 29.50 713 LEU A O 1
ATOM 5648 N N . PRO A 1 714 ? 28.403 41.460 -28.908 1.00 39.00 714 PRO A N 1
ATOM 5649 C CA . PRO A 1 714 ? 27.653 40.253 -29.236 1.00 39.00 714 PRO A CA 1
ATOM 5650 C C . PRO A 1 714 ? 26.757 39.790 -28.080 1.00 39.00 714 PRO A C 1
ATOM 5652 O O . PRO A 1 714 ? 27.157 39.773 -26.914 1.00 39.00 714 PRO A O 1
ATOM 5655 N N . ALA A 1 715 ? 25.551 39.371 -28.457 1.00 29.73 715 ALA A N 1
ATOM 5656 C CA . ALA A 1 715 ? 24.506 38.822 -27.610 1.00 29.73 715 ALA A CA 1
ATOM 5657 C C . ALA A 1 715 ? 24.965 37.594 -26.801 1.00 29.73 715 ALA A C 1
ATOM 5659 O O . ALA A 1 715 ? 25.530 36.640 -27.337 1.00 29.73 715 ALA A O 1
ATOM 5660 N N . SER A 1 716 ? 24.662 37.599 -25.502 1.00 30.98 716 SER A N 1
ATOM 5661 C CA . SER A 1 716 ? 24.643 36.406 -24.660 1.00 30.98 716 SER A CA 1
ATOM 5662 C C . SER A 1 716 ? 23.344 35.638 -24.891 1.00 30.98 716 SER A C 1
ATOM 5664 O O . SER A 1 716 ? 22.250 36.131 -24.625 1.00 30.98 716 SER A O 1
ATOM 5666 N N . SER A 1 717 ? 23.511 34.417 -25.378 1.00 29.36 717 SER A N 1
ATOM 5667 C CA . SER A 1 717 ? 22.530 33.349 -25.519 1.00 29.36 717 SER A CA 1
ATOM 5668 C C . SER A 1 717 ? 21.773 33.066 -24.216 1.00 29.36 717 SER A C 1
ATOM 5670 O O . SER A 1 717 ? 22.343 32.556 -23.251 1.00 29.36 717 SER A O 1
ATOM 5672 N N . ILE A 1 718 ? 20.476 33.366 -24.236 1.00 30.66 718 ILE A N 1
ATOM 5673 C CA . ILE A 1 718 ? 19.463 32.789 -23.352 1.00 30.66 718 ILE A CA 1
ATOM 5674 C C . ILE A 1 718 ? 19.228 31.337 -23.790 1.00 30.66 718 ILE A C 1
ATOM 5676 O O . ILE A 1 718 ? 19.175 31.030 -24.982 1.00 30.66 718 ILE A O 1
ATOM 5680 N N . LEU A 1 719 ? 19.128 30.461 -22.793 1.00 30.34 719 LEU A N 1
ATOM 5681 C CA . LEU A 1 719 ? 18.894 29.023 -22.880 1.00 30.34 719 LEU A CA 1
ATOM 5682 C C . LEU A 1 719 ? 17.772 28.644 -23.865 1.00 30.34 719 LEU A C 1
ATOM 5684 O O . LEU A 1 719 ? 16.602 28.952 -23.648 1.00 30.34 719 LEU A O 1
ATOM 5688 N N . ARG A 1 720 ? 18.141 27.886 -24.902 1.00 29.16 720 ARG A N 1
ATOM 5689 C CA . ARG A 1 720 ? 17.263 26.962 -25.634 1.00 29.16 720 ARG A CA 1
ATOM 5690 C C . ARG A 1 720 ? 17.696 25.535 -25.261 1.00 29.16 720 ARG A C 1
ATOM 5692 O O . ARG A 1 720 ? 18.905 25.302 -25.207 1.00 29.16 720 ARG A O 1
ATOM 5699 N N . PRO A 1 721 ? 16.776 24.591 -25.006 1.00 30.25 721 PRO A N 1
ATOM 5700 C CA . PRO A 1 721 ? 17.142 23.199 -24.753 1.00 30.25 721 PRO A CA 1
ATOM 5701 C C . PRO A 1 721 ? 17.650 22.531 -26.047 1.00 30.25 721 PRO A C 1
ATOM 5703 O O . PRO A 1 721 ? 17.162 22.877 -27.130 1.00 30.25 721 PRO A O 1
ATOM 5706 N N . PRO A 1 722 ? 18.623 21.603 -25.975 1.00 35.06 722 PRO A N 1
ATOM 5707 C CA . PRO A 1 722 ? 19.086 20.863 -27.145 1.00 35.06 722 PRO A CA 1
ATOM 5708 C C . PRO A 1 722 ? 18.085 19.763 -27.557 1.00 35.06 722 PRO A C 1
ATOM 5710 O O . PRO A 1 722 ? 17.292 19.310 -26.728 1.00 35.06 722 PRO A O 1
ATOM 5713 N N . PRO A 1 723 ? 18.110 19.328 -28.831 1.00 31.53 723 PRO A N 1
ATOM 5714 C CA . PRO A 1 723 ? 17.291 18.226 -29.323 1.00 31.53 723 PRO A CA 1
ATOM 5715 C C . PRO A 1 723 ? 17.799 16.875 -28.795 1.00 31.53 723 PRO A C 1
ATOM 5717 O O . PRO A 1 723 ? 19.001 16.658 -28.651 1.00 31.53 723 PRO A O 1
ATOM 5720 N N . ASN A 1 724 ? 16.853 15.977 -28.515 1.00 29.47 724 ASN A N 1
ATOM 5721 C CA . ASN A 1 724 ? 17.097 14.576 -28.185 1.00 29.47 724 ASN A CA 1
ATOM 5722 C C . ASN A 1 724 ? 17.716 13.848 -29.381 1.00 29.47 724 ASN A C 1
ATOM 5724 O O . ASN A 1 724 ? 17.051 13.722 -30.403 1.00 29.47 724 ASN A O 1
ATOM 5728 N N . ASP A 1 725 ? 18.904 13.277 -29.193 1.00 28.06 725 ASP A N 1
ATOM 5729 C CA . ASP A 1 725 ? 19.378 12.138 -29.974 1.00 28.06 725 ASP A CA 1
ATOM 5730 C C . ASP A 1 725 ? 19.916 11.054 -29.023 1.00 28.06 725 ASP A C 1
ATOM 5732 O O . ASP A 1 725 ? 20.839 11.272 -28.243 1.00 28.06 725 ASP A O 1
ATOM 5736 N N . PHE A 1 726 ? 19.258 9.896 -29.101 1.00 29.06 726 PHE A N 1
ATOM 5737 C CA . PHE A 1 726 ? 19.680 8.530 -28.770 1.00 29.06 726 PHE A CA 1
ATOM 5738 C C . PHE A 1 726 ? 20.422 8.223 -27.451 1.00 29.06 726 PHE A C 1
ATOM 5740 O O . PHE A 1 726 ? 21.629 8.386 -27.291 1.00 29.06 726 PHE A O 1
ATOM 5747 N N . LEU A 1 727 ? 19.665 7.573 -26.559 1.00 30.05 727 LEU A N 1
ATOM 5748 C CA . LEU A 1 727 ? 20.122 6.782 -25.418 1.00 30.05 727 LEU A CA 1
ATOM 5749 C C . LEU A 1 727 ? 20.930 5.545 -25.855 1.00 30.05 727 LEU A C 1
ATOM 5751 O O . LEU A 1 727 ? 20.435 4.700 -26.601 1.00 30.05 727 LEU A O 1
ATOM 5755 N N . SER A 1 728 ? 22.110 5.364 -25.256 1.00 28.92 728 SER A N 1
ATOM 5756 C CA . SER A 1 728 ? 22.692 4.044 -24.990 1.00 28.92 728 SER A CA 1
ATOM 5757 C C . SER A 1 728 ? 22.708 3.804 -23.481 1.00 28.92 728 SER A C 1
ATOM 5759 O O . SER A 1 728 ? 23.236 4.616 -22.723 1.00 28.92 728 SER A O 1
ATOM 5761 N N . ALA A 1 729 ? 22.114 2.690 -23.068 1.00 33.38 729 ALA A N 1
ATOM 5762 C CA . ALA A 1 729 ? 21.914 2.277 -21.689 1.00 33.38 729 ALA A CA 1
ATOM 5763 C C . ALA A 1 729 ? 23.219 2.079 -20.897 1.00 33.38 729 ALA A C 1
ATOM 5765 O O . ALA A 1 729 ? 24.119 1.370 -21.343 1.00 33.38 729 ALA A O 1
ATOM 5766 N N . HIS A 1 730 ? 23.251 2.589 -19.664 1.00 27.75 730 HIS A N 1
ATOM 5767 C CA . HIS A 1 730 ? 23.962 1.953 -18.558 1.00 27.75 730 HIS A CA 1
ATOM 5768 C C . HIS A 1 730 ? 23.206 2.191 -17.247 1.00 27.75 730 HIS A C 1
ATOM 5770 O O . HIS A 1 730 ? 22.989 3.313 -16.806 1.00 27.75 730 HIS A O 1
ATOM 5776 N N . THR A 1 731 ? 22.782 1.081 -16.655 1.00 31.45 731 THR A N 1
ATOM 5777 C CA . THR A 1 731 ? 22.132 0.936 -15.355 1.00 31.45 731 THR A CA 1
ATOM 5778 C C . THR A 1 731 ? 23.090 1.253 -14.208 1.00 31.45 731 THR A C 1
ATOM 5780 O O . THR A 1 731 ? 24.066 0.525 -14.022 1.00 31.45 731 THR A O 1
ATOM 5783 N N . LEU A 1 732 ? 22.763 2.247 -13.382 1.00 28.44 732 LEU A N 1
ATOM 5784 C CA . LEU A 1 732 ? 23.218 2.338 -11.995 1.00 28.44 732 LEU A CA 1
ATOM 5785 C C . LEU A 1 732 ? 22.017 2.704 -11.116 1.00 28.44 732 LEU A C 1
ATOM 5787 O O . LEU A 1 732 ? 21.313 3.674 -11.376 1.00 28.44 732 LEU A O 1
ATOM 5791 N N . ARG A 1 733 ? 21.759 1.847 -10.122 1.00 33.72 733 ARG A N 1
ATOM 5792 C CA . ARG A 1 733 ? 20.818 2.074 -9.023 1.00 33.72 733 ARG A CA 1
ATOM 5793 C C . ARG A 1 733 ? 21.311 3.269 -8.209 1.00 33.72 733 ARG A C 1
ATOM 5795 O O . ARG A 1 733 ? 22.399 3.184 -7.648 1.00 33.72 733 ARG A O 1
ATOM 5802 N N . GLU A 1 734 ? 20.495 4.306 -8.091 1.00 29.03 734 GLU A N 1
ATOM 5803 C CA . GLU A 1 734 ? 20.633 5.319 -7.045 1.00 29.03 734 GLU A CA 1
ATOM 5804 C C . GLU A 1 734 ? 19.365 5.310 -6.187 1.00 29.03 734 GLU A C 1
ATOM 5806 O O . GLU A 1 734 ? 18.246 5.494 -6.668 1.00 29.03 734 GLU A O 1
ATOM 5811 N N . GLU A 1 735 ? 19.562 5.001 -4.908 1.00 31.66 735 GLU A N 1
ATOM 5812 C CA . GLU A 1 735 ? 18.581 5.138 -3.840 1.00 31.66 735 GLU A CA 1
ATOM 5813 C C . GLU A 1 735 ? 18.416 6.634 -3.542 1.00 31.66 735 GLU A C 1
ATOM 5815 O O . GLU A 1 735 ? 19.335 7.281 -3.040 1.00 31.66 735 GLU A O 1
ATOM 5820 N N . HIS A 1 736 ? 17.254 7.200 -3.864 1.00 28.19 736 HIS A N 1
ATOM 5821 C CA . HIS A 1 736 ? 16.914 8.562 -3.464 1.00 28.19 736 HIS A CA 1
ATOM 5822 C C . HIS A 1 736 ? 16.305 8.561 -2.058 1.00 28.19 736 HIS A C 1
ATOM 5824 O O . HIS A 1 736 ? 15.211 8.049 -1.831 1.00 28.19 736 HIS A O 1
ATOM 5830 N N . VAL A 1 737 ? 17.037 9.164 -1.121 1.00 27.98 737 VAL A N 1
ATOM 5831 C CA . VAL A 1 737 ? 16.542 9.605 0.186 1.00 27.98 737 VAL A CA 1
ATOM 5832 C C . VAL A 1 737 ? 15.904 10.983 -0.002 1.00 27.98 737 VAL A C 1
ATOM 5834 O O . VAL A 1 737 ? 16.598 11.962 -0.275 1.00 27.98 737 VAL A O 1
ATOM 5837 N N . ASP A 1 738 ? 14.581 11.056 0.137 1.00 25.47 738 ASP A N 1
ATOM 5838 C CA . ASP A 1 738 ? 13.820 12.308 0.134 1.00 25.47 738 ASP A CA 1
ATOM 5839 C C . ASP A 1 738 ? 14.049 13.083 1.442 1.00 25.47 738 ASP A C 1
ATOM 5841 O O . ASP A 1 738 ? 13.624 12.662 2.520 1.00 25.47 738 ASP A O 1
ATOM 5845 N N . ILE A 1 739 ? 14.669 14.263 1.351 1.00 27.31 739 ILE A N 1
ATOM 5846 C CA . ILE A 1 739 ? 14.690 15.261 2.429 1.00 27.31 739 ILE A CA 1
ATOM 5847 C C . ILE A 1 739 ? 13.693 16.364 2.065 1.00 27.31 739 ILE A C 1
ATOM 5849 O O . ILE A 1 739 ? 13.963 17.231 1.234 1.00 27.31 739 ILE A O 1
ATOM 5853 N N . ARG A 1 740 ? 12.521 16.338 2.710 1.00 27.66 740 ARG A N 1
ATOM 5854 C CA . ARG A 1 740 ? 11.538 17.430 2.682 1.00 27.66 740 ARG A CA 1
ATOM 5855 C C . ARG A 1 740 ? 12.053 18.605 3.516 1.00 27.66 740 ARG A C 1
ATOM 5857 O O . ARG A 1 740 ? 12.132 18.504 4.736 1.00 27.66 740 ARG A O 1
ATOM 5864 N N . LEU A 1 741 ? 12.331 19.739 2.874 1.00 26.09 741 LEU A N 1
ATOM 5865 C CA . LEU A 1 741 ? 12.460 21.036 3.544 1.00 26.09 741 LEU A CA 1
ATOM 5866 C C . LEU A 1 741 ? 11.116 21.769 3.481 1.00 26.09 741 LEU A C 1
ATOM 5868 O O . LEU A 1 741 ? 10.732 22.335 2.459 1.00 26.09 741 LEU A O 1
ATOM 5872 N N . THR A 1 742 ? 10.398 21.742 4.599 1.00 27.55 742 THR A N 1
ATOM 5873 C CA . THR A 1 742 ? 9.263 22.616 4.904 1.00 27.55 742 THR A CA 1
ATOM 5874 C C . THR A 1 742 ? 9.738 24.065 5.021 1.00 27.55 742 THR A C 1
ATOM 5876 O O . THR A 1 742 ? 10.562 24.372 5.881 1.00 27.55 742 THR A O 1
ATOM 5879 N N . LYS A 1 743 ? 9.197 24.969 4.196 1.00 27.22 743 LYS A N 1
ATOM 5880 C CA . LYS A 1 743 ? 9.279 26.415 4.436 1.00 27.22 743 LYS A CA 1
ATOM 5881 C C . LYS A 1 743 ? 8.156 26.828 5.387 1.00 27.22 743 LYS A C 1
ATOM 5883 O O . LYS A 1 743 ? 6.983 26.673 5.062 1.00 27.22 743 LYS A O 1
ATOM 5888 N N . MET A 1 744 ? 8.547 27.347 6.547 1.00 26.58 744 MET A N 1
ATOM 5889 C CA . MET A 1 744 ? 7.744 28.264 7.351 1.00 26.58 744 MET A CA 1
ATOM 5890 C C . MET A 1 744 ? 8.153 29.705 7.010 1.00 26.58 744 MET A C 1
ATOM 5892 O O . MET A 1 744 ? 9.346 29.970 6.854 1.00 26.58 744 MET A O 1
ATOM 5896 N N . HIS A 1 745 ? 7.132 30.568 6.978 1.00 35.06 745 HIS A N 1
ATOM 5897 C CA . HIS A 1 745 ? 7.080 32.004 6.656 1.00 35.06 745 HIS A CA 1
ATOM 5898 C C . HIS A 1 745 ? 7.041 32.375 5.174 1.00 35.06 745 HIS A C 1
ATOM 5900 O O . HIS A 1 745 ? 8.070 32.272 4.470 1.00 35.06 745 HIS A O 1
#

Mean predicted aligned error: 25.16 Å

Sequence (745 aa):
MPVTPAPTLGKRSSADADLHTPSSRKHLSTLTSTVTSLERTNHTLQQRESRLAAQVEEQRLEIERLKNERYELFEAKMEERRKGEQAEQLWAEDRLVLTGEVALLRERNLALTNSLEELRSQHTVLSTRHASLAQSSENEISLLQARTAELERERNSLKAWENKAKSLSIELEDERARKVTEDGERKTDDALQKEVKRQSANLAAVWRENEALKSEVHTLRHEKKSIDGVERAAKEVERALHEEIRVLQEQLERARRDMDSLTQTLPDPASTEPSEIATLRTRLSTLSTLHSQTTTLLVQRESTIRDLRARLADLAGSSKDALGEMSQRTTEAERELRWAKEGRESAERRERLVRKELEAVRRQLAAAPGSFAGSSDPERVKELESLVQSYKTALEEIHRDSRDAEERIAKGMGLVKSQDLDKAQEKISQLEEEIAGLSSSVSDLTSSNTALTAEVTNLMQRVASGEFNPAYERCLELRNNPARKIWGIRKQELEDLKAENGELLERLAELDGLLAESQAGAGASTGGGAAPVREGMVPRSSYDRLKAEKEELEKAHAKRLQRLKEIFTHKSKEFLEAVYSLLGWRIKFDESGSDIRLTSMYAPKGKNGLTIKFTSSEGHFGTMQMSGMMARSLEESRQFWVVERQSVPGFLAQVTTEMFEKTTVGSFALADIMRIRWIESANEAVRLDEQLGTSDLDEICQIYEGKALYGQLPASSILRPPPNDFLSAHTLREEHVDIRLTKMH

pLDDT: mean 76.6, std 19.69, range [25.47, 97.56]

Secondary structure (DSSP, 8-state):
--------------------SHHHHHHHHHHHHHHHHHHHHHHHHHHHHHHHHHHHHHHHHHHHHHHHHHHHHHHHHHHHHHHHHHHHHHHHHHHHHHHHHHHHHHHHHHHHHHHHHHHHHHHHHHHHHHHHHHHHHHHHHHHHHHHHHHHHHHHHHHHHHHHHHHHHHHHHHHHHHH--S--TTHHHHHHHHHHHHHHHHHHHHHHHHHHHHHHHHHHHHHHHHHHHHHHHHHHHHHHHHHHHHHHHHHHHHHHHHHHHHHHHT---TTS--HHHHHHHHHHHHHHHHHHHHHHHHHHHHHHHHHHHHHHHHHHHHHHHHHHHHHHHHHHHHHHHHHHHHHHHHHHHHHHHHHHHHHHHHHHHHHT-SS-------HHHHHHHHHHHHHHHHHHHHHHHHHHHHHHHHHTT-SSS-HHHHHHHHHHHHHHHHHHHHHHHHHHHHHHHHHHHHHHHHHHHHHHHTT---TTT------TT-HHHHHHHHHHHHHHHHHHHHHHHHHHHHHHHHHHHHHHHT-SS----------TT---HHHHHHHHHHHHHHHHHHHHHHHHHHHHHHHHHHHHHHHHHHHHSEEEEE-TTSSEEEEEETTSPSSTTS-EEEEEE-SSS-EEEEEESTTTGGGHHHHIIIIIIS--HHHHHHHHHHHHHHHHHHHHHHHHHHHHHHHHHHHHHHHHHHTT--S--SHHHHHHHHTTTTS---PPP----PPPP-----------------PPP-

Radius of gyration: 64.34 Å; Cα contacts (8 Å, |Δi|>4): 141; chains: 1; bounding box: 135×129×224 Å